Protein AF-0000000087096215 (afdb_homodimer)

Foldseek 3Di:
DPPQAEEDEFQPCLDPVSVVVQVVSLVVPYHYEAFALDPPDDRVPCDPVNCVVSNHHYAAEEEDEQDQPPPQLCLVVLVSNNRRRHQEYEYEAAQLLPPHLVCQCPDDQPRNNSRSSNVVSNVVSVHAYEYEHEYDALCVCLVCLVVVLVQEGEDAQQLAKFQHAYPVLVVLLSVLVRVDDDRHHDYAYAGHQDIDGNNRLVVLLCVLVVHHYHYHYDDPVVQLVPDPDDSSVSVSVSCNSVVDSDVCVSQPPVNVVRNNCSSCVRNVDHGQHSSNNCNVCVCVRNVD/DPPQAEEDEFQPCLDPVSVVVQVVSLVVPHHYEAFALDPPDDRVPCPPVNCVVSNHHYAAEEEDEQDQPDPQLCLVVLVSNNRRNHQEYEYEAAQLLPPHLVCQCPDDQPRNNSRSSNVVSNVVSVHAYEYEHEYDALCVCLVCLVVVLVQEGEDAQQLAKFQHAYVVLVVLLSVLVRVDDDRHHDYAYAGHQDIDGNNRLVVLLCVLVVHHYHYHYDDPVVQQVPDPDDSSVSVSVSCNNVVDNPCCVVQPPVNVVRNNCSSCVRNVDHGQHSSNVCNVCVCVRRVD

Solvent-accessible surface area (backbone atoms only — not comparable to full-atom values): 29343 Å² total; per-residue (Å²): 127,86,77,76,56,40,28,30,37,27,40,47,26,67,41,60,34,30,34,27,15,50,52,37,13,38,76,64,52,19,43,40,30,40,17,26,55,60,76,83,56,74,34,81,94,43,47,70,65,50,36,64,71,61,56,56,40,61,44,36,25,35,37,42,62,79,58,88,83,37,86,64,34,46,34,54,44,46,48,50,40,44,50,22,22,40,47,32,38,38,35,47,52,42,40,60,20,59,96,39,47,66,60,15,51,74,44,88,46,66,67,19,22,54,42,19,44,29,49,51,36,45,56,70,68,66,52,20,27,40,38,34,18,40,61,45,51,45,70,62,60,53,80,45,27,71,39,46,72,73,32,30,44,80,32,56,52,44,60,18,52,44,28,33,19,44,46,46,52,55,7,30,41,47,7,41,51,59,37,44,86,56,82,61,63,48,76,45,53,36,44,20,74,48,83,33,29,47,50,57,49,47,50,48,51,18,59,71,68,72,46,78,52,45,80,39,79,45,51,71,69,58,47,55,70,69,49,92,58,60,66,74,59,34,50,50,54,52,45,59,33,61,78,32,60,55,46,56,79,81,40,40,68,72,59,41,56,50,13,35,41,39,44,32,73,62,62,73,43,80,68,57,44,57,65,59,50,45,67,75,41,43,61,72,52,60,64,102,126,86,79,77,56,40,27,30,37,27,40,47,26,66,40,60,34,29,34,28,16,48,53,35,13,38,76,64,50,20,45,40,29,41,19,28,55,59,78,83,54,74,34,83,94,43,47,70,66,51,35,64,70,61,56,57,38,61,44,37,25,35,37,40,63,78,58,87,84,40,86,64,35,47,33,56,44,47,46,48,40,43,50,24,21,40,47,32,38,37,36,49,54,43,40,60,19,58,94,38,48,66,60,14,50,73,45,86,47,65,68,19,22,53,42,18,43,30,50,51,35,45,56,70,67,68,53,22,30,41,38,34,20,41,61,46,50,43,68,62,60,54,79,45,29,69,40,48,71,73,34,29,47,80,32,55,51,42,60,19,50,45,29,32,18,43,47,47,52,55,7,30,40,48,6,41,52,56,37,44,86,56,81,62,63,48,75,44,52,37,42,21,72,49,80,34,29,47,50,58,48,46,49,47,50,19,60,70,68,73,44,79,51,45,80,40,79,45,51,70,70,60,49,54,69,69,48,92,56,60,68,72,58,35,49,51,54,51,47,60,31,61,74,36,57,54,46,54,79,81,40,40,64,72,58,40,54,52,12,37,42,39,43,30,72,61,60,72,42,79,66,57,44,57,62,59,50,43,66,74,40,43,61,73,52,59,65,103

Sequence (576 aa):
MASSTPTVIIFGAAGAVGRAAAIEAHSRGARIFLAMRNTQKPIPGLSEELEEKSNFTRIEGAFTYVVPQAQDAMKSAFGAMREAGIKHIVFLSSYTVYPDREAAVRGNHAIAGLHARAEVSLVETGLPSTILRPMYFSSNISSEAEDVKNGEVYLLRPGAISDYLAPEDIGSVAGAKLAQPTTESEIIPLCGPDLLSQRDAWEIVSKELGREVKIKEIGEEEFLARQQVPPPLARNLADYWLEGEEASARYPADRYKEASANMKKYTGREPTTFSQWIKAHKSEIFDAMASSTPTVIIFGAAGAVGRAAAIEAHSRGARIFLAMRNTQKPIPGLSEELEEKSNFTRIEGAFTYVVPQAQDAMKSAFGAMREAGIKHIVFLSSYTVYPDREAAVRGNHAIAGLHARAEVSLVETGLPSTILRPMYFSSNISSEAEDVKNGEVYLLRPGAISDYLAPEDIGSVAGAKLAQPTTESEIIPLCGPDLLSQRDAWEIVSKELGREVKIKEIGEEEFLARQQVPPPLARNLADYWLEGEEASARYPADRYKEASANMKKYTGREPTTFSQWIKAHKSEIFDA

pLDDT: mean 87.26, std 11.58, range [27.66, 98.25]

InterPro domains:
  IPR008030 NmrA-like domain [PF05368] (80-278)
  IPR036291 NAD(P)-binding domain superfamily [SSF51735] (4-279)
  IPR051604 Ergot Alkaloid Biosynthesis Oxidoreductase [PTHR43162] (6-284)

Organism: NCBI:txid702518

Secondary structure (DSSP, 8-state):
----PPEEEEETTTSHHHHHHHHHHHHTT-EEEEE-S-TTS--TT--HHHHHHHT-EE--EEEEE--TT-TTTTHHHHHHHHHTT--EEEEE--GGG-S-HHHHHHSS-HHHHHHHHHHHHHHHTT--EEEEEE--BGGGGGGGHHHHHTTEEEEE-TT-EE--B-HHHHHHHHHHHHTS--S--EEEEE--S--EEHHHHHHHHHHHHTS--EEEEE-HHHHHHH--S-HHHHHHHHHHHHT-S-HHHHS-HHHHHHHHHHHHHHHSSPPPPHHHHHHHHHHHHH--/----PPEEEEETTTSHHHHHHHHHHHHTT-EEEEE-S-TTS--TT--HHHHHHHT-EE--EEEEE--TT-TTTTHHHHHHHHHTT--EEEEE--GGG-S-HHHHHHSS-HHHHHHHHHHHHHHHTT--EEEEEE--BGGGGGGGHHHHHTTEEEEESTT-EE--B-HHHHHHHHHHHHTS--S--EEEEE--S--EEHHHHHHHHHHHHTS--EEEEE-HHHHHHH--S-HHHHHHHHHHHHT-S-HHHHS-HHHHHHHHHHHHHHHSSPPPPHHHHHHHHHHHHH--

Radius of gyration: 28.4 Å; Cα contacts (8 Å, |Δi|>4): 1168; chains: 2; bounding box: 51×80×67 Å

Structure (mmCIF, N/CA/C/O backbone):
data_AF-0000000087096215-model_v1
#
loop_
_entity.id
_entity.type
_entity.pdbx_description
1 polymer 'NmrA-like family protein'
#
loop_
_atom_site.group_PDB
_atom_site.id
_atom_site.type_symbol
_atom_site.label_atom_id
_atom_site.label_alt_id
_atom_site.label_comp_id
_atom_site.label_asym_id
_atom_site.label_entity_id
_atom_site.label_seq_id
_atom_site.pdbx_PDB_ins_code
_atom_site.Cartn_x
_atom_site.Cartn_y
_atom_site.Cartn_z
_atom_site.occupancy
_atom_site.B_iso_or_equiv
_atom_site.auth_seq_id
_atom_site.auth_comp_id
_atom_site.auth_asym_id
_atom_site.auth_atom_id
_atom_site.pdbx_PDB_model_num
ATOM 1 N N . MET A 1 1 ? 11.305 16.906 -24.125 1 29.75 1 MET A N 1
ATOM 2 C CA . MET A 1 1 ? 10.562 15.641 -24.078 1 29.75 1 MET A CA 1
ATOM 3 C C . MET A 1 1 ? 9.391 15.742 -23.109 1 29.75 1 MET A C 1
ATOM 5 O O . MET A 1 1 ? 9.531 16.25 -22 1 29.75 1 MET A O 1
ATOM 9 N N . ALA A 1 2 ? 8.203 15.938 -23.391 1 35.72 2 ALA A N 1
ATOM 10 C CA . ALA A 1 2 ? 6.984 16.328 -22.688 1 35.72 2 ALA A CA 1
ATOM 11 C C . ALA A 1 2 ? 6.848 15.578 -21.359 1 35.72 2 ALA A C 1
ATOM 13 O O . ALA A 1 2 ? 6.746 14.352 -21.344 1 35.72 2 ALA A O 1
ATOM 14 N N . SER A 1 3 ? 7.414 15.727 -20.203 1 47 3 SER A N 1
ATOM 15 C CA . SER A 1 3 ? 7.695 15.047 -18.938 1 47 3 SER A CA 1
ATOM 16 C C . SER A 1 3 ? 6.426 14.469 -18.328 1 47 3 SER A C 1
ATOM 18 O O . SER A 1 3 ? 5.457 15.195 -18.094 1 47 3 SER A O 1
ATOM 20 N N . SER A 1 4 ? 5.867 13.32 -18.781 1 59.44 4 SER A N 1
ATOM 21 C CA . SER A 1 4 ? 4.602 12.664 -18.484 1 59.44 4 SER A CA 1
ATOM 22 C C . SER A 1 4 ? 4.246 12.766 -17.016 1 59.44 4 SER A C 1
ATOM 24 O O . SER A 1 4 ? 5.121 12.688 -16.156 1 59.44 4 SER A O 1
ATOM 26 N N . THR A 1 5 ? 3.219 13.43 -16.703 1 68 5 THR A N 1
ATOM 27 C CA . THR A 1 5 ? 2.727 13.711 -15.367 1 68 5 THR A CA 1
ATOM 28 C C . THR A 1 5 ? 2.561 12.414 -14.57 1 68 5 THR A C 1
ATOM 30 O O . THR A 1 5 ? 1.982 11.445 -15.062 1 68 5 THR A O 1
ATOM 33 N N . PRO A 1 6 ? 3.219 12.336 -13.391 1 81 6 PRO A N 1
ATOM 34 C CA . PRO A 1 6 ? 3.252 11.086 -12.625 1 81 6 PRO A CA 1
ATOM 35 C C . PRO A 1 6 ? 1.877 10.68 -12.102 1 81 6 PRO A C 1
ATOM 37 O O . PRO A 1 6 ? 0.97 11.516 -12.023 1 81 6 PRO A O 1
ATOM 40 N N . THR A 1 7 ? 1.707 9.438 -11.992 1 81.44 7 THR A N 1
ATOM 41 C CA . THR A 1 7 ? 0.583 8.891 -11.242 1 81.44 7 THR A CA 1
ATOM 42 C C . THR A 1 7 ? 0.971 8.656 -9.781 1 81.44 7 THR A C 1
ATOM 44 O O . THR A 1 7 ? 1.993 8.031 -9.5 1 81.44 7 THR A O 1
ATOM 47 N N . VAL A 1 8 ? 0.154 9.203 -8.883 1 84.19 8 VAL A N 1
ATOM 48 C CA . VAL A 1 8 ? 0.544 9.148 -7.477 1 84.19 8 VAL A CA 1
ATOM 49 C C . VAL A 1 8 ? -0.629 8.648 -6.633 1 84.19 8 VAL A C 1
ATOM 51 O O . VAL A 1 8 ? -1.789 8.805 -7.02 1 84.19 8 VAL A O 1
ATOM 54 N N . ILE A 1 9 ? -0.303 8 -5.59 1 81.5 9 ILE A N 1
ATOM 55 C CA . ILE A 1 9 ? -1.304 7.559 -4.625 1 81.5 9 ILE A CA 1
ATOM 56 C C . ILE A 1 9 ? -1.171 8.367 -3.338 1 81.5 9 ILE A C 1
ATOM 58 O O . ILE A 1 9 ? -0.058 8.641 -2.877 1 81.5 9 ILE A O 1
ATOM 62 N N . ILE A 1 10 ? -2.287 8.852 -2.811 1 85.06 10 ILE A N 1
ATOM 63 C CA . ILE A 1 10 ? -2.322 9.648 -1.591 1 85.06 10 ILE A CA 1
ATOM 64 C C . ILE A 1 10 ? -2.982 8.852 -0.47 1 85.06 10 ILE A C 1
ATOM 66 O O . ILE A 1 10 ? -4.191 8.617 -0.495 1 85.06 10 ILE A O 1
ATOM 70 N N . PHE A 1 11 ? -2.186 8.422 0.474 1 81.44 11 PHE A N 1
ATOM 71 C CA . PHE A 1 11 ? -2.75 7.832 1.683 1 81.44 11 PHE A CA 1
ATOM 72 C C . PHE A 1 11 ? -3.248 8.914 2.631 1 81.44 11 PHE A C 1
ATOM 74 O O . PHE A 1 11 ? -2.605 9.961 2.787 1 81.44 11 PHE A O 1
ATOM 81 N N . GLY A 1 12 ? -4.48 8.742 3.275 1 77.44 12 GLY A N 1
ATOM 82 C CA . GLY A 1 12 ? -5.051 9.727 4.18 1 77.44 12 GLY A CA 1
ATOM 83 C C . GLY A 1 12 ? -5.664 10.914 3.459 1 77.44 12 GLY A C 1
ATOM 84 O O . GLY A 1 12 ? -5.559 12.055 3.924 1 77.44 12 GLY A O 1
ATOM 85 N N . ALA A 1 13 ? -6.238 10.719 2.357 1 76.75 13 ALA A N 1
ATOM 86 C CA . ALA A 1 13 ? -6.73 11.781 1.482 1 76.75 13 ALA A CA 1
ATOM 87 C C . ALA A 1 13 ? -7.918 12.508 2.113 1 76.75 13 ALA A C 1
ATOM 89 O O . ALA A 1 13 ? -8.281 13.602 1.685 1 76.75 13 ALA A O 1
ATOM 90 N N . ALA A 1 14 ? -8.539 11.922 3.084 1 74.5 14 ALA A N 1
ATOM 91 C CA . ALA A 1 14 ? -9.664 12.578 3.746 1 74.5 14 ALA A CA 1
ATOM 92 C C . ALA A 1 14 ? -9.188 13.641 4.73 1 74.5 14 ALA A C 1
ATOM 94 O O . ALA A 1 14 ? -9.961 14.5 5.148 1 74.5 14 ALA A O 1
ATOM 95 N N . GLY A 1 15 ? -7.945 13.523 5.16 1 81 15 GLY A N 1
ATOM 96 C CA . GLY A 1 15 ? -7.375 14.531 6.031 1 81 15 GLY A CA 1
ATOM 97 C C . GLY A 1 15 ? -7.004 15.812 5.305 1 81 15 GLY A C 1
ATOM 98 O O . GLY A 1 15 ? -6.836 15.805 4.082 1 81 15 GLY A O 1
ATOM 99 N N . ALA A 1 16 ? -6.816 16.844 6.059 1 83.25 16 ALA A N 1
ATOM 100 C CA . ALA A 1 16 ? -6.559 18.156 5.5 1 83.25 16 ALA A CA 1
ATOM 101 C C . ALA A 1 16 ? -5.281 18.172 4.66 1 83.25 16 ALA A C 1
ATOM 103 O O . ALA A 1 16 ? -5.266 18.688 3.547 1 83.25 16 ALA A O 1
ATOM 104 N N . VAL A 1 17 ? -4.199 17.562 5.199 1 89.69 17 VAL A N 1
ATOM 105 C CA . VAL A 1 17 ? -2.924 17.562 4.488 1 89.69 17 VAL A CA 1
ATOM 106 C C . VAL A 1 17 ? -3.035 16.703 3.23 1 89.69 17 VAL A C 1
ATOM 108 O O . VAL A 1 17 ? -2.658 17.141 2.139 1 89.69 17 VAL A O 1
ATOM 111 N N . GLY A 1 18 ? -3.566 15.5 3.428 1 86.94 18 GLY A N 1
ATOM 112 C CA . GLY A 1 18 ? -3.711 14.594 2.301 1 86.94 18 GLY A CA 1
ATOM 113 C C . GLY A 1 18 ? -4.586 15.156 1.194 1 86.94 18 GLY A C 1
ATOM 114 O O . GLY A 1 18 ? -4.246 15.039 0.013 1 86.94 18 GLY A O 1
ATOM 115 N N . ARG A 1 19 ? -5.68 15.75 1.549 1 82.94 19 ARG A N 1
ATOM 116 C CA . ARG A 1 19 ? -6.582 16.359 0.574 1 82.94 19 ARG A CA 1
ATOM 117 C C . ARG A 1 19 ? -5.883 17.469 -0.198 1 82.94 19 ARG A C 1
ATOM 119 O O . ARG A 1 19 ? -5.98 17.547 -1.426 1 82.94 19 ARG A O 1
ATOM 126 N N . ALA A 1 20 ? -5.246 18.328 0.501 1 88.62 20 ALA A N 1
ATOM 127 C CA . ALA A 1 20 ? -4.539 19.438 -0.133 1 88.62 20 ALA A CA 1
ATOM 128 C C . ALA A 1 20 ? -3.434 18.922 -1.054 1 88.62 20 ALA A C 1
ATOM 130 O O . ALA A 1 20 ? -3.195 19.484 -2.123 1 88.62 20 ALA A O 1
ATOM 131 N N . ALA A 1 21 ? -2.744 17.875 -0.605 1 90.88 21 ALA A N 1
ATOM 132 C CA . ALA A 1 21 ? -1.721 17.266 -1.453 1 90.88 21 ALA A CA 1
ATOM 133 C C . ALA A 1 21 ? -2.32 16.766 -2.764 1 90.88 21 ALA A C 1
ATOM 135 O O . ALA A 1 21 ? -1.754 16.984 -3.838 1 90.88 21 ALA A O 1
ATOM 136 N N . ALA A 1 22 ? -3.461 16.109 -2.65 1 84.75 22 ALA A N 1
ATOM 137 C CA . ALA A 1 22 ? -4.148 15.578 -3.828 1 84.75 22 ALA A CA 1
ATOM 138 C C . ALA A 1 22 ? -4.523 16.703 -4.789 1 84.75 22 ALA A C 1
ATOM 140 O O . ALA A 1 22 ? -4.25 16.609 -5.992 1 84.75 22 ALA A O 1
ATOM 141 N N . ILE A 1 23 ? -5.094 17.734 -4.234 1 83.06 23 ILE A N 1
ATOM 142 C CA . ILE A 1 23 ? -5.559 18.859 -5.039 1 83.06 23 ILE A CA 1
ATOM 143 C C . ILE A 1 23 ? -4.371 19.531 -5.734 1 83.06 23 ILE A C 1
ATOM 145 O O . ILE A 1 23 ? -4.414 19.781 -6.941 1 83.06 23 ILE A O 1
ATOM 149 N N . GLU A 1 24 ? -3.348 19.75 -4.961 1 88.44 24 GLU A N 1
ATOM 150 C CA . GLU A 1 24 ? -2.172 20.422 -5.52 1 88.44 24 GLU A CA 1
ATOM 151 C C . GLU A 1 24 ? -1.513 19.562 -6.598 1 88.44 24 GLU A C 1
ATOM 153 O O . GLU A 1 24 ? -1.188 20.062 -7.676 1 88.44 24 GLU A O 1
ATOM 158 N N . ALA A 1 25 ? -1.273 18.328 -6.297 1 87.88 25 ALA A N 1
ATOM 159 C CA . ALA A 1 25 ? -0.652 17.438 -7.273 1 87.88 25 ALA A CA 1
ATOM 160 C C . ALA A 1 25 ? -1.469 17.375 -8.562 1 87.88 25 ALA A C 1
ATOM 162 O O . ALA A 1 25 ? -0.909 17.391 -9.656 1 87.88 25 ALA A O 1
ATOM 163 N N . HIS A 1 26 ? -2.76 17.281 -8.391 1 83.5 26 HIS A N 1
ATOM 164 C CA . HIS A 1 26 ? -3.65 17.266 -9.547 1 83.5 26 HIS A CA 1
ATOM 165 C C . HIS A 1 26 ? -3.523 18.531 -10.367 1 83.5 26 HIS A C 1
ATOM 167 O O . HIS A 1 26 ? -3.461 18.484 -11.602 1 83.5 26 HIS A O 1
ATOM 173 N N . SER A 1 27 ? -3.539 19.641 -9.68 1 83.19 27 SER A N 1
ATOM 174 C CA . SER A 1 27 ? -3.455 20.938 -10.359 1 83.19 27 SER A CA 1
ATOM 175 C C . SER A 1 27 ? -2.166 21.047 -11.164 1 83.19 27 SER A C 1
ATOM 177 O O . SER A 1 27 ? -2.092 21.844 -12.109 1 83.19 27 SER A O 1
ATOM 179 N N . ARG A 1 28 ? -1.251 20.266 -10.836 1 87.44 28 ARG A N 1
ATOM 180 C CA . ARG A 1 28 ? 0.04 20.281 -11.516 1 87.44 28 ARG A CA 1
ATOM 181 C C . ARG A 1 28 ? 0.133 19.172 -12.555 1 87.44 28 ARG A C 1
ATOM 183 O O . ARG A 1 28 ? 1.199 18.938 -13.125 1 87.44 28 ARG A O 1
ATOM 190 N N . GLY A 1 29 ? -0.913 18.453 -12.633 1 81.56 29 GLY A N 1
ATOM 191 C CA . GLY A 1 29 ? -1.016 17.547 -13.758 1 81.56 29 GLY A CA 1
ATOM 192 C C . GLY A 1 29 ? -0.878 16.078 -13.359 1 81.56 29 GLY A C 1
ATOM 193 O O . GLY A 1 29 ? -0.991 15.188 -14.203 1 81.56 29 GLY A O 1
ATOM 194 N N . ALA A 1 30 ? -0.616 15.797 -12.125 1 82.88 30 ALA A N 1
ATOM 195 C CA . ALA A 1 30 ? -0.467 14.406 -11.695 1 82.88 30 ALA A CA 1
ATOM 196 C C . ALA A 1 30 ? -1.803 13.672 -11.75 1 82.88 30 ALA A C 1
ATOM 198 O O . ALA A 1 30 ? -2.859 14.273 -11.539 1 82.88 30 ALA A O 1
ATOM 199 N N . ARG A 1 31 ? -1.823 12.422 -12.016 1 81.88 31 ARG A N 1
ATOM 200 C CA . ARG A 1 31 ? -2.971 11.539 -11.828 1 81.88 31 ARG A CA 1
ATOM 201 C C . ARG A 1 31 ? -3.043 11.039 -10.391 1 81.88 31 ARG A C 1
ATOM 203 O O . ARG A 1 31 ? -2.061 10.508 -9.867 1 81.88 31 ARG A O 1
ATOM 210 N N . ILE A 1 32 ? -4.273 11.266 -9.805 1 79.25 32 ILE A N 1
ATOM 211 C CA . ILE A 1 32 ? -4.336 11.078 -8.359 1 79.25 32 ILE A CA 1
ATOM 212 C C . ILE A 1 32 ? -5.172 9.844 -8.031 1 79.25 32 ILE A C 1
ATOM 214 O O . ILE A 1 32 ? -6.285 9.688 -8.539 1 79.25 32 ILE A O 1
ATOM 218 N N . PHE A 1 33 ? -4.582 9.086 -7.25 1 76.94 33 PHE A N 1
ATOM 219 C CA . PHE A 1 33 ? -5.324 8.008 -6.602 1 76.94 33 PHE A CA 1
ATOM 220 C C . PHE A 1 33 ? -5.461 8.273 -5.105 1 76.94 33 PHE A C 1
ATOM 222 O O . PHE A 1 33 ? -4.492 8.656 -4.445 1 76.94 33 PHE A O 1
ATOM 229 N N . LEU A 1 34 ? -6.664 8.109 -4.648 1 75.88 34 LEU A N 1
ATOM 230 C CA . LEU A 1 34 ? -6.949 8.383 -3.244 1 75.88 34 LEU A CA 1
ATOM 231 C C . LEU A 1 34 ? -7.062 7.09 -2.445 1 75.88 34 LEU A C 1
ATOM 233 O O . LEU A 1 34 ? -7.77 6.168 -2.852 1 75.88 34 LEU A O 1
ATOM 237 N N . ALA A 1 35 ? -6.34 6.957 -1.48 1 72.94 35 ALA A N 1
ATOM 238 C CA . ALA A 1 35 ? -6.48 5.887 -0.493 1 72.94 35 ALA A CA 1
ATOM 239 C C . ALA A 1 35 ? -7.098 6.414 0.8 1 72.94 35 ALA A C 1
ATOM 241 O O . ALA A 1 35 ? -6.48 7.215 1.509 1 72.94 35 ALA A O 1
ATOM 242 N N . MET A 1 36 ? -8.367 6.074 1.035 1 69.25 36 MET A N 1
ATOM 243 C CA . MET A 1 36 ? -9.086 6.547 2.217 1 69.25 36 MET A CA 1
ATOM 244 C C . MET A 1 36 ? -9.852 5.406 2.879 1 69.25 36 MET A C 1
ATOM 246 O O . MET A 1 36 ? -10.375 4.523 2.195 1 69.25 36 MET A O 1
ATOM 250 N N . ARG A 1 37 ? -9.953 5.402 4.156 1 61.84 37 ARG A N 1
ATOM 251 C CA . ARG A 1 37 ? -10.625 4.375 4.945 1 61.84 37 ARG A CA 1
ATOM 252 C C . ARG A 1 37 ? -12.125 4.375 4.688 1 61.84 37 ARG A C 1
ATOM 254 O O . ARG A 1 37 ? -12.734 3.314 4.543 1 61.84 37 ARG A O 1
ATOM 261 N N . ASN A 1 38 ? -12.648 5.602 4.762 1 62.84 38 ASN A N 1
ATOM 262 C CA . ASN A 1 38 ? -14.062 5.707 4.43 1 62.84 38 ASN A CA 1
ATOM 263 C C . ASN A 1 38 ? -14.273 6.316 3.049 1 62.84 38 ASN A C 1
ATOM 265 O O . ASN A 1 38 ? -14.242 7.539 2.893 1 62.84 38 ASN A O 1
ATOM 269 N N . THR A 1 39 ? -14.453 5.461 2.059 1 61.53 39 THR A N 1
ATOM 270 C CA . THR A 1 39 ? -14.508 5.879 0.663 1 61.53 39 THR A CA 1
ATOM 271 C C . THR A 1 39 ? -15.82 6.602 0.366 1 61.53 39 THR A C 1
ATOM 273 O O . THR A 1 39 ? -15.961 7.246 -0.675 1 61.53 39 THR A O 1
ATOM 276 N N . GLN A 1 40 ? -16.734 6.5 1.285 1 61.62 40 GLN A N 1
ATOM 277 C CA . GLN A 1 40 ? -18.016 7.156 1.079 1 61.62 40 GLN A CA 1
ATOM 278 C C . GLN A 1 40 ? -18.016 8.578 1.638 1 61.62 40 GLN A C 1
ATOM 280 O O . GLN A 1 40 ? -18.922 9.359 1.373 1 61.62 40 GLN A O 1
ATOM 285 N N . LYS A 1 41 ? -17.016 8.875 2.404 1 63.59 41 LYS A N 1
ATOM 286 C CA . LYS A 1 41 ? -16.938 10.203 3.006 1 63.59 41 LYS A CA 1
ATOM 287 C C . LYS A 1 41 ? -16.438 11.234 1.995 1 63.59 41 LYS A C 1
ATOM 289 O O . LYS A 1 41 ? -15.445 11.008 1.299 1 63.59 41 LYS A O 1
ATOM 294 N N . PRO A 1 42 ? -17.312 12.172 1.902 1 63.88 42 PRO A N 1
ATOM 295 C CA . PRO A 1 42 ? -16.844 13.25 1.027 1 63.88 42 PRO A CA 1
ATOM 296 C C . PRO A 1 42 ? -15.57 13.914 1.545 1 63.88 42 PRO A C 1
ATOM 298 O O . PRO A 1 42 ? -15.344 13.961 2.756 1 63.88 42 PRO A O 1
ATOM 301 N N . ILE A 1 43 ? -14.711 14.109 0.668 1 66.25 43 ILE A N 1
ATOM 302 C CA . ILE A 1 43 ? -13.523 14.891 1.003 1 66.25 43 ILE A CA 1
ATOM 303 C C . ILE A 1 43 ? -13.898 16.375 1.108 1 66.25 43 ILE A C 1
ATOM 305 O O . ILE A 1 43 ? -14.352 16.969 0.135 1 66.25 43 ILE A O 1
ATOM 309 N N . PRO A 1 44 ? -13.805 16.891 2.303 1 63.53 44 PRO A N 1
ATOM 310 C CA . PRO A 1 44 ? -14.133 18.312 2.443 1 63.53 44 PRO A CA 1
ATOM 311 C C . PRO A 1 44 ? -13.43 19.188 1.411 1 63.53 44 PRO A C 1
ATOM 313 O O . PRO A 1 44 ? -12.25 18.969 1.123 1 63.53 44 PRO A O 1
ATOM 316 N N . GLY A 1 45 ? -14.266 20.031 0.75 1 61.03 45 GLY A N 1
ATOM 317 C CA . GLY A 1 45 ? -13.703 20.953 -0.234 1 61.03 45 GLY A CA 1
ATOM 318 C C . GLY A 1 45 ? -13.664 20.359 -1.633 1 61.03 45 GLY A C 1
ATOM 319 O O . GLY A 1 45 ? -13.414 21.078 -2.604 1 61.03 45 GLY A O 1
ATOM 320 N N . LEU A 1 46 ? -13.672 19.031 -1.56 1 64.69 46 LEU A N 1
ATOM 321 C CA . LEU A 1 46 ? -13.742 18.375 -2.867 1 64.69 46 LEU A CA 1
ATOM 322 C C . LEU A 1 46 ? -15.164 17.922 -3.174 1 64.69 46 LEU A C 1
ATOM 324 O O . LEU A 1 46 ? -15.609 16.891 -2.666 1 64.69 46 LEU A O 1
ATOM 328 N N . SER A 1 47 ? -15.812 18.797 -3.85 1 63.72 47 SER A N 1
ATOM 329 C CA . SER A 1 47 ? -17.156 18.391 -4.246 1 63.72 47 SER A CA 1
ATOM 330 C C . SER A 1 47 ? -17.125 17.141 -5.109 1 63.72 47 SER A C 1
ATOM 332 O O . SER A 1 47 ? -16.094 16.828 -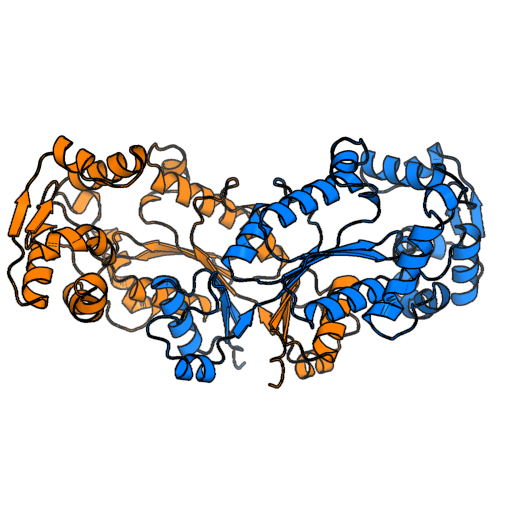5.727 1 63.72 47 SER A O 1
ATOM 334 N N . GLU A 1 48 ? -18.109 16.344 -4.988 1 63.34 48 GLU A N 1
ATOM 335 C CA . GLU A 1 48 ? -18.234 15.164 -5.836 1 63.34 48 GLU A CA 1
ATOM 336 C C . GLU A 1 48 ? -17.984 15.508 -7.301 1 63.34 48 GLU A C 1
ATOM 338 O O . GLU A 1 48 ? -17.375 14.719 -8.031 1 63.34 48 GLU A O 1
ATOM 343 N N . GLU A 1 49 ? -18.453 16.719 -7.625 1 62.56 49 GLU A N 1
ATOM 344 C CA . GLU A 1 49 ? -18.266 17.172 -9 1 62.56 49 GLU A CA 1
ATOM 345 C C . GLU A 1 49 ? -16.781 17.359 -9.312 1 62.56 49 GLU A C 1
ATOM 347 O O . GLU A 1 49 ? -16.312 16.953 -10.375 1 62.56 49 GLU A O 1
ATOM 352 N N . LEU A 1 50 ? -16.094 17.969 -8.336 1 61.78 50 LEU A N 1
ATOM 353 C CA . LEU A 1 50 ? -14.664 18.188 -8.531 1 61.78 50 LEU A CA 1
ATOM 354 C C . LEU A 1 50 ? -13.906 16.875 -8.555 1 61.78 50 LEU A C 1
ATOM 356 O O . LEU A 1 50 ? -12.945 16.719 -9.305 1 61.78 50 LEU A O 1
ATOM 360 N N . GLU A 1 51 ? -14.406 15.984 -7.746 1 64.75 51 GLU A N 1
ATOM 361 C CA . GLU A 1 51 ? -13.766 14.672 -7.73 1 64.75 51 GLU A CA 1
ATOM 362 C C . GLU A 1 51 ? -13.938 13.953 -9.062 1 64.75 51 GLU A C 1
ATOM 364 O O . GLU A 1 51 ? -13.008 13.328 -9.562 1 64.75 51 GLU A O 1
ATOM 369 N N . GLU A 1 52 ? -15.141 14.016 -9.492 1 62.66 52 GLU A N 1
ATOM 370 C CA . GLU A 1 52 ? -15.422 13.391 -10.773 1 62.66 52 GLU A CA 1
ATOM 371 C C . GLU A 1 52 ? -14.609 14.031 -11.898 1 62.66 52 GLU A C 1
ATOM 373 O O . GLU A 1 52 ? -14.102 13.336 -12.781 1 62.66 52 GLU A O 1
ATOM 378 N N . LYS A 1 53 ? -14.531 15.328 -11.773 1 61.12 53 LYS A N 1
ATOM 379 C CA . LYS A 1 53 ? -13.805 16.062 -12.805 1 61.12 53 LYS A CA 1
ATOM 380 C C . LYS A 1 53 ? -12.305 15.852 -12.68 1 61.12 53 LYS A C 1
ATOM 382 O O . LYS A 1 53 ? -11.586 15.867 -13.688 1 61.12 53 LYS A O 1
ATOM 387 N N . SER A 1 54 ? -11.875 15.734 -11.469 1 61.72 54 SER A N 1
ATOM 388 C CA . SER A 1 54 ? -10.438 15.68 -11.203 1 61.72 54 SER A CA 1
ATOM 389 C C . SER A 1 54 ? -9.875 14.289 -11.484 1 61.72 54 SER A C 1
ATOM 391 O O . SER A 1 54 ? -8.656 14.102 -11.516 1 61.72 54 SER A O 1
ATOM 393 N N . ASN A 1 55 ? -10.68 13.328 -11.938 1 63.38 55 ASN A N 1
ATOM 394 C CA . ASN A 1 55 ? -10.242 11.961 -12.227 1 63.38 55 ASN A CA 1
ATOM 395 C C . ASN A 1 55 ? -9.617 11.305 -11 1 63.38 55 ASN A C 1
ATOM 397 O O . ASN A 1 55 ? -8.625 10.586 -11.117 1 63.38 55 ASN A O 1
ATOM 401 N N . PHE A 1 56 ? -10.008 11.891 -9.758 1 71.62 56 PHE A N 1
ATOM 402 C CA . PHE A 1 56 ? -9.562 11.172 -8.562 1 71.62 56 PHE A CA 1
ATOM 403 C C . PHE A 1 56 ? -10.164 9.773 -8.523 1 71.62 56 PHE A C 1
ATOM 405 O O . PHE A 1 56 ? -11.352 9.586 -8.781 1 71.62 56 PHE A O 1
ATOM 412 N N . THR A 1 57 ? -9.25 8.766 -8.508 1 72.62 57 THR A N 1
ATOM 413 C CA . THR A 1 57 ? -9.695 7.375 -8.492 1 72.62 57 THR A CA 1
ATOM 414 C C . THR A 1 57 ? -9.461 6.746 -7.129 1 72.62 57 THR A C 1
ATOM 416 O O . THR A 1 57 ? -8.445 7.02 -6.48 1 72.62 57 THR A O 1
ATOM 419 N N . ARG A 1 58 ? -10.469 6.109 -6.648 1 75.69 58 ARG A N 1
ATOM 420 C CA . ARG A 1 58 ? -10.359 5.34 -5.414 1 75.69 58 ARG A CA 1
ATOM 421 C C . ARG A 1 58 ? -10.117 3.865 -5.711 1 75.69 58 ARG A C 1
ATOM 423 O O . ARG A 1 58 ? -10.703 3.307 -6.641 1 75.69 58 ARG A O 1
ATOM 430 N N . ILE A 1 59 ? -9.227 3.314 -5.031 1 77.25 59 ILE A N 1
ATOM 431 C CA . ILE A 1 59 ? -8.922 1.896 -5.191 1 77.25 59 ILE A CA 1
ATOM 432 C C . ILE A 1 59 ? -9.758 1.076 -4.211 1 77.25 59 ILE A C 1
ATOM 434 O O . ILE A 1 59 ? -9.719 1.312 -3.002 1 77.25 59 ILE A O 1
ATOM 438 N N . GLU A 1 60 ? -10.477 0.143 -4.723 1 84.31 60 GLU A N 1
ATOM 439 C CA . GLU A 1 60 ? -11.422 -0.597 -3.891 1 84.31 60 GLU A CA 1
ATOM 440 C C . GLU A 1 60 ? -10.945 -2.027 -3.654 1 84.31 60 GLU A C 1
ATOM 442 O O . GLU A 1 60 ? -11.383 -2.682 -2.703 1 84.31 60 GLU A O 1
ATOM 447 N N . GLY A 1 61 ? -10.172 -2.543 -4.543 1 87.69 61 GLY A N 1
ATOM 448 C CA . GLY A 1 61 ? -9.688 -3.91 -4.438 1 87.69 61 GLY A CA 1
ATOM 449 C C . GLY A 1 61 ? -8.188 -4.027 -4.602 1 87.69 61 GLY A C 1
ATOM 450 O O . GLY A 1 61 ? -7.559 -3.18 -5.234 1 87.69 61 GLY A O 1
ATOM 451 N N . ALA A 1 62 ? -7.672 -5.117 -4.039 1 88.88 62 ALA A N 1
ATOM 452 C CA . ALA A 1 62 ? -6.234 -5.355 -4.152 1 88.88 62 ALA A CA 1
ATOM 453 C C . ALA A 1 62 ? -5.938 -6.84 -4.324 1 88.88 62 ALA A C 1
ATOM 455 O O . ALA A 1 62 ? -6.574 -7.688 -3.691 1 88.88 62 ALA A O 1
ATOM 456 N N . PHE A 1 63 ? -5.02 -7.094 -5.23 1 92.31 63 PHE A N 1
ATOM 457 C CA . PHE A 1 63 ? -4.375 -8.398 -5.281 1 92.31 63 PHE A CA 1
ATOM 458 C C . PHE A 1 63 ? -2.969 -8.336 -4.699 1 92.31 63 PHE A C 1
ATOM 460 O O . PHE A 1 63 ? -2.205 -7.414 -5.012 1 92.31 63 PHE A O 1
ATOM 467 N N . THR A 1 64 ? 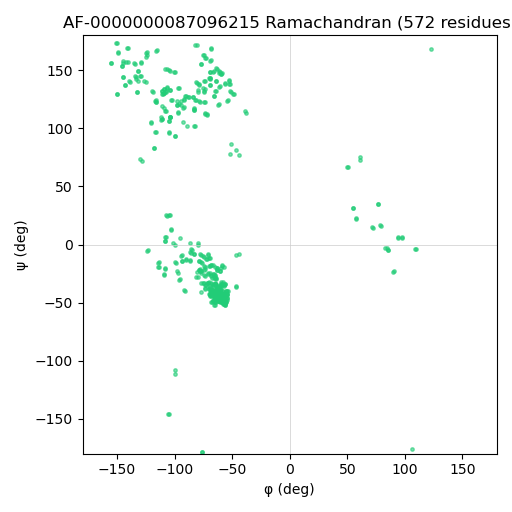-2.707 -9.312 -3.836 1 89.56 64 THR A N 1
ATOM 468 C CA . THR A 1 64 ? -1.345 -9.391 -3.322 1 89.56 64 THR A CA 1
ATOM 469 C C . THR A 1 64 ? -0.97 -10.836 -3.01 1 89.56 64 THR A C 1
ATOM 471 O O . THR A 1 64 ? -1.811 -11.734 -3.098 1 89.56 64 THR A O 1
ATOM 474 N N . TYR A 1 65 ? 0.337 -11.078 -2.824 1 89.69 65 TYR A N 1
ATOM 475 C CA . TYR A 1 65 ? 0.888 -12.383 -2.486 1 89.69 65 TYR A CA 1
ATOM 476 C C . TYR A 1 65 ? 1.732 -12.312 -1.221 1 89.69 65 TYR A C 1
ATOM 478 O O . TYR A 1 65 ? 2.037 -11.219 -0.734 1 89.69 65 TYR A O 1
ATOM 486 N N . VAL A 1 66 ? 1.992 -13.438 -0.708 1 86.88 66 VAL A N 1
ATOM 487 C CA . VAL A 1 66 ? 2.764 -13.5 0.529 1 86.88 66 VAL A CA 1
ATOM 488 C C . VAL A 1 66 ? 4.172 -12.961 0.288 1 86.88 66 VAL A C 1
ATOM 490 O O . VAL A 1 66 ? 4.809 -13.297 -0.715 1 86.88 66 VAL A O 1
ATOM 493 N N . VAL A 1 67 ? 4.566 -12.125 1.146 1 76.88 67 VAL A N 1
ATOM 494 C CA . VAL A 1 67 ? 5.922 -11.586 1.13 1 76.88 67 VAL A CA 1
ATOM 495 C C . VAL A 1 67 ? 6.754 -12.25 2.229 1 76.88 67 VAL A C 1
ATOM 497 O O . VAL A 1 67 ? 6.602 -11.922 3.408 1 76.88 67 VAL A O 1
ATOM 500 N N . PRO A 1 68 ? 7.688 -13.078 1.859 1 75.44 68 PRO A N 1
ATOM 501 C CA . PRO A 1 68 ? 8.422 -13.859 2.861 1 75.44 68 PRO A CA 1
ATOM 502 C C . PRO A 1 68 ? 9.266 -12.984 3.785 1 75.44 68 PRO A C 1
ATOM 504 O O . PRO A 1 68 ? 9.492 -13.336 4.945 1 75.44 68 PRO A O 1
ATOM 507 N N . GLN A 1 69 ? 9.656 -11.898 3.328 1 66.62 69 GLN A N 1
ATOM 508 C CA . GLN A 1 69 ? 10.562 -11.047 4.082 1 66.62 69 GLN A CA 1
ATOM 509 C C . GLN A 1 69 ? 9.805 -10.195 5.098 1 66.62 69 GLN A C 1
ATOM 511 O O . GLN A 1 69 ? 10.414 -9.547 5.949 1 66.62 69 GLN A O 1
ATOM 516 N N . ALA A 1 70 ? 8.523 -10.25 5.008 1 69.5 70 ALA A N 1
ATOM 517 C CA . ALA A 1 70 ? 7.734 -9.461 5.953 1 69.5 70 ALA A CA 1
ATOM 518 C C . ALA A 1 70 ? 7.793 -10.07 7.352 1 69.5 70 ALA A C 1
ATOM 520 O O . ALA A 1 70 ? 7.242 -11.148 7.59 1 69.5 70 ALA A O 1
ATOM 521 N N . GLN A 1 71 ? 8.383 -9.469 8.258 1 72.5 71 GLN A N 1
ATOM 522 C CA . GLN A 1 71 ? 8.648 -10 9.594 1 72.5 71 GLN A CA 1
ATOM 523 C C . GLN A 1 71 ? 7.371 -10.023 10.43 1 72.5 71 GLN A C 1
ATOM 525 O O . GLN A 1 71 ? 7.277 -10.781 11.406 1 72.5 71 GLN A O 1
ATOM 530 N N . ASP A 1 72 ? 6.402 -9.266 10.109 1 80.69 72 ASP A N 1
ATOM 531 C CA . ASP A 1 72 ? 5.184 -9.188 10.914 1 80.69 72 ASP A CA 1
ATOM 532 C C . ASP A 1 72 ? 4.039 -9.945 10.234 1 80.69 72 ASP A C 1
ATOM 534 O O . ASP A 1 72 ? 2.869 -9.602 10.43 1 80.69 72 ASP A O 1
ATOM 538 N N . ALA A 1 73 ? 4.359 -10.938 9.391 1 87.19 73 ALA A N 1
ATOM 539 C CA . ALA A 1 73 ? 3.348 -11.719 8.688 1 87.19 73 ALA A CA 1
ATOM 540 C C . ALA A 1 73 ? 2.4 -10.812 7.902 1 87.19 73 ALA A C 1
ATOM 542 O O . ALA A 1 73 ? 1.19 -11.055 7.867 1 87.19 73 ALA A O 1
ATOM 543 N N . MET A 1 74 ? 2.889 -9.711 7.438 1 84.5 74 MET A N 1
ATOM 544 C CA . MET A 1 74 ? 2.211 -8.766 6.555 1 84.5 74 MET A CA 1
ATOM 545 C C . MET A 1 74 ? 1.119 -8.008 7.301 1 84.5 74 MET A C 1
ATOM 547 O O . MET A 1 74 ? 0.221 -7.434 6.684 1 84.5 74 MET A O 1
ATOM 551 N N . LYS A 1 75 ? 1.104 -8.031 8.547 1 85 75 LYS A N 1
ATOM 552 C CA . LYS A 1 75 ? 0.107 -7.332 9.352 1 85 75 LYS A CA 1
ATOM 553 C C . LYS A 1 75 ? 0.053 -5.848 9 1 85 75 LYS A C 1
ATOM 555 O O . LYS A 1 75 ? -1.026 -5.297 8.766 1 85 75 LYS A O 1
ATOM 560 N N . SER A 1 76 ? 1.21 -5.273 8.906 1 75.31 76 SER A N 1
ATOM 561 C CA . SER A 1 76 ? 1.275 -3.844 8.625 1 75.31 76 SER A CA 1
ATOM 562 C C . SER A 1 76 ? 0.792 -3.531 7.215 1 75.31 76 SER A C 1
ATOM 564 O O . SER A 1 76 ? 0.136 -2.514 6.988 1 75.31 76 SER A O 1
ATOM 566 N N . ALA A 1 77 ? 1.15 -4.352 6.289 1 79.19 77 ALA A N 1
ATOM 567 C CA . ALA A 1 77 ? 0.726 -4.156 4.906 1 79.19 77 ALA A CA 1
ATOM 568 C C . ALA A 1 77 ? -0.792 -4.234 4.781 1 79.19 77 ALA A C 1
ATOM 570 O O . ALA A 1 77 ? -1.416 -3.377 4.152 1 79.19 77 ALA A O 1
ATOM 571 N N . PHE A 1 78 ? -1.396 -5.227 5.418 1 86.75 78 PHE A N 1
ATOM 572 C CA . PHE A 1 78 ? -2.846 -5.371 5.375 1 86.75 78 PHE A CA 1
ATOM 573 C C . PHE A 1 78 ? -3.529 -4.223 6.109 1 86.75 78 PHE A C 1
ATOM 575 O O . PHE A 1 78 ? -4.578 -3.738 5.676 1 86.75 78 PHE A O 1
ATOM 582 N N . GLY A 1 79 ? -2.941 -3.861 7.172 1 80.19 79 GLY A N 1
ATOM 583 C CA . GLY A 1 79 ? -3.445 -2.686 7.859 1 80.19 79 GLY A CA 1
ATOM 584 C C . GLY A 1 79 ? -3.439 -1.437 7 1 80.19 79 GLY A C 1
ATOM 585 O O . GLY A 1 79 ? -4.406 -0.674 6.992 1 80.19 79 GLY A O 1
ATOM 586 N N . ALA A 1 80 ? -2.369 -1.286 6.281 1 73.06 80 ALA A N 1
ATOM 587 C CA . ALA A 1 80 ? -2.254 -0.141 5.383 1 73.06 80 ALA A CA 1
ATOM 588 C C . ALA A 1 80 ? -3.318 -0.191 4.289 1 73.06 80 ALA A C 1
ATOM 590 O O . ALA A 1 80 ? -3.877 0.842 3.912 1 73.06 80 ALA A O 1
ATOM 591 N N . MET A 1 81 ? -3.586 -1.315 3.818 1 80.62 81 MET A N 1
ATOM 592 C CA . MET A 1 81 ? -4.621 -1.474 2.799 1 80.62 81 MET A CA 1
ATOM 593 C C . MET A 1 81 ? -5.992 -1.108 3.354 1 80.62 81 MET A C 1
ATOM 595 O O . MET A 1 81 ? -6.77 -0.415 2.693 1 80.62 81 MET A O 1
ATOM 599 N N . ARG A 1 82 ? -6.23 -1.559 4.547 1 82.81 82 ARG A N 1
ATOM 600 C CA . ARG A 1 82 ? -7.488 -1.206 5.195 1 82.81 82 ARG A CA 1
ATOM 601 C C . ARG A 1 82 ? -7.621 0.305 5.352 1 82.81 82 ARG A C 1
ATOM 603 O O . ARG A 1 82 ? -8.656 0.881 5.016 1 82.81 82 ARG A O 1
ATOM 610 N N . GLU A 1 83 ? -6.613 0.836 5.812 1 71.25 83 GLU A N 1
ATOM 611 C CA . GLU A 1 83 ? -6.613 2.277 6.047 1 71.25 83 GLU A CA 1
ATOM 612 C C . GLU A 1 83 ? -6.75 3.047 4.734 1 71.25 83 GLU A C 1
ATOM 614 O O . GLU A 1 83 ? -7.297 4.152 4.715 1 71.25 83 GLU A O 1
ATOM 619 N N . ALA A 1 84 ? -6.25 2.428 3.678 1 71.62 84 ALA A N 1
ATOM 620 C CA . ALA A 1 84 ? -6.316 3.051 2.357 1 71.62 84 ALA A CA 1
ATOM 621 C C . ALA A 1 84 ? -7.73 2.975 1.788 1 71.62 84 ALA A C 1
ATOM 623 O O . ALA A 1 84 ? -8.031 3.602 0.768 1 71.62 84 ALA A O 1
ATOM 624 N N . GLY A 1 85 ? -8.586 2.201 2.445 1 77 85 GLY A N 1
ATOM 625 C CA . GLY A 1 85 ? -9.977 2.129 2.014 1 77 85 GLY A CA 1
ATOM 626 C C . GLY A 1 85 ? -10.266 0.923 1.14 1 77 85 GLY A C 1
ATOM 627 O O . GLY A 1 85 ? -11.336 0.834 0.533 1 77 85 GLY A O 1
ATOM 628 N N . ILE A 1 86 ? -9.273 0.059 1.007 1 84.44 86 ILE A N 1
ATOM 629 C CA . ILE A 1 86 ? -9.516 -1.171 0.259 1 84.44 86 ILE A CA 1
ATOM 630 C C . ILE A 1 86 ? -10.688 -1.93 0.868 1 84.44 86 ILE A C 1
ATOM 632 O O . ILE A 1 86 ? -10.805 -2.035 2.092 1 84.44 86 ILE A O 1
ATOM 636 N N . LYS A 1 87 ? -11.523 -2.463 -0.024 1 88.56 87 LYS A N 1
ATOM 637 C CA . LYS A 1 87 ? -12.75 -3.111 0.443 1 88.56 87 LYS A CA 1
ATOM 638 C C . LYS A 1 87 ? -12.664 -4.625 0.286 1 88.56 87 LYS A C 1
ATOM 640 O O . LYS A 1 87 ? -13.445 -5.363 0.887 1 88.56 87 LYS A O 1
ATOM 645 N N . HIS A 1 88 ? -11.805 -5.055 -0.555 1 93.31 88 HIS A N 1
ATOM 646 C CA . HIS A 1 88 ? -11.68 -6.477 -0.848 1 93.31 88 HIS A CA 1
ATOM 647 C C . HIS A 1 88 ? -10.25 -6.832 -1.243 1 93.31 88 HIS A C 1
ATOM 649 O O . HIS A 1 88 ? -9.648 -6.156 -2.076 1 93.31 88 HIS A O 1
ATOM 655 N N . ILE A 1 89 ? -9.727 -7.871 -0.585 1 94.31 89 ILE A N 1
ATOM 656 C CA . ILE A 1 89 ? -8.375 -8.312 -0.896 1 94.31 89 ILE A CA 1
ATOM 657 C C . ILE A 1 89 ? -8.414 -9.734 -1.464 1 94.31 89 ILE A C 1
ATOM 659 O O . ILE A 1 89 ? -9.023 -10.625 -0.874 1 94.31 89 ILE A O 1
ATOM 663 N N . VAL A 1 90 ? -7.891 -9.93 -2.652 1 95.94 90 VAL A N 1
ATOM 664 C CA . VAL A 1 90 ? -7.574 -11.258 -3.154 1 95.94 90 VAL A CA 1
ATOM 665 C C . VAL A 1 90 ? -6.129 -11.609 -2.822 1 95.94 90 VAL A C 1
ATOM 667 O O . VAL A 1 90 ? -5.199 -10.93 -3.264 1 95.94 90 VAL A O 1
ATOM 670 N N . PHE A 1 91 ? -5.961 -12.656 -2.029 1 97 91 PHE A N 1
ATOM 671 C CA . PHE A 1 91 ? -4.656 -13 -1.478 1 97 91 PHE A CA 1
ATOM 672 C C . PHE A 1 91 ? -4.184 -14.352 -1.996 1 97 91 PHE A C 1
ATOM 674 O O . PHE A 1 91 ? -4.891 -15.352 -1.86 1 97 91 PHE A O 1
ATOM 681 N N . LEU A 1 92 ? -3.01 -14.352 -2.59 1 96.81 92 LEU A N 1
ATOM 682 C CA . LEU A 1 92 ? -2.398 -15.586 -3.064 1 96.81 92 LEU A CA 1
ATOM 683 C C . LEU A 1 92 ? -1.671 -16.297 -1.933 1 96.81 92 LEU A C 1
ATOM 685 O O . LEU A 1 92 ? -0.555 -15.922 -1.568 1 96.81 92 LEU A O 1
ATOM 689 N N . SER A 1 93 ? -2.289 -17.297 -1.427 1 97.12 93 SER A N 1
ATOM 690 C CA . SER A 1 93 ? -1.75 -18.125 -0.357 1 97.12 93 SER A CA 1
ATOM 691 C C . SER A 1 93 ? -1.29 -19.484 -0.888 1 97.12 93 SER A C 1
ATOM 693 O O . SER A 1 93 ? -0.65 -19.547 -1.939 1 97.12 93 SER A O 1
ATOM 695 N N . SER A 1 94 ? -1.461 -20.484 -0.051 1 95.31 94 SER A N 1
ATOM 696 C CA . SER A 1 94 ? -0.919 -21.797 -0.424 1 95.31 94 SER A CA 1
ATOM 697 C C . SER A 1 94 ? -1.823 -22.922 0.053 1 95.31 94 SER A C 1
ATOM 699 O O . SER A 1 94 ? -2.389 -22.859 1.146 1 95.31 94 SER A O 1
ATOM 701 N N . TYR A 1 95 ? -1.848 -23.906 -0.79 1 93.44 95 TYR A N 1
ATOM 702 C CA . TYR A 1 95 ? -2.578 -25.125 -0.482 1 93.44 95 TYR A CA 1
ATOM 703 C C . TYR A 1 95 ? -2.025 -25.797 0.773 1 93.44 95 TYR A C 1
ATOM 705 O O . TYR A 1 95 ? -2.742 -26.516 1.467 1 93.44 95 TYR A O 1
ATOM 713 N N . THR A 1 96 ? -0.83 -25.562 1.159 1 89.06 96 THR A N 1
ATOM 714 C CA . THR A 1 96 ? -0.147 -26.219 2.268 1 89.06 96 THR A CA 1
ATOM 715 C C . THR A 1 96 ? -0.749 -25.797 3.604 1 89.06 96 THR A C 1
ATOM 717 O O . THR A 1 96 ? -0.479 -26.406 4.637 1 89.06 96 THR A O 1
ATOM 720 N N . VAL A 1 97 ? -1.534 -24.828 3.578 1 93.31 97 VAL A N 1
ATOM 721 C CA . VAL A 1 97 ? -2.146 -24.328 4.805 1 93.31 97 VAL A CA 1
ATOM 722 C C . VAL A 1 97 ? -3.229 -25.297 5.273 1 93.31 97 VAL A C 1
ATOM 724 O O . VAL A 1 97 ? -3.641 -25.266 6.434 1 93.31 97 VAL A O 1
ATOM 727 N N . TYR A 1 98 ? -3.715 -26.125 4.422 1 87.94 98 TYR A N 1
ATOM 728 C CA . TYR A 1 98 ? -4.723 -27.094 4.816 1 87.94 98 TYR A CA 1
ATOM 729 C C . TYR A 1 98 ? -4.18 -28.031 5.883 1 87.94 98 TYR A C 1
ATOM 731 O O . TYR A 1 98 ? -2.994 -28.375 5.871 1 87.94 98 TYR A O 1
ATOM 739 N N . PRO A 1 99 ? -5.027 -28.516 6.754 1 83.69 99 PRO A N 1
ATOM 740 C CA . PRO A 1 99 ? -6.484 -28.344 6.719 1 83.69 99 PRO A CA 1
ATOM 741 C C . PRO A 1 99 ? -6.938 -26.984 7.246 1 83.69 99 PRO A C 1
ATOM 743 O O . PRO A 1 99 ? -8.047 -26.531 6.938 1 83.69 99 PRO A O 1
ATOM 746 N N . ASP A 1 100 ? -6.035 -26.422 8.227 1 88.31 100 ASP A N 1
ATOM 747 C CA . ASP A 1 100 ? -6.422 -25.109 8.711 1 88.31 100 ASP A CA 1
ATOM 748 C C . ASP A 1 100 ? -5.199 -24.297 9.125 1 88.31 100 ASP A C 1
ATOM 750 O O . ASP A 1 100 ? -4.086 -24.828 9.188 1 88.31 100 ASP A O 1
ATOM 754 N N . ARG A 1 101 ? -5.477 -23.062 9.43 1 92.25 101 ARG A N 1
ATOM 755 C CA . ARG A 1 101 ? -4.422 -22.109 9.742 1 92.25 101 ARG A CA 1
ATOM 756 C C . ARG A 1 101 ? -3.699 -22.484 11.023 1 92.25 101 ARG A C 1
ATOM 758 O O . ARG A 1 101 ? -2.471 -22.422 11.102 1 92.25 101 ARG A O 1
ATOM 765 N N . GLU A 1 102 ? -4.441 -22.891 11.938 1 90.88 102 GLU A N 1
ATOM 766 C CA . GLU A 1 102 ? -3.879 -23.219 13.242 1 90.88 102 GLU A CA 1
ATOM 767 C C . GLU A 1 102 ? -2.881 -24.375 13.148 1 90.88 102 GLU A C 1
ATOM 769 O O . GLU A 1 102 ? -1.77 -24.281 13.672 1 90.88 102 GLU A O 1
ATOM 774 N N . ALA A 1 103 ? -3.301 -25.391 12.5 1 89.06 103 ALA A N 1
ATOM 775 C CA . ALA A 1 103 ? -2.426 -26.547 12.305 1 89.06 103 ALA A CA 1
ATOM 776 C C . ALA A 1 103 ? -1.168 -26.156 11.531 1 89.06 103 ALA A C 1
ATOM 778 O O . ALA A 1 103 ? -0.069 -26.609 11.852 1 89.06 103 ALA A O 1
ATOM 779 N N . ALA A 1 104 ? -1.296 -25.344 10.602 1 89.94 104 ALA A N 1
ATOM 780 C CA . ALA A 1 104 ? -0.175 -24.938 9.758 1 89.94 104 ALA A CA 1
ATOM 781 C C . ALA A 1 104 ? 0.808 -24.062 10.547 1 89.94 104 ALA A C 1
ATOM 783 O O . ALA A 1 104 ? 2.023 -24.188 10.383 1 89.94 104 ALA A O 1
ATOM 784 N N . VAL A 1 105 ? 0.286 -23.234 11.359 1 87.62 105 VAL A N 1
ATOM 785 C CA . VAL A 1 105 ? 1.14 -22.359 12.156 1 87.62 105 VAL A CA 1
ATOM 786 C C . VAL A 1 105 ? 1.925 -23.188 13.172 1 87.62 105 VAL A C 1
ATOM 788 O O . VAL A 1 105 ? 3.104 -22.938 13.422 1 87.62 105 VAL A O 1
ATOM 791 N N . ARG A 1 106 ? 1.329 -24.172 13.734 1 86.81 106 ARG A N 1
ATOM 792 C CA . ARG A 1 106 ? 1.93 -25 14.773 1 86.81 106 ARG A CA 1
ATOM 793 C C . ARG A 1 106 ? 2.918 -26 14.18 1 86.81 106 ARG A C 1
ATOM 795 O O . ARG A 1 106 ? 3.828 -26.469 14.867 1 86.81 106 ARG A O 1
ATOM 802 N N . GLY A 1 107 ? 2.715 -26.25 12.961 1 81.5 107 GLY A N 1
ATOM 803 C CA . GLY A 1 107 ? 3.52 -27.281 12.32 1 81.5 107 GLY A CA 1
ATOM 804 C C . GLY A 1 107 ? 4.926 -26.828 11.992 1 81.5 107 GLY A C 1
ATOM 805 O O . GLY A 1 107 ? 5.309 -25.703 12.32 1 81.5 107 GLY A O 1
ATOM 806 N N . ASN A 1 108 ? 5.68 -27.703 11.383 1 77.75 108 ASN A N 1
ATOM 807 C CA . ASN A 1 108 ? 7.09 -27.438 11.125 1 77.75 108 ASN A CA 1
ATOM 808 C C . ASN A 1 108 ? 7.352 -27.172 9.641 1 77.75 108 ASN A C 1
ATOM 810 O O . ASN A 1 108 ? 8.5 -27.078 9.219 1 77.75 108 ASN A O 1
ATOM 814 N N . HIS A 1 109 ? 6.301 -27.094 8.93 1 82.06 109 HIS A N 1
ATOM 815 C CA . HIS A 1 109 ? 6.457 -26.797 7.508 1 82.06 109 HIS A CA 1
ATOM 816 C C . HIS A 1 109 ? 6.594 -25.297 7.277 1 82.06 109 HIS A C 1
ATOM 818 O O . HIS A 1 109 ? 5.621 -24.547 7.418 1 82.06 109 HIS A O 1
ATOM 824 N N . ALA A 1 110 ? 7.695 -24.891 6.801 1 82.12 110 ALA A N 1
ATOM 825 C CA . ALA A 1 110 ? 8.055 -23.484 6.727 1 82.12 110 ALA A CA 1
ATOM 826 C C . ALA A 1 110 ? 7.109 -22.734 5.797 1 82.12 110 ALA A C 1
ATOM 828 O O . ALA A 1 110 ? 6.633 -21.641 6.133 1 82.12 110 ALA A O 1
ATOM 829 N N . ILE A 1 111 ? 6.828 -23.312 4.695 1 86.25 111 ILE A N 1
ATOM 830 C CA . ILE A 1 111 ? 5.984 -22.656 3.705 1 86.25 111 ILE A CA 1
ATOM 831 C C . ILE A 1 111 ? 4.555 -22.547 4.238 1 86.25 111 ILE A C 1
ATOM 833 O O . ILE A 1 111 ? 3.934 -21.5 4.156 1 86.25 111 ILE A O 1
ATOM 837 N N . ALA A 1 112 ? 4.027 -23.578 4.828 1 89.56 112 ALA A N 1
ATOM 838 C CA . ALA A 1 112 ? 2.682 -23.578 5.391 1 89.56 112 ALA A CA 1
ATOM 839 C C . ALA A 1 112 ? 2.543 -22.531 6.492 1 89.56 112 ALA A C 1
ATOM 841 O O . ALA A 1 112 ? 1.558 -21.797 6.531 1 89.56 112 ALA A O 1
ATOM 842 N N . GLY A 1 113 ? 3.551 -22.547 7.32 1 91.44 113 GLY A N 1
ATOM 843 C CA . GLY A 1 113 ? 3.529 -21.594 8.414 1 91.44 113 GLY A CA 1
ATOM 844 C C . GLY A 1 113 ? 3.557 -20.156 7.949 1 91.44 113 GLY A C 1
ATOM 845 O O . GLY A 1 113 ? 2.826 -19.312 8.477 1 91.44 113 GLY A O 1
ATOM 846 N N . LEU A 1 114 ? 4.371 -19.938 7.008 1 89.44 114 LEU A N 1
ATOM 847 C CA . LEU A 1 114 ? 4.5 -18.594 6.441 1 89.44 114 LEU A CA 1
ATOM 848 C C . LEU A 1 114 ? 3.162 -18.109 5.906 1 89.44 114 LEU A C 1
ATOM 850 O O . LEU A 1 114 ? 2.717 -17 6.25 1 89.44 114 LEU A O 1
ATOM 854 N N . HIS A 1 115 ? 2.518 -18.859 5.129 1 94.69 115 HIS A N 1
ATOM 855 C CA . HIS A 1 115 ? 1.245 -18.484 4.531 1 94.69 115 HIS A CA 1
ATOM 856 C C . HIS A 1 115 ? 0.142 -18.406 5.582 1 94.69 115 HIS A C 1
ATOM 858 O O . HIS A 1 115 ? -0.689 -17.5 5.551 1 94.69 115 HIS A O 1
ATOM 864 N N . ALA A 1 116 ? 0.161 -19.344 6.484 1 96.19 116 ALA A N 1
ATOM 865 C CA . ALA A 1 116 ? -0.86 -19.375 7.531 1 96.19 116 ALA A CA 1
ATOM 866 C C . ALA A 1 116 ? -0.805 -18.109 8.383 1 96.19 116 ALA A C 1
ATOM 868 O O . ALA A 1 116 ? -1.841 -17.516 8.695 1 96.19 116 ALA A O 1
ATOM 869 N N . ARG A 1 117 ? 0.322 -17.75 8.758 1 94.12 117 ARG A N 1
ATOM 870 C CA . ARG A 1 117 ? 0.476 -16.547 9.57 1 94.12 117 ARG A CA 1
ATOM 871 C C . ARG A 1 117 ? -0.001 -15.312 8.812 1 94.12 117 ARG A C 1
ATOM 873 O O . ARG A 1 117 ? -0.623 -14.422 9.391 1 94.12 117 ARG A O 1
ATOM 880 N N . ALA A 1 118 ? 0.309 -15.234 7.566 1 93.75 118 ALA A N 1
ATOM 881 C CA . ALA A 1 118 ? -0.169 -14.125 6.742 1 93.75 118 ALA A CA 1
ATOM 882 C C . ALA A 1 118 ? -1.692 -14.133 6.645 1 93.75 118 ALA A C 1
ATOM 884 O O . ALA A 1 118 ? -2.33 -13.086 6.715 1 93.75 118 ALA A O 1
ATOM 885 N N . GLU A 1 119 ? -2.275 -15.297 6.473 1 97 119 GLU A N 1
ATOM 886 C CA . GLU A 1 119 ? -3.73 -15.406 6.434 1 97 119 GLU A CA 1
ATOM 887 C C . GLU A 1 119 ? -4.355 -14.906 7.73 1 97 119 GLU A C 1
ATOM 889 O O . GLU A 1 119 ? -5.395 -14.242 7.707 1 97 119 GLU A O 1
ATOM 894 N N . VAL A 1 120 ? -3.754 -15.289 8.828 1 95.56 120 VAL A N 1
ATOM 895 C CA . VAL A 1 120 ? -4.254 -14.836 10.125 1 95.56 120 VAL A CA 1
ATOM 896 C C . VAL A 1 120 ? -4.246 -13.312 10.18 1 95.56 120 VAL A C 1
ATOM 898 O O . VAL A 1 120 ? -5.246 -12.695 10.562 1 95.56 120 VAL A O 1
ATOM 901 N N . SER A 1 121 ? -3.146 -12.734 9.797 1 92.44 121 SER A N 1
ATOM 902 C CA . SER A 1 121 ? -3.033 -11.273 9.758 1 92.44 121 SER A CA 1
ATOM 903 C C . SER A 1 121 ? -4.117 -10.656 8.891 1 92.44 121 SER A C 1
ATOM 905 O O . SER A 1 121 ? -4.707 -9.633 9.258 1 92.44 121 SER A O 1
ATOM 907 N N . LEU A 1 122 ? -4.32 -11.219 7.758 1 95 122 LEU A N 1
ATOM 908 C CA . LEU A 1 122 ? -5.32 -10.727 6.816 1 95 122 LEU A CA 1
ATOM 909 C C . LEU A 1 122 ? -6.719 -10.789 7.43 1 95 122 LEU A C 1
ATOM 911 O O . LEU A 1 122 ? -7.453 -9.797 7.398 1 95 122 LEU A O 1
ATOM 915 N N . VAL A 1 123 ? -7.082 -11.883 8.031 1 95.56 123 VAL A N 1
ATOM 916 C CA . VAL A 1 123 ? -8.406 -12.086 8.609 1 95.56 123 VAL A CA 1
ATOM 917 C C . VAL A 1 123 ? -8.617 -11.125 9.766 1 95.56 123 VAL A C 1
ATOM 919 O O . VAL A 1 123 ? -9.727 -10.625 9.977 1 95.56 123 VAL A O 1
ATOM 922 N N . GLU A 1 124 ? -7.613 -10.836 10.453 1 92.94 124 GLU A N 1
ATOM 923 C CA . GLU A 1 124 ? -7.691 -9.953 11.609 1 92.94 124 GLU A CA 1
ATOM 924 C C . GLU A 1 124 ? -8.055 -8.531 11.203 1 92.94 124 GLU A C 1
ATOM 926 O O . GLU A 1 124 ? -8.547 -7.75 12.016 1 92.94 124 GLU A O 1
ATOM 931 N N . THR A 1 125 ? -7.746 -8.188 10 1 88.94 125 THR A N 1
ATOM 932 C CA . THR A 1 125 ? -8.102 -6.852 9.539 1 88.94 125 THR A CA 1
ATOM 933 C C . THR A 1 125 ? -9.617 -6.691 9.477 1 88.94 125 THR A C 1
ATOM 935 O O . THR A 1 125 ? -10.133 -5.566 9.484 1 88.94 125 THR A O 1
ATOM 938 N N . GLY A 1 126 ? -10.344 -7.793 9.25 1 92.75 126 GLY A N 1
ATOM 939 C CA . GLY A 1 126 ? -11.789 -7.766 9.086 1 92.75 126 GLY A CA 1
ATOM 940 C C . GLY A 1 126 ? -12.227 -7.473 7.664 1 92.75 126 GLY A C 1
ATOM 941 O O . GLY A 1 126 ? -13.422 -7.477 7.359 1 92.75 126 GLY A O 1
ATOM 942 N N . LEU A 1 127 ? -11.305 -7.195 6.781 1 91.44 127 LEU A N 1
ATOM 943 C CA . LEU A 1 127 ? -11.648 -6.938 5.383 1 91.44 127 LEU A CA 1
ATOM 944 C C . LEU A 1 127 ? -12.133 -8.211 4.699 1 91.44 127 LEU A C 1
ATOM 946 O O . LEU A 1 127 ? -11.57 -9.289 4.91 1 91.44 127 LEU A O 1
ATOM 950 N N . PRO A 1 128 ? -13.219 -8.062 3.895 1 95.5 128 PRO A N 1
ATOM 951 C CA . PRO A 1 128 ? -13.547 -9.188 3.02 1 95.5 128 PRO A CA 1
ATOM 952 C C . PRO A 1 128 ? -12.344 -9.664 2.197 1 95.5 128 PRO A C 1
ATOM 954 O O . PRO A 1 128 ? -11.609 -8.844 1.646 1 95.5 128 PRO A O 1
ATOM 957 N N . SER A 1 129 ? -12.141 -10.961 2.221 1 97.12 129 SER A N 1
ATOM 958 C CA . SER A 1 129 ? -10.969 -11.477 1.522 1 97.12 129 SER A CA 1
ATOM 959 C C . SER A 1 129 ? -11.289 -12.766 0.77 1 97.12 129 SER A C 1
ATOM 961 O O . SER A 1 129 ? -12.133 -13.555 1.209 1 97.12 129 SER A O 1
ATOM 963 N N . THR A 1 130 ? -10.758 -12.891 -0.396 1 97.69 130 THR A N 1
ATOM 964 C CA . THR A 1 130 ? -10.672 -14.148 -1.134 1 97.69 130 THR A CA 1
ATOM 965 C C . THR A 1 130 ? -9.25 -14.711 -1.071 1 97.69 130 THR A C 1
ATOM 967 O O . THR A 1 130 ? -8.328 -14.141 -1.65 1 97.69 130 THR A O 1
ATOM 970 N N . ILE A 1 131 ? -9.125 -15.781 -0.344 1 98.12 131 ILE A N 1
ATOM 971 C CA . ILE A 1 131 ? -7.824 -16.422 -0.19 1 98.12 131 ILE A CA 1
ATOM 972 C C . ILE A 1 131 ? -7.691 -17.578 -1.182 1 98.12 131 ILE A C 1
ATOM 974 O O . ILE A 1 131 ? -8.445 -18.547 -1.113 1 98.12 131 ILE A O 1
ATOM 978 N N . LEU A 1 132 ? -6.766 -17.453 -2.146 1 98.25 132 LEU A N 1
ATOM 979 C CA . LEU A 1 132 ? -6.484 -18.5 -3.105 1 98.25 132 L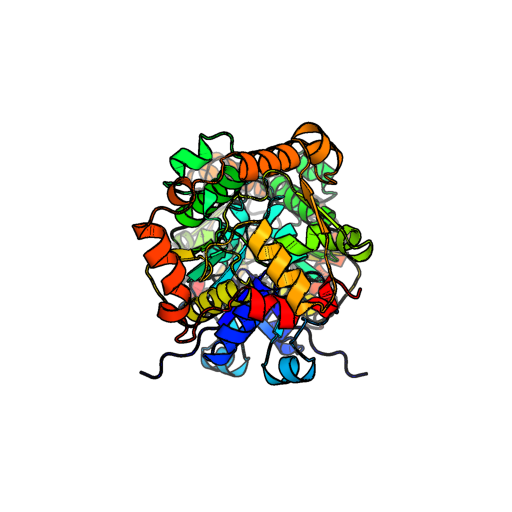EU A CA 1
ATOM 980 C C . LEU A 1 132 ? -5.418 -19.453 -2.57 1 98.25 132 LEU A C 1
ATOM 982 O O . LEU A 1 132 ? -4.352 -19.016 -2.131 1 98.25 132 LEU A O 1
ATOM 986 N N . ARG A 1 133 ? -5.707 -20.703 -2.568 1 97.75 133 ARG A N 1
ATOM 987 C CA . ARG A 1 133 ? -4.762 -21.719 -2.117 1 97.75 133 ARG A CA 1
ATOM 988 C C . ARG A 1 133 ? -4.414 -22.688 -3.248 1 97.75 133 ARG A C 1
ATOM 990 O O . ARG A 1 133 ? -4.949 -23.781 -3.316 1 97.75 133 ARG A O 1
ATOM 997 N N . PRO A 1 134 ? -3.467 -22.266 -4.082 1 97.56 134 PRO A N 1
ATOM 998 C CA . PRO A 1 134 ? -3.002 -23.156 -5.152 1 97.56 134 PRO A CA 1
ATOM 999 C C . PRO A 1 134 ? -2.057 -24.234 -4.648 1 97.56 134 PRO A C 1
ATOM 1001 O O . PRO A 1 134 ? -1.388 -24.047 -3.629 1 97.56 134 PRO A O 1
ATOM 1004 N N . MET A 1 135 ? -2.014 -25.297 -5.379 1 94.5 135 MET A N 1
ATOM 1005 C CA . MET A 1 135 ? -1.106 -26.375 -5.02 1 94.5 135 MET A CA 1
ATOM 1006 C C . MET A 1 135 ? 0.168 -26.328 -5.855 1 94.5 135 MET A C 1
ATOM 1008 O O . MET A 1 135 ? 0.918 -25.359 -5.789 1 94.5 135 MET A O 1
ATOM 1012 N N . TYR A 1 136 ? 0.444 -27.172 -6.797 1 95.5 136 TYR A N 1
ATOM 1013 C CA . TYR A 1 136 ? 1.737 -27.281 -7.461 1 95.5 136 TYR A CA 1
ATOM 1014 C C . TYR A 1 136 ? 1.735 -26.531 -8.789 1 95.5 136 TYR A C 1
ATOM 1016 O O . TYR A 1 136 ? 0.931 -26.828 -9.672 1 95.5 136 TYR A O 1
ATOM 1024 N N . PHE A 1 137 ? 2.672 -25.594 -8.953 1 96.94 137 PHE A N 1
ATOM 1025 C CA . PHE A 1 137 ? 2.738 -24.734 -10.133 1 96.94 137 PHE A CA 1
ATOM 1026 C C . PHE A 1 137 ? 3.422 -25.469 -11.289 1 96.94 137 PHE A C 1
ATOM 1028 O O . PHE A 1 137 ? 4.461 -26.094 -11.102 1 96.94 137 PHE A O 1
ATOM 1035 N N . SER A 1 138 ? 2.902 -25.297 -12.508 1 97.5 138 SER A N 1
ATOM 1036 C CA . SER A 1 138 ? 3.572 -25.781 -13.711 1 97.5 138 SER A CA 1
ATOM 1037 C C . SER A 1 138 ? 4.957 -25.156 -13.859 1 97.5 138 SER A C 1
ATOM 1039 O O . SER A 1 138 ? 5.891 -25.812 -14.32 1 97.5 138 SER A O 1
ATOM 1041 N N . SER A 1 139 ? 5.113 -23.938 -13.406 1 95.44 139 SER A N 1
ATOM 1042 C CA . SER A 1 139 ? 6.336 -23.172 -13.602 1 95.44 139 SER A CA 1
ATOM 1043 C C . SER A 1 139 ? 7.48 -23.719 -12.766 1 95.44 139 SER A C 1
ATOM 1045 O O . SER A 1 139 ? 8.641 -23.359 -12.961 1 95.44 139 SER A O 1
ATOM 1047 N N . ASN A 1 140 ? 7.219 -24.672 -11.867 1 92.75 140 ASN A N 1
ATOM 1048 C CA . ASN A 1 140 ? 8.266 -25.25 -11.039 1 92.75 140 ASN A CA 1
ATOM 1049 C C . ASN A 1 140 ? 9.266 -26.047 -11.875 1 92.75 140 ASN A C 1
ATOM 1051 O O . ASN A 1 140 ? 10.414 -26.219 -11.469 1 92.75 140 ASN A O 1
ATOM 1055 N N . ILE A 1 141 ? 8.914 -26.391 -13.016 1 94.19 141 ILE A N 1
ATOM 1056 C CA . ILE A 1 141 ? 9.781 -27.188 -13.875 1 94.19 141 ILE A CA 1
ATOM 1057 C C . ILE A 1 141 ? 10.969 -26.344 -14.336 1 94.19 141 ILE A C 1
ATOM 1059 O O . ILE A 1 141 ? 11.969 -26.875 -14.82 1 94.19 141 ILE A O 1
ATOM 1063 N N . SER A 1 142 ? 10.875 -25.031 -14.242 1 92.38 142 SER A N 1
ATOM 1064 C CA . SER A 1 142 ? 11.914 -24.125 -14.703 1 92.38 142 SER A CA 1
ATOM 1065 C C . SER A 1 142 ? 13.211 -24.328 -13.914 1 92.38 142 SER A C 1
ATOM 1067 O O . SER A 1 142 ? 14.289 -23.969 -14.391 1 92.38 142 SER A O 1
ATOM 1069 N N . SER A 1 143 ? 13.094 -24.875 -12.758 1 89.75 143 SER A N 1
ATOM 1070 C CA . SER A 1 143 ? 14.258 -25.109 -11.922 1 89.75 143 SER A CA 1
ATOM 1071 C C . SER A 1 143 ? 15.227 -26.094 -12.586 1 89.75 143 SER A C 1
ATOM 1073 O O . SER A 1 143 ? 16.422 -26.109 -12.273 1 89.75 143 SER A O 1
ATOM 1075 N N . GLU A 1 144 ? 14.75 -26.875 -13.539 1 92.31 144 GLU A N 1
ATOM 1076 C CA . GLU A 1 144 ? 15.555 -27.891 -14.203 1 92.31 144 GLU A CA 1
ATOM 1077 C C . GLU A 1 144 ? 15.984 -27.422 -15.594 1 92.31 144 GLU A C 1
ATOM 1079 O O . GLU A 1 144 ? 16.484 -28.219 -16.391 1 92.31 144 GLU A O 1
ATOM 1084 N N . ALA A 1 145 ? 15.812 -26.219 -15.859 1 91.62 145 ALA A N 1
ATOM 1085 C CA . ALA A 1 145 ? 16.047 -25.703 -17.203 1 91.62 145 ALA A CA 1
ATOM 1086 C C . ALA A 1 145 ? 17.484 -26 -17.656 1 91.62 145 ALA A C 1
ATOM 1088 O O . ALA A 1 145 ? 17.703 -26.422 -18.797 1 91.62 145 ALA A O 1
ATOM 1089 N N . GLU A 1 146 ? 18.422 -25.797 -16.797 1 91.19 146 GLU A N 1
ATOM 1090 C CA . GLU A 1 146 ? 19.828 -26.031 -17.156 1 91.19 146 GLU A CA 1
ATOM 1091 C C . GLU A 1 146 ? 20.094 -27.516 -17.438 1 91.19 146 GLU A C 1
ATOM 1093 O O . GLU A 1 146 ? 20.828 -27.844 -18.359 1 91.19 146 GLU A O 1
ATOM 1098 N N . ASP A 1 147 ? 19.562 -28.359 -16.625 1 93.19 147 ASP A N 1
ATOM 1099 C CA . ASP A 1 147 ? 19.703 -29.797 -16.828 1 93.19 147 ASP A CA 1
ATOM 1100 C C . ASP A 1 147 ? 19.109 -30.234 -18.156 1 93.19 147 ASP A C 1
ATOM 1102 O O . ASP A 1 147 ? 19.672 -31.078 -18.859 1 93.19 147 ASP A O 1
ATOM 1106 N N . VAL A 1 148 ? 18.031 -29.672 -18.469 1 93.94 148 VAL A N 1
ATOM 1107 C CA . VAL A 1 148 ? 17.328 -30 -19.703 1 93.94 148 VAL A CA 1
ATOM 1108 C C . VAL A 1 148 ? 18.188 -29.641 -20.906 1 93.94 148 VAL A C 1
ATOM 1110 O O . VAL A 1 148 ? 18.188 -30.328 -21.922 1 93.94 148 VAL A O 1
ATOM 1113 N N . LYS A 1 149 ? 18.875 -28.578 -20.781 1 90.31 149 LYS A N 1
ATOM 1114 C CA . LYS A 1 149 ? 19.797 -28.172 -21.859 1 90.31 149 LYS A CA 1
ATOM 1115 C C . LYS A 1 149 ? 20.812 -29.266 -22.125 1 90.31 149 LYS A C 1
ATOM 1117 O O . LYS A 1 149 ? 21.25 -29.453 -23.266 1 90.31 149 LYS A O 1
ATOM 1122 N N . ASN A 1 150 ? 21.156 -29.906 -21.094 1 91.81 150 ASN A N 1
ATOM 1123 C CA . ASN A 1 150 ? 22.141 -30.984 -21.219 1 91.81 150 ASN A CA 1
ATOM 1124 C C . ASN A 1 150 ? 21.469 -32.312 -21.594 1 91.81 150 ASN A C 1
ATOM 1126 O O . ASN A 1 150 ? 22.125 -33.344 -21.656 1 91.81 150 ASN A O 1
ATOM 1130 N N . GLY A 1 151 ? 20.219 -32.281 -21.656 1 93.56 151 GLY A N 1
ATOM 1131 C CA . GLY A 1 151 ? 19.453 -33.406 -22.172 1 93.56 151 GLY A CA 1
ATOM 1132 C C . GLY A 1 151 ? 18.984 -34.344 -21.094 1 93.56 151 GLY A C 1
ATOM 1133 O O . GLY A 1 151 ? 18.5 -35.438 -21.375 1 93.56 151 GLY A O 1
ATOM 1134 N N . GLU A 1 152 ? 19.188 -34.031 -19.875 1 95.5 152 GLU A N 1
ATOM 1135 C CA . GLU A 1 152 ? 18.766 -34.906 -18.797 1 95.5 152 GLU A CA 1
ATOM 1136 C C . GLU A 1 152 ? 18.203 -34.125 -17.625 1 95.5 152 GLU A C 1
ATOM 1138 O O . GLU A 1 152 ? 18.484 -32.906 -17.484 1 95.5 152 GLU A O 1
ATOM 1143 N N . VAL A 1 153 ? 17.375 -34.781 -16.812 1 96.81 153 VAL A N 1
ATOM 1144 C CA . VAL A 1 153 ? 16.891 -34.25 -15.547 1 96.81 153 VAL A CA 1
ATOM 1145 C C . VAL A 1 153 ? 17.094 -35.25 -14.43 1 96.81 153 VAL A C 1
ATOM 1147 O O . VAL A 1 153 ? 17.047 -36.469 -14.664 1 96.81 153 VAL A O 1
ATOM 1150 N N . TYR A 1 154 ? 17.391 -34.75 -13.227 1 96.94 154 TYR A N 1
ATOM 1151 C CA . TYR A 1 154 ? 17.625 -35.562 -12.039 1 96.94 154 TYR A CA 1
ATOM 1152 C C . TYR A 1 154 ? 16.469 -35.438 -11.055 1 96.94 154 TYR A C 1
ATOM 1154 O O . TYR A 1 154 ? 16.234 -34.375 -10.484 1 96.94 154 TYR A O 1
ATOM 1162 N N . LEU A 1 155 ? 15.75 -36.562 -10.844 1 96 155 LEU A N 1
ATOM 1163 C CA . LEU A 1 155 ? 14.508 -36.5 -10.078 1 96 155 LEU A CA 1
ATOM 1164 C C . LEU A 1 155 ? 14.594 -37.375 -8.82 1 96 155 LEU A C 1
ATOM 1166 O O . LEU A 1 155 ? 15.086 -38.5 -8.867 1 96 155 LEU A O 1
ATOM 1170 N N . LEU A 1 156 ? 14.203 -36.719 -7.738 1 94.75 156 LEU A N 1
ATOM 1171 C CA . LEU A 1 156 ? 13.906 -37.5 -6.539 1 94.75 156 LEU A CA 1
ATOM 1172 C C . LEU A 1 156 ? 12.492 -38.062 -6.59 1 94.75 156 LEU A C 1
ATOM 1174 O O . LEU A 1 156 ? 11.523 -37.312 -6.684 1 94.75 156 LEU A O 1
ATOM 1178 N N . ARG A 1 157 ? 12.305 -39.375 -6.609 1 93.5 157 ARG A N 1
ATOM 1179 C CA . ARG A 1 157 ? 11.016 -40.094 -6.637 1 93.5 157 ARG A CA 1
ATOM 1180 C C . ARG A 1 157 ? 10.234 -39.719 -7.895 1 93.5 157 ARG A C 1
ATOM 1182 O O . ARG A 1 157 ? 9.172 -39.094 -7.816 1 93.5 157 ARG A O 1
ATOM 1189 N N . PRO A 1 158 ? 10.602 -40.219 -9.047 1 94.88 158 PRO A N 1
ATOM 1190 C CA . PRO A 1 158 ? 9.938 -39.938 -10.32 1 94.88 158 PRO A CA 1
ATOM 1191 C C . PRO A 1 158 ? 8.453 -40.281 -10.312 1 94.88 158 PRO A C 1
ATOM 1193 O O . PRO A 1 158 ? 7.68 -39.781 -11.117 1 94.88 158 PRO A O 1
ATOM 1196 N N . GLY A 1 159 ? 8.07 -41.094 -9.398 1 93.38 159 GLY A N 1
ATOM 1197 C CA . GLY A 1 159 ? 6.68 -41.531 -9.32 1 93.38 159 GLY A CA 1
ATOM 1198 C C . GLY A 1 159 ? 5.812 -40.562 -8.508 1 93.38 159 GLY A C 1
ATOM 1199 O O . GLY A 1 159 ? 4.59 -40.719 -8.484 1 93.38 159 GLY A O 1
ATOM 1200 N N . ALA A 1 160 ? 6.398 -39.562 -7.891 1 93.25 160 ALA A N 1
ATOM 1201 C CA . ALA A 1 160 ? 5.633 -38.625 -7.078 1 93.25 160 ALA A CA 1
ATOM 1202 C C . ALA A 1 160 ? 4.648 -37.844 -7.938 1 93.25 160 ALA A C 1
ATOM 1204 O O . ALA A 1 160 ? 4.977 -37.438 -9.055 1 93.25 160 ALA A O 1
ATOM 1205 N N . ILE A 1 161 ? 3.445 -37.625 -7.375 1 93.62 161 ILE A N 1
ATOM 1206 C CA . ILE A 1 161 ? 2.33 -37.094 -8.148 1 93.62 161 ILE A CA 1
ATOM 1207 C C . ILE A 1 161 ? 2.088 -35.625 -7.762 1 93.62 161 ILE A C 1
ATOM 1209 O O . ILE A 1 161 ? 2.123 -35.281 -6.578 1 93.62 161 ILE A O 1
ATOM 1213 N N . SER A 1 162 ? 1.872 -34.719 -8.828 1 94.94 162 SER A N 1
ATOM 1214 C CA . SER A 1 162 ? 1.479 -33.344 -8.641 1 94.94 162 SER A CA 1
ATOM 1215 C C . SER A 1 162 ? 0.463 -32.906 -9.695 1 94.94 162 SER A C 1
ATOM 1217 O O . SER A 1 162 ? 0.213 -33.625 -10.656 1 94.94 162 SER A O 1
ATOM 1219 N N . ASP A 1 163 ? -0.161 -31.703 -9.484 1 95.31 163 ASP A N 1
ATOM 1220 C CA . ASP A 1 163 ? -1.279 -31.297 -10.336 1 95.31 163 ASP A CA 1
ATOM 1221 C C . ASP A 1 163 ? -0.824 -30.344 -11.43 1 95.31 163 ASP A C 1
ATOM 1223 O O . ASP A 1 163 ? -1.557 -30.078 -12.383 1 95.31 163 ASP A O 1
ATOM 1227 N N . TYR A 1 164 ? 0.344 -29.719 -11.383 1 96.75 164 TYR A N 1
ATOM 1228 C CA . TYR A 1 164 ? 0.941 -28.828 -12.383 1 96.75 164 TYR A CA 1
ATOM 1229 C C . TYR A 1 164 ? -0.04 -27.75 -12.812 1 96.75 164 TYR A C 1
ATOM 1231 O O . TYR A 1 164 ? -0.394 -27.656 -13.992 1 96.75 164 TYR A O 1
ATOM 1239 N N . LEU A 1 165 ? -0.377 -26.891 -11.945 1 98 165 LEU A N 1
ATOM 1240 C CA . LEU A 1 165 ? -1.325 -25.797 -12.109 1 98 165 LEU A CA 1
ATOM 1241 C C . LEU A 1 165 ? -0.667 -24.609 -12.805 1 98 165 LEU A C 1
ATOM 1243 O O . LEU A 1 165 ? 0.359 -24.109 -12.336 1 98 165 LEU A O 1
ATOM 1247 N N . ALA A 1 166 ? -1.278 -24.172 -13.945 1 97.31 166 ALA A N 1
ATOM 1248 C CA . ALA A 1 166 ? -0.752 -23 -14.641 1 97.31 166 ALA A CA 1
ATOM 1249 C C . ALA A 1 166 ? -0.898 -21.734 -13.797 1 97.31 166 ALA A C 1
ATOM 1251 O O . ALA A 1 166 ? -1.997 -21.406 -13.336 1 97.31 166 ALA A O 1
ATOM 1252 N N . PRO A 1 167 ? 0.163 -20.984 -13.602 1 96.25 167 PRO A N 1
ATOM 1253 C CA . PRO A 1 167 ? 0.061 -19.734 -12.852 1 96.25 167 PRO A CA 1
ATOM 1254 C C . PRO A 1 167 ? -0.967 -18.766 -13.445 1 96.25 167 PRO A C 1
ATOM 1256 O O . PRO A 1 167 ? -1.646 -18.047 -12.711 1 96.25 167 PRO A O 1
ATOM 1259 N N . GLU A 1 168 ? -1.117 -18.75 -14.75 1 92.94 168 GLU A N 1
ATOM 1260 C CA . GLU A 1 168 ? -2.068 -17.891 -15.438 1 92.94 168 GLU A CA 1
ATOM 1261 C C . GLU A 1 168 ? -3.504 -18.203 -15.023 1 92.94 168 GLU A C 1
ATOM 1263 O O . GLU A 1 168 ? -4.348 -17.297 -14.953 1 92.94 168 GLU A O 1
ATOM 1268 N N . ASP A 1 169 ? -3.727 -19.469 -14.812 1 96.75 169 ASP A N 1
ATOM 1269 C CA . ASP A 1 169 ? -5.062 -19.859 -14.367 1 96.75 169 ASP A CA 1
ATOM 1270 C C . ASP A 1 169 ? -5.367 -19.312 -12.984 1 96.75 169 ASP A C 1
ATOM 1272 O O . ASP A 1 169 ? -6.492 -18.875 -12.711 1 96.75 169 ASP A O 1
ATOM 1276 N N . ILE A 1 170 ? -4.414 -19.359 -12.109 1 97.12 170 ILE A N 1
ATOM 1277 C CA . ILE A 1 170 ? -4.559 -18.766 -10.781 1 97.12 170 ILE A CA 1
ATOM 1278 C C . ILE A 1 170 ? -4.902 -17.281 -10.922 1 97.12 170 ILE A C 1
ATOM 1280 O O . ILE A 1 170 ? -5.844 -16.781 -10.289 1 97.12 170 ILE A O 1
ATOM 1284 N N . GLY A 1 171 ? -4.113 -16.609 -11.719 1 95.69 171 GLY A N 1
ATOM 1285 C CA . GLY A 1 171 ? -4.344 -15.188 -11.953 1 95.69 171 GLY A CA 1
ATOM 1286 C C . GLY A 1 171 ? -5.723 -14.891 -12.508 1 95.69 171 GLY A C 1
ATOM 1287 O O . GLY A 1 171 ? -6.348 -13.898 -12.133 1 95.69 171 GLY A O 1
ATOM 1288 N N . SER A 1 172 ? -6.16 -15.734 -13.414 1 94.19 172 SER A N 1
ATOM 1289 C CA . SER A 1 172 ? -7.484 -15.555 -14 1 94.19 172 SER A CA 1
ATOM 1290 C C . SER A 1 172 ? -8.578 -15.625 -12.945 1 94.19 172 SER A C 1
ATOM 1292 O O . SER A 1 172 ? -9.508 -14.82 -12.953 1 94.19 172 SER A O 1
ATOM 1294 N N . VAL A 1 173 ? -8.445 -16.547 -12.062 1 96.38 173 VAL A N 1
ATOM 1295 C CA . VAL A 1 173 ? -9.414 -16.641 -10.977 1 96.38 173 VAL A CA 1
ATOM 1296 C C . VAL A 1 173 ? -9.32 -15.414 -10.086 1 96.38 173 VAL A C 1
ATOM 1298 O O . VAL A 1 173 ? -10.344 -14.836 -9.711 1 96.38 173 VAL A O 1
ATOM 1301 N N . ALA A 1 174 ? -8.078 -15.016 -9.766 1 96.06 174 ALA A N 1
ATOM 1302 C CA . ALA A 1 174 ? -7.875 -13.812 -8.961 1 96.06 174 ALA A CA 1
ATOM 1303 C C . ALA A 1 174 ? -8.539 -12.602 -9.609 1 96.06 174 ALA A C 1
ATOM 1305 O O . ALA A 1 174 ? -9.25 -11.844 -8.945 1 96.06 174 ALA A O 1
ATOM 1306 N N . GLY A 1 175 ? -8.273 -12.414 -10.914 1 92.88 175 GLY A N 1
ATOM 1307 C CA . GLY A 1 175 ? -8.852 -11.297 -11.648 1 92.88 175 GLY A CA 1
ATOM 1308 C C . GLY A 1 175 ? -10.367 -11.312 -11.664 1 92.88 175 GLY A C 1
ATOM 1309 O O . GLY A 1 175 ? -11.008 -10.266 -11.5 1 92.88 175 GLY A O 1
ATOM 1310 N N . ALA A 1 176 ? -10.914 -12.5 -11.859 1 93.31 176 ALA A N 1
ATOM 1311 C CA . ALA A 1 176 ? -12.367 -12.648 -11.844 1 93.31 176 ALA A CA 1
ATOM 1312 C C . ALA A 1 176 ? -12.953 -12.203 -10.508 1 93.31 176 ALA A C 1
ATOM 1314 O O . ALA A 1 176 ? -13.961 -11.508 -10.461 1 93.31 176 ALA A O 1
ATOM 1315 N N . LYS A 1 177 ? -12.297 -12.609 -9.438 1 94.75 177 LYS A N 1
ATOM 1316 C CA . LYS A 1 177 ? -12.773 -12.281 -8.094 1 94.75 177 LYS A CA 1
ATOM 1317 C C . LYS A 1 177 ? -12.602 -10.789 -7.805 1 94.75 177 LYS A C 1
ATOM 1319 O O . LYS A 1 177 ? -13.445 -10.188 -7.141 1 94.75 177 LYS A O 1
ATOM 1324 N N . LEU A 1 178 ? -11.531 -10.195 -8.289 1 91.25 178 LEU A N 1
ATOM 1325 C CA . LEU A 1 178 ? -11.289 -8.773 -8.094 1 91.25 178 LEU A CA 1
ATOM 1326 C C . LEU A 1 178 ? -12.336 -7.934 -8.805 1 91.25 178 LEU A C 1
ATOM 1328 O O . LEU A 1 178 ? -12.695 -6.848 -8.336 1 91.25 178 LEU A O 1
ATOM 1332 N N . ALA A 1 179 ? -12.766 -8.438 -9.914 1 89.06 179 ALA A N 1
ATOM 1333 C CA . ALA A 1 179 ? -13.703 -7.684 -10.75 1 89.06 179 ALA A CA 1
ATOM 1334 C C . ALA A 1 179 ? -15.117 -7.754 -10.18 1 89.06 179 ALA A C 1
ATOM 1336 O O . ALA A 1 179 ? -16.016 -7.059 -10.656 1 89.06 179 ALA A O 1
ATOM 1337 N N . GLN A 1 180 ? -15.305 -8.547 -9.203 1 86.75 180 GLN A N 1
ATOM 1338 C CA . GLN A 1 180 ? -16.625 -8.719 -8.586 1 86.75 180 GLN A CA 1
ATOM 1339 C C . GLN A 1 180 ? -16.609 -8.273 -7.129 1 86.75 180 GLN A C 1
ATOM 1341 O O . GLN A 1 180 ? -16.219 -9.039 -6.238 1 86.75 180 GLN A O 1
ATOM 1346 N N . PRO A 1 181 ? -17.031 -7.078 -6.941 1 80.5 181 PRO A N 1
ATOM 1347 C CA . PRO A 1 181 ? -17.094 -6.641 -5.547 1 80.5 181 PRO A CA 1
ATOM 1348 C C . PRO A 1 181 ? -17.859 -7.613 -4.656 1 80.5 181 PRO A C 1
ATOM 1350 O O . PRO A 1 181 ? -18.859 -8.188 -5.086 1 80.5 181 PRO A O 1
ATOM 1353 N N . THR A 1 182 ? -17.375 -7.859 -3.49 1 88.44 182 THR A N 1
ATOM 1354 C CA . THR A 1 182 ? -18.016 -8.766 -2.541 1 88.44 182 THR A CA 1
ATOM 1355 C C . THR A 1 182 ? -17.797 -8.281 -1.108 1 88.44 182 THR A C 1
ATOM 1357 O O . THR A 1 182 ? -16.875 -7.516 -0.838 1 88.44 182 THR A O 1
ATOM 1360 N N . THR A 1 183 ? -18.703 -8.641 -0.241 1 89.94 183 THR A N 1
ATOM 1361 C CA . THR A 1 183 ? -18.547 -8.375 1.186 1 89.94 183 THR A CA 1
ATOM 1362 C C . THR A 1 183 ? -18.266 -9.672 1.947 1 89.94 183 THR A C 1
ATOM 1364 O O . THR A 1 183 ? -18.125 -9.656 3.172 1 89.94 183 THR A O 1
ATOM 1367 N N . GLU A 1 184 ? -18.141 -10.742 1.272 1 94 184 GLU A N 1
ATOM 1368 C CA . GLU A 1 184 ? -17.906 -12.047 1.89 1 94 184 GLU A CA 1
ATOM 1369 C C . GLU A 1 184 ? -16.453 -12.484 1.72 1 94 184 GLU A C 1
ATOM 1371 O O . GLU A 1 184 ? -15.797 -12.094 0.756 1 94 184 GLU A O 1
ATOM 1376 N N . SER A 1 185 ? -16.062 -13.227 2.699 1 97.44 185 SER A N 1
ATOM 1377 C CA . SER A 1 185 ? -14.75 -13.852 2.604 1 97.44 185 SER A CA 1
ATOM 1378 C C . SER A 1 185 ? -14.859 -15.312 2.195 1 97.44 185 SER A C 1
ATOM 1380 O O . SER A 1 185 ? -15.844 -15.984 2.52 1 97.44 185 SER A O 1
ATOM 1382 N N . GLU A 1 186 ? -13.875 -15.781 1.496 1 97.38 186 GLU A N 1
ATOM 1383 C CA . GLU A 1 186 ? -13.875 -17.188 1.091 1 97.38 186 GLU A CA 1
ATOM 1384 C C . GLU A 1 186 ? -12.453 -17.688 0.841 1 97.38 186 GLU A C 1
ATOM 1386 O O . GLU A 1 186 ? -11.531 -16.891 0.652 1 97.38 186 GLU A O 1
ATOM 1391 N N . ILE A 1 187 ? -12.312 -18.969 0.957 1 97.62 187 ILE A N 1
ATOM 1392 C CA . ILE A 1 187 ? -11.094 -19.672 0.575 1 97.62 187 ILE A CA 1
ATOM 1393 C C . ILE A 1 187 ? -11.352 -20.5 -0.681 1 97.62 187 ILE A C 1
ATOM 1395 O O . ILE A 1 187 ? -12.352 -21.219 -0.763 1 97.62 187 ILE A O 1
ATOM 1399 N N . ILE A 1 188 ? -10.508 -20.375 -1.673 1 97.75 188 ILE A N 1
ATOM 1400 C CA . ILE A 1 188 ? -10.664 -21.094 -2.934 1 97.75 188 ILE A CA 1
ATOM 1401 C C . ILE A 1 188 ? -9.438 -21.969 -3.184 1 97.75 188 ILE A C 1
ATOM 1403 O O . ILE A 1 188 ? -8.359 -21.469 -3.521 1 97.75 188 ILE A O 1
ATOM 1407 N N . PRO A 1 189 ? -9.547 -23.266 -3.004 1 97.88 189 PRO A N 1
ATOM 1408 C CA . PRO A 1 189 ? -8.469 -24.156 -3.449 1 97.88 189 PRO A CA 1
ATOM 1409 C C . PRO A 1 189 ? -8.367 -24.234 -4.973 1 97.88 189 PRO A C 1
ATOM 1411 O O . PRO A 1 189 ? -9.383 -24.219 -5.664 1 97.88 189 PRO A O 1
ATOM 1414 N N . LEU A 1 190 ? -7.129 -24.312 -5.473 1 98.25 190 LEU A N 1
ATOM 1415 C CA . LEU A 1 190 ? -6.91 -24.406 -6.91 1 98.25 190 LEU A CA 1
ATOM 1416 C C . LEU A 1 190 ? -5.926 -25.516 -7.238 1 98.25 190 LEU A C 1
ATOM 1418 O O . LEU A 1 190 ? -4.855 -25.609 -6.629 1 98.25 190 LEU A O 1
ATOM 1422 N N . CYS A 1 191 ? -6.262 -26.359 -8.164 1 97.56 191 CYS A N 1
ATOM 1423 C CA . CYS A 1 191 ? -5.398 -27.406 -8.703 1 97.56 191 CYS A CA 1
ATOM 1424 C C . CYS A 1 191 ? -5.484 -27.453 -10.219 1 97.56 191 CYS A C 1
ATOM 1426 O O . CYS A 1 191 ? -6.457 -26.984 -10.812 1 97.56 191 CYS A O 1
ATOM 1428 N N . GLY A 1 192 ? -4.43 -27.984 -10.828 1 97.31 192 GLY A N 1
ATOM 1429 C CA . GLY A 1 192 ? -4.477 -28.25 -12.258 1 97.31 192 GLY A CA 1
ATOM 1430 C C . GLY A 1 192 ? -5.441 -29.359 -12.625 1 97.31 192 GLY A C 1
ATOM 1431 O O . GLY A 1 192 ? -5.918 -30.094 -11.75 1 97.31 192 GLY A O 1
ATOM 1432 N N . PRO A 1 193 ? -5.668 -29.438 -13.852 1 96.88 193 PRO A N 1
ATOM 1433 C CA . PRO A 1 193 ? -6.719 -30.359 -14.297 1 96.88 193 PRO A CA 1
ATOM 1434 C C . PRO A 1 193 ? -6.273 -31.812 -14.273 1 96.88 193 PRO A C 1
ATOM 1436 O O . PRO A 1 193 ? -7.109 -32.719 -14.328 1 96.88 193 PRO A O 1
ATOM 1439 N N . ASP A 1 194 ? -4.992 -32.094 -14.188 1 95.19 194 ASP A N 1
ATOM 1440 C CA . ASP A 1 194 ? -4.477 -33.438 -14.266 1 95.19 194 ASP A CA 1
ATOM 1441 C C . ASP A 1 194 ? -3.48 -33.719 -13.141 1 95.19 194 ASP A C 1
ATOM 1443 O O . ASP A 1 194 ? -2.717 -32.844 -12.75 1 95.19 194 ASP A O 1
ATOM 1447 N N . LEU A 1 195 ? -3.562 -34.938 -12.609 1 95.19 195 LEU A N 1
ATOM 1448 C CA . LEU A 1 195 ? -2.527 -35.438 -11.711 1 95.19 195 LEU A CA 1
ATOM 1449 C C . LEU A 1 195 ? -1.488 -36.25 -12.461 1 95.19 195 LEU A C 1
ATOM 1451 O O . LEU A 1 195 ? -1.823 -37.25 -13.086 1 95.19 195 LEU A O 1
ATOM 1455 N N . LEU A 1 196 ? -0.236 -35.75 -12.367 1 95.44 196 LEU A N 1
ATOM 1456 C CA . LEU A 1 196 ? 0.843 -36.375 -13.125 1 95.44 196 LEU A CA 1
ATOM 1457 C C . LEU A 1 196 ? 1.995 -36.781 -12.203 1 95.44 196 LEU A C 1
ATOM 1459 O O . LEU A 1 196 ? 2.336 -36.031 -11.281 1 95.44 196 LEU A O 1
ATOM 1463 N N . SER A 1 197 ? 2.502 -37.938 -12.523 1 94.56 197 SER A N 1
ATOM 1464 C CA . SER A 1 197 ? 3.795 -38.25 -11.906 1 94.56 197 SER A CA 1
ATOM 1465 C C . SER A 1 197 ? 4.891 -37.344 -12.484 1 94.56 197 SER A C 1
ATOM 1467 O O . SER A 1 197 ? 4.73 -36.781 -13.562 1 94.56 197 SER A O 1
ATOM 1469 N N . GLN A 1 198 ? 5.965 -37.219 -11.703 1 95.56 198 GLN A N 1
ATOM 1470 C CA . GLN A 1 198 ? 7.098 -36.469 -12.266 1 95.56 198 GLN A CA 1
ATOM 1471 C C . GLN A 1 198 ? 7.52 -37.062 -13.609 1 95.56 198 GLN A C 1
ATOM 1473 O O . GLN A 1 198 ? 7.812 -36.344 -14.555 1 95.56 198 GLN A O 1
ATOM 1478 N N . ARG A 1 199 ? 7.57 -38.375 -13.688 1 96.38 199 ARG A N 1
ATOM 1479 C CA . ARG A 1 199 ? 7.953 -39.062 -14.922 1 96.38 199 ARG A CA 1
ATOM 1480 C C . ARG A 1 199 ? 7.039 -38.656 -16.078 1 96.38 199 ARG A C 1
ATOM 1482 O O . ARG A 1 199 ? 7.516 -38.281 -17.141 1 96.38 199 ARG A O 1
ATOM 1489 N N . ASP A 1 200 ? 5.762 -38.75 -15.859 1 97.12 200 ASP A N 1
ATOM 1490 C CA . ASP A 1 200 ? 4.805 -38.406 -16.906 1 97.12 200 ASP A CA 1
ATOM 1491 C C . ASP A 1 200 ? 4.961 -36.938 -17.312 1 97.12 200 ASP A C 1
ATOM 1493 O O . ASP A 1 200 ? 4.867 -36.625 -18.5 1 97.12 200 ASP A O 1
ATOM 1497 N N . ALA A 1 201 ? 5.145 -36.062 -16.344 1 97.5 201 ALA A N 1
ATOM 1498 C CA . ALA A 1 201 ? 5.309 -34.625 -16.625 1 97.5 201 ALA A CA 1
ATOM 1499 C C . ALA A 1 201 ? 6.523 -34.406 -17.531 1 97.5 201 ALA A C 1
ATOM 1501 O O . ALA A 1 201 ? 6.438 -33.656 -18.516 1 97.5 201 ALA A O 1
ATOM 1502 N N . TRP A 1 202 ? 7.602 -35 -17.203 1 97.56 202 TRP A N 1
ATOM 1503 C CA . TRP A 1 202 ? 8.82 -34.75 -17.969 1 97.56 202 TRP A CA 1
ATOM 1504 C C . TRP A 1 202 ? 8.742 -35.438 -19.328 1 97.56 202 TRP A C 1
ATOM 1506 O O . TRP A 1 202 ? 9.398 -35 -20.281 1 97.56 202 TRP A O 1
ATOM 1516 N N . GLU A 1 203 ? 7.984 -36.531 -19.469 1 97.56 203 GLU A N 1
ATOM 1517 C CA . GLU A 1 203 ? 7.707 -37.094 -20.797 1 97.56 203 GLU A CA 1
ATOM 1518 C C . GLU A 1 203 ? 6.934 -36.094 -21.656 1 97.56 203 GLU A C 1
ATOM 1520 O O . GLU A 1 203 ? 7.195 -35.969 -22.859 1 97.56 203 GLU A O 1
ATOM 1525 N N . ILE A 1 204 ? 5.965 -35.469 -21.047 1 97.81 204 ILE A N 1
ATOM 1526 C CA . ILE A 1 204 ? 5.219 -34.438 -21.734 1 97.81 204 ILE A CA 1
ATOM 1527 C C . ILE A 1 204 ? 6.176 -33.312 -22.188 1 97.81 204 ILE A C 1
ATOM 1529 O O . ILE A 1 204 ? 6.102 -32.844 -23.328 1 97.81 204 ILE A O 1
ATOM 1533 N N . VAL A 1 205 ? 7.098 -32.875 -21.297 1 97.5 205 VAL A N 1
ATOM 1534 C CA . VAL A 1 205 ? 8.078 -31.859 -21.656 1 97.5 205 VAL A CA 1
ATOM 1535 C C . VAL A 1 205 ? 8.914 -32.344 -22.844 1 97.5 205 VAL A C 1
ATOM 1537 O O . VAL A 1 205 ? 9.102 -31.578 -23.797 1 97.5 205 VAL A O 1
ATOM 1540 N N . SER A 1 206 ? 9.383 -33.562 -22.766 1 97.06 206 SER A N 1
ATOM 1541 C CA . SER A 1 206 ? 10.172 -34.125 -23.859 1 97.06 206 SER A CA 1
ATOM 1542 C C . SER A 1 206 ? 9.414 -34.094 -25.172 1 97.06 206 SER A C 1
ATOM 1544 O O . SER A 1 206 ? 9.969 -33.656 -26.203 1 97.06 206 SER A O 1
ATOM 1546 N N . LYS A 1 207 ? 8.242 -34.5 -25.141 1 97.12 207 LYS A N 1
ATOM 1547 C CA . LYS A 1 207 ? 7.398 -34.531 -26.328 1 97.12 207 LYS A CA 1
ATOM 1548 C C . LYS A 1 207 ? 7.219 -33.125 -26.906 1 97.12 207 LYS A C 1
ATOM 1550 O O . LYS A 1 207 ? 7.395 -32.906 -28.109 1 97.12 207 LYS A O 1
ATOM 1555 N N . GLU A 1 208 ? 6.863 -32.156 -26.078 1 96.12 208 GLU A N 1
ATOM 1556 C CA . GLU A 1 208 ? 6.582 -30.781 -26.531 1 96.12 208 GLU A CA 1
ATOM 1557 C C . GLU A 1 208 ? 7.852 -30.094 -27.031 1 96.12 208 GLU A C 1
ATOM 1559 O O . GLU A 1 208 ? 7.793 -29.234 -27.891 1 96.12 208 GLU A O 1
ATOM 1564 N N . LEU A 1 209 ? 8.992 -30.484 -26.484 1 95.25 209 LEU A N 1
ATOM 1565 C CA . LEU A 1 209 ? 10.258 -29.906 -26.922 1 95.25 209 LEU A CA 1
ATOM 1566 C C . LEU A 1 209 ? 10.711 -30.531 -28.234 1 95.25 209 LEU A C 1
ATOM 1568 O O . LEU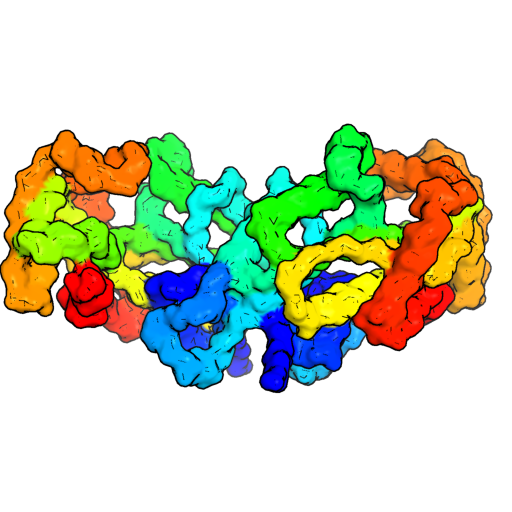 A 1 209 ? 11.555 -29.969 -28.938 1 95.25 209 LEU A O 1
ATOM 1572 N N . GLY A 1 210 ? 10.242 -31.703 -28.547 1 94.94 210 GLY A N 1
ATOM 1573 C CA . GLY A 1 210 ? 10.641 -32.406 -29.75 1 94.94 210 GLY A CA 1
ATOM 1574 C C . GLY A 1 210 ? 12 -33.094 -29.625 1 94.94 210 GLY A C 1
ATOM 1575 O O . GLY A 1 210 ? 12.664 -33.344 -30.641 1 94.94 210 GLY A O 1
ATOM 1576 N N . ARG A 1 211 ? 12.484 -33.25 -28.422 1 94.56 211 ARG A N 1
ATOM 1577 C CA . ARG A 1 211 ? 13.734 -33.938 -28.156 1 94.56 211 ARG A CA 1
ATOM 1578 C C . ARG A 1 211 ? 13.656 -34.719 -26.844 1 94.56 211 ARG A C 1
ATOM 1580 O O . ARG A 1 211 ? 12.883 -34.375 -25.953 1 94.56 211 ARG A O 1
ATOM 1587 N N . GLU A 1 212 ? 14.5 -35.688 -26.812 1 95.19 212 GLU A N 1
ATOM 1588 C CA . GLU A 1 212 ? 14.484 -36.531 -25.625 1 95.19 212 GLU A CA 1
ATOM 1589 C C . GLU A 1 212 ? 15.109 -35.844 -24.422 1 95.19 212 GLU A C 1
ATOM 1591 O O . GLU A 1 212 ? 16.156 -35.219 -24.547 1 95.19 212 GLU A O 1
ATOM 1596 N N . VAL A 1 213 ? 14.438 -35.875 -23.297 1 96.69 213 VAL A N 1
ATOM 1597 C CA . VAL A 1 213 ? 14.969 -35.5 -21.984 1 96.69 213 VAL A CA 1
ATOM 1598 C C . VAL A 1 213 ? 15.07 -36.75 -21.109 1 96.69 213 VAL A C 1
ATOM 1600 O O . VAL A 1 213 ? 14.055 -37.312 -20.672 1 96.69 213 VAL A O 1
ATOM 1603 N N . LYS A 1 214 ? 16.234 -37.188 -20.891 1 97.62 214 LYS A N 1
ATOM 1604 C CA . LYS A 1 214 ? 16.438 -38.406 -20.125 1 97.62 214 LYS A CA 1
ATOM 1605 C C . LYS A 1 214 ? 16.188 -38.188 -18.641 1 97.62 214 LYS A C 1
ATOM 1607 O O . LYS A 1 214 ? 16.656 -37.188 -18.062 1 97.62 214 LYS A O 1
ATOM 1612 N N . ILE A 1 215 ? 15.453 -39.094 -18.016 1 97.56 215 ILE A N 1
ATOM 1613 C CA . ILE A 1 215 ? 15.133 -39 -16.609 1 97.56 215 ILE A CA 1
ATOM 1614 C C . ILE A 1 215 ? 16.094 -39.875 -15.797 1 97.56 215 ILE A C 1
ATOM 1616 O O . ILE A 1 215 ? 16.188 -41.062 -16.031 1 97.56 215 ILE A O 1
ATOM 1620 N N . LYS A 1 216 ? 16.797 -39.281 -14.945 1 97.56 216 LYS A N 1
ATOM 1621 C CA . LYS A 1 216 ? 17.672 -39.969 -14.016 1 97.56 216 LYS A CA 1
ATOM 1622 C C . LYS A 1 216 ? 17.141 -39.906 -12.586 1 97.56 216 LYS A C 1
ATOM 1624 O O . LYS A 1 216 ? 17 -38.812 -12.039 1 97.56 216 LYS A O 1
ATOM 1629 N N . GLU A 1 217 ? 16.844 -41.062 -12.031 1 97.19 217 GLU A N 1
ATOM 1630 C CA . GLU A 1 217 ? 16.438 -41.062 -10.633 1 97.19 217 GLU A CA 1
ATOM 1631 C C . GLU A 1 217 ? 17.641 -40.969 -9.703 1 97.19 217 GLU A C 1
ATOM 1633 O O . GLU A 1 217 ? 18.641 -41.688 -9.875 1 97.19 217 GLU A O 1
ATOM 1638 N N . ILE A 1 218 ? 17.5 -40.094 -8.781 1 97.12 218 ILE A N 1
ATOM 1639 C CA . ILE A 1 218 ? 18.609 -39.906 -7.848 1 97.12 218 ILE A CA 1
ATOM 1640 C C . ILE A 1 218 ? 18.094 -40.094 -6.418 1 97.12 218 ILE A C 1
ATOM 1642 O O . ILE A 1 218 ? 16.891 -40.062 -6.172 1 97.12 218 ILE A O 1
ATOM 1646 N N . GLY A 1 219 ? 19.062 -40.344 -5.453 1 95.94 219 GLY A N 1
ATOM 1647 C CA . GLY A 1 219 ? 18.719 -40.438 -4.043 1 95.94 219 GLY A CA 1
ATOM 1648 C C . GLY A 1 219 ? 18.562 -39.125 -3.348 1 95.94 219 GLY A C 1
ATOM 1649 O O . GLY A 1 219 ? 18.828 -38.062 -3.941 1 95.94 219 GLY A O 1
ATOM 1650 N N . GLU A 1 220 ? 18.078 -39.25 -2.137 1 95.69 220 GLU A N 1
ATOM 1651 C CA . GLU A 1 220 ? 17.797 -38.062 -1.34 1 95.69 220 GLU A CA 1
ATOM 1652 C C . GLU A 1 220 ? 19.047 -37.219 -1.152 1 95.69 220 GLU A C 1
ATOM 1654 O O . GLU A 1 220 ? 19.016 -36 -1.282 1 95.69 220 GLU A O 1
ATOM 1659 N N . GLU A 1 221 ? 20.141 -37.812 -0.819 1 96.62 221 GLU A N 1
ATOM 1660 C CA . GLU A 1 221 ? 21.391 -37.125 -0.568 1 96.62 221 GLU A CA 1
ATOM 1661 C C . GLU A 1 221 ? 21.828 -36.344 -1.801 1 96.62 221 GLU A C 1
ATOM 1663 O O . GLU A 1 221 ? 22.219 -35.156 -1.697 1 96.62 221 GLU A O 1
ATOM 1668 N N . GLU A 1 222 ? 21.812 -37 -2.91 1 96.56 222 GLU A N 1
ATOM 1669 C CA . GLU A 1 222 ? 22.188 -36.344 -4.152 1 96.56 222 GLU A CA 1
ATOM 1670 C C . GLU A 1 222 ? 21.234 -35.188 -4.492 1 96.56 222 GLU A C 1
ATOM 1672 O O . GLU A 1 222 ? 21.672 -34.156 -4.965 1 96.56 222 GLU A O 1
ATOM 1677 N N . PHE A 1 223 ? 19.984 -35.406 -4.305 1 96.38 223 PHE A N 1
ATOM 1678 C CA . PHE A 1 223 ? 19 -34.375 -4.539 1 96.38 223 PHE A CA 1
ATOM 1679 C C . PHE A 1 223 ? 19.312 -33.125 -3.719 1 96.38 223 PHE A C 1
ATOM 1681 O O . PHE A 1 223 ? 19.328 -32 -4.254 1 96.38 223 PHE A O 1
ATOM 1688 N N . LEU A 1 224 ? 19.5 -33.281 -2.428 1 96 224 LEU A N 1
ATOM 1689 C CA . LEU A 1 224 ? 19.781 -32.156 -1.525 1 96 224 LEU A CA 1
ATOM 1690 C C . LEU A 1 224 ? 21.047 -31.438 -1.949 1 96 224 LEU A C 1
ATOM 1692 O O . LEU A 1 224 ? 21.109 -30.203 -1.895 1 96 224 LEU A O 1
ATOM 1696 N N . ALA A 1 225 ? 22.031 -32.125 -2.453 1 95.12 225 ALA A N 1
ATOM 1697 C CA . ALA A 1 225 ? 23.312 -31.531 -2.855 1 95.12 225 ALA A CA 1
ATOM 1698 C C . ALA A 1 225 ? 23.156 -30.688 -4.109 1 95.12 225 ALA A C 1
ATOM 1700 O O . ALA A 1 225 ? 23.922 -29.734 -4.324 1 95.12 225 ALA A O 1
ATOM 1701 N N . ARG A 1 226 ? 22.172 -30.969 -4.879 1 93.81 226 ARG A N 1
ATOM 1702 C CA . ARG A 1 226 ? 21.984 -30.297 -6.16 1 93.81 226 ARG A CA 1
ATOM 1703 C C . ARG A 1 226 ? 21.203 -29 -5.988 1 93.81 226 ARG A C 1
ATOM 1705 O O . ARG A 1 226 ? 21.156 -28.172 -6.895 1 93.81 226 ARG A O 1
ATOM 1712 N N . GLN A 1 227 ? 20.578 -28.859 -4.809 1 91.62 227 GLN A N 1
ATOM 1713 C CA . GLN A 1 227 ? 19.719 -27.688 -4.613 1 91.62 227 GLN A CA 1
ATOM 1714 C C . GLN A 1 227 ? 20.562 -26.422 -4.426 1 91.62 227 GLN A C 1
ATOM 1716 O O . GLN A 1 227 ? 21.609 -26.453 -3.795 1 91.62 227 GLN A O 1
ATOM 1721 N N . GLN A 1 228 ? 20.078 -25.281 -5.035 1 87 228 GLN A N 1
ATOM 1722 C CA . GLN A 1 228 ? 20.734 -23.984 -4.918 1 87 228 GLN A CA 1
ATOM 1723 C C . GLN A 1 228 ? 19.953 -23.047 -4.008 1 87 228 GLN A C 1
ATOM 1725 O O . GLN A 1 228 ? 19.953 -21.828 -4.215 1 87 228 GLN A O 1
ATOM 1730 N N . VAL A 1 229 ? 19.188 -23.578 -3.135 1 85.44 229 VAL A N 1
ATOM 1731 C CA . VAL A 1 229 ? 18.406 -22.828 -2.156 1 85.44 229 VAL A CA 1
ATOM 1732 C C . VAL A 1 229 ? 18.906 -23.141 -0.747 1 85.44 229 VAL A C 1
ATOM 1734 O O . VAL A 1 229 ? 19.656 -24.094 -0.548 1 85.44 229 VAL A O 1
ATOM 1737 N N . PRO A 1 230 ? 18.469 -22.328 0.264 1 83.12 230 PRO A N 1
ATOM 1738 C CA . PRO A 1 230 ? 18.891 -22.625 1.64 1 83.12 230 PRO A CA 1
ATOM 1739 C C . PRO A 1 230 ? 18.438 -24 2.109 1 83.12 230 PRO A C 1
ATOM 1741 O O . PRO A 1 230 ? 17.391 -24.484 1.703 1 83.12 230 PRO A O 1
ATOM 1744 N N . PRO A 1 231 ? 19.25 -24.578 2.971 1 88.75 231 PRO A N 1
ATOM 1745 C CA . PRO A 1 231 ? 19.062 -25.984 3.355 1 88.75 231 PRO A CA 1
ATOM 1746 C C . PRO A 1 231 ? 17.641 -26.25 3.867 1 88.75 231 PRO A C 1
ATOM 1748 O O . PRO A 1 231 ? 17.047 -27.266 3.508 1 88.75 231 PRO A O 1
ATOM 1751 N N . PRO A 1 232 ? 17.078 -25.359 4.621 1 82.25 232 PRO A N 1
ATOM 1752 C CA . PRO A 1 232 ? 15.719 -25.656 5.082 1 82.25 232 PRO A CA 1
ATOM 1753 C C . PRO A 1 232 ? 14.703 -25.734 3.941 1 82.25 232 PRO A C 1
ATOM 1755 O O . PRO A 1 232 ? 13.781 -26.547 3.988 1 82.25 232 PRO A O 1
ATOM 1758 N N . LEU A 1 233 ? 14.93 -24.938 2.975 1 82.62 233 LEU A N 1
ATOM 1759 C CA . LEU A 1 233 ? 14.047 -24.969 1.812 1 82.62 233 LEU A CA 1
ATOM 1760 C C . LEU A 1 233 ? 14.312 -26.219 0.968 1 82.62 233 LEU A C 1
ATOM 1762 O O . LEU A 1 233 ? 13.375 -26.828 0.448 1 82.62 233 LEU A O 1
ATOM 1766 N N . ALA A 1 234 ? 15.555 -26.547 0.89 1 88.88 234 ALA A N 1
ATOM 1767 C CA . ALA A 1 234 ? 15.914 -27.766 0.171 1 88.88 234 ALA A CA 1
ATOM 1768 C C . ALA A 1 234 ? 15.281 -28.984 0.822 1 88.88 234 ALA A C 1
ATOM 1770 O O . ALA A 1 234 ? 14.773 -29.875 0.129 1 88.88 234 ALA A O 1
ATOM 1771 N N . ARG A 1 235 ? 15.359 -29 2.107 1 88.69 235 ARG A N 1
ATOM 1772 C CA . ARG A 1 235 ? 14.766 -30.109 2.85 1 88.69 235 ARG A CA 1
ATOM 1773 C C . ARG A 1 235 ? 13.266 -30.172 2.613 1 88.69 235 ARG A C 1
ATOM 1775 O O . ARG A 1 235 ? 12.711 -31.266 2.414 1 88.69 235 ARG A O 1
ATOM 1782 N N . ASN A 1 236 ? 12.625 -29.094 2.586 1 83.88 236 ASN A N 1
ATOM 1783 C CA . ASN A 1 236 ? 11.188 -29.062 2.32 1 83.88 236 ASN A CA 1
ATOM 1784 C C . ASN A 1 236 ? 10.859 -29.609 0.933 1 83.88 236 ASN A C 1
ATOM 1786 O O . ASN A 1 236 ? 9.867 -30.312 0.758 1 83.88 236 ASN A O 1
ATOM 1790 N N . LEU A 1 237 ? 11.648 -29.234 0.022 1 88.19 237 LEU A N 1
ATOM 1791 C CA . LEU A 1 237 ? 11.445 -29.719 -1.339 1 88.19 237 LEU A CA 1
ATOM 1792 C C . LEU A 1 237 ? 11.609 -31.234 -1.406 1 88.19 237 LEU A C 1
ATOM 1794 O O . LEU A 1 237 ? 10.82 -31.922 -2.057 1 88.19 237 LEU A O 1
ATOM 1798 N N . ALA A 1 238 ? 12.656 -31.688 -0.717 1 91.12 238 ALA A N 1
ATOM 1799 C CA . ALA A 1 238 ? 12.875 -33.125 -0.675 1 91.12 238 ALA A CA 1
ATOM 1800 C C . ALA A 1 238 ? 11.695 -33.844 -0.021 1 91.12 238 ALA A C 1
ATOM 1802 O O . ALA A 1 238 ? 11.219 -34.875 -0.527 1 91.12 238 ALA A O 1
ATOM 1803 N N . ASP A 1 239 ? 11.242 -33.281 1.033 1 87.12 239 ASP A N 1
ATOM 1804 C CA . ASP A 1 239 ? 10.125 -33.875 1.765 1 87.12 239 ASP A CA 1
ATOM 1805 C C . ASP A 1 239 ? 8.859 -33.938 0.908 1 87.12 239 ASP A C 1
ATOM 1807 O O . ASP A 1 239 ? 8.078 -34.875 0.994 1 87.12 239 ASP A O 1
ATOM 1811 N N . TYR A 1 240 ? 8.711 -32.938 0.165 1 88 240 TYR A N 1
ATOM 1812 C CA . TYR A 1 240 ? 7.566 -32.906 -0.744 1 88 240 TYR A CA 1
ATOM 1813 C C . TYR A 1 240 ? 7.57 -34.125 -1.672 1 88 240 TYR A C 1
ATOM 1815 O O . TYR A 1 240 ? 6.555 -34.812 -1.816 1 88 240 TYR A O 1
ATOM 1823 N N . TRP A 1 241 ? 8.633 -34.438 -2.223 1 91.06 241 TRP A N 1
ATOM 1824 C CA . TRP A 1 241 ? 8.719 -35.531 -3.186 1 91.06 241 TRP A CA 1
ATOM 1825 C C . TRP A 1 241 ? 8.656 -36.8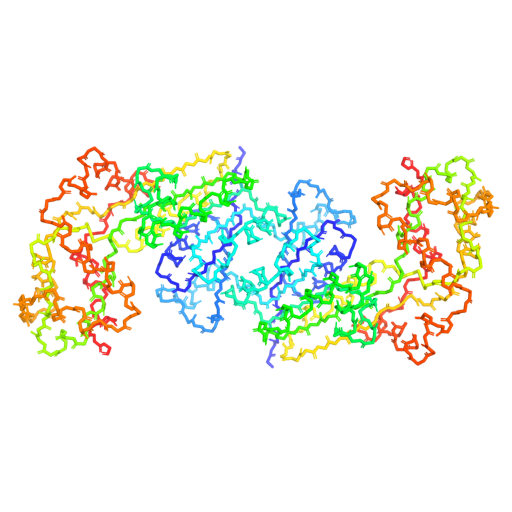75 -2.482 1 91.06 241 TRP A C 1
ATOM 1827 O O . TRP A 1 241 ? 8.086 -37.844 -3.01 1 91.06 241 TRP A O 1
ATOM 1837 N N . LEU A 1 242 ? 9.211 -36.875 -1.286 1 88.81 242 LEU A N 1
ATOM 1838 C CA . LEU A 1 242 ? 9.297 -38.125 -0.562 1 88.81 242 LEU A CA 1
ATOM 1839 C C . LEU A 1 242 ? 7.953 -38.5 0.046 1 88.81 242 LEU A C 1
ATOM 1841 O O . LEU A 1 242 ? 7.723 -39.656 0.374 1 88.81 242 LEU A O 1
ATOM 1845 N N . GLU A 1 243 ? 7.25 -37.438 0.603 1 78 243 GLU A N 1
ATOM 1846 C CA . GLU A 1 243 ? 5.941 -37.719 1.19 1 78 243 GLU A CA 1
ATOM 1847 C C . GLU A 1 243 ? 5.125 -38.625 0.303 1 78 243 GLU A C 1
ATOM 1849 O O . GLU A 1 243 ? 4.227 -39.344 0.784 1 78 243 GLU A O 1
ATOM 1854 N N . GLY A 1 244 ? 5.535 -38.906 -0.835 1 62.75 244 GLY A N 1
ATOM 1855 C CA . GLY A 1 244 ? 5.082 -40.156 -1.402 1 62.75 244 GLY A CA 1
ATOM 1856 C C . GLY A 1 244 ? 4.367 -40 -2.73 1 62.75 244 GLY A C 1
ATOM 1857 O O . GLY A 1 244 ? 4.117 -38.875 -3.17 1 62.75 244 GLY A O 1
ATOM 1858 N N . GLU A 1 245 ? 4.199 -41.125 -3.318 1 64.56 245 GLU A N 1
ATOM 1859 C CA . GLU A 1 245 ? 3.574 -41.531 -4.574 1 64.56 245 GLU A CA 1
ATOM 1860 C C . GLU A 1 245 ? 2.08 -41.781 -4.395 1 64.56 245 GLU A C 1
ATOM 1862 O O . GLU A 1 245 ? 1.373 -42.062 -5.359 1 64.56 245 GLU A O 1
ATOM 1867 N N . GLU A 1 246 ? 1.731 -41.531 -3.111 1 68.19 246 GLU A N 1
ATOM 1868 C CA . GLU A 1 246 ? 0.292 -41.688 -2.941 1 68.19 246 GLU A CA 1
ATOM 1869 C C . GLU A 1 246 ? -0.442 -40.375 -3.125 1 68.19 246 GLU A C 1
ATOM 1871 O O . GLU A 1 246 ? -0.481 -39.531 -2.209 1 68.19 246 GLU A O 1
ATOM 1876 N N . ALA A 1 247 ? -1.051 -40.25 -4.168 1 68.44 247 ALA A N 1
ATOM 1877 C CA . ALA A 1 247 ? -1.745 -39.031 -4.613 1 68.44 247 ALA A CA 1
ATOM 1878 C C . ALA A 1 247 ? -2.828 -38.625 -3.617 1 68.44 247 ALA A C 1
ATOM 1880 O O . ALA A 1 247 ? -3.045 -37.438 -3.379 1 68.44 247 ALA A O 1
ATOM 1881 N N . SER A 1 248 ? -3.369 -39.625 -3.068 1 72.75 248 SER A N 1
ATOM 1882 C CA . SER A 1 248 ? -4.535 -39.344 -2.232 1 72.75 248 SER A CA 1
ATOM 1883 C C . SER A 1 248 ? -4.145 -38.594 -0.972 1 72.75 248 SER A C 1
ATOM 1885 O O . SER A 1 248 ? -4.973 -37.875 -0.386 1 72.75 248 SER A O 1
ATOM 1887 N N . ALA A 1 249 ? -2.959 -38.75 -0.597 1 71.62 249 ALA A N 1
ATOM 1888 C CA . ALA A 1 249 ? -2.51 -38.062 0.6 1 71.62 249 ALA A CA 1
ATOM 1889 C C . ALA A 1 249 ? -2.385 -36.562 0.338 1 71.62 249 ALA A C 1
ATOM 1891 O O . ALA A 1 249 ? -2.742 -35.75 1.188 1 71.62 249 ALA A O 1
ATOM 1892 N N . ARG A 1 250 ? -2.047 -36.156 -0.809 1 82.25 250 ARG A N 1
ATOM 1893 C CA . ARG A 1 250 ? -1.84 -34.781 -1.182 1 82.25 250 ARG A CA 1
ATOM 1894 C C . ARG A 1 250 ? -3.096 -34.188 -1.818 1 82.25 250 ARG A C 1
ATOM 1896 O O . ARG A 1 250 ? -3.381 -33 -1.658 1 82.25 250 ARG A O 1
ATOM 1903 N N . TYR A 1 251 ? -3.73 -35.125 -2.391 1 89.88 251 TYR A N 1
ATOM 1904 C CA . TYR A 1 251 ? -4.906 -34.688 -3.148 1 89.88 251 TYR A CA 1
ATOM 1905 C C . TYR A 1 251 ? -6.125 -35.531 -2.764 1 89.88 251 TYR A C 1
ATOM 1907 O O . TYR A 1 251 ? -6.605 -36.344 -3.559 1 89.88 251 TYR A O 1
ATOM 1915 N N . PRO A 1 252 ? -6.621 -35.25 -1.583 1 89.56 252 PRO A N 1
ATOM 1916 C CA . PRO A 1 252 ? -7.875 -35.938 -1.279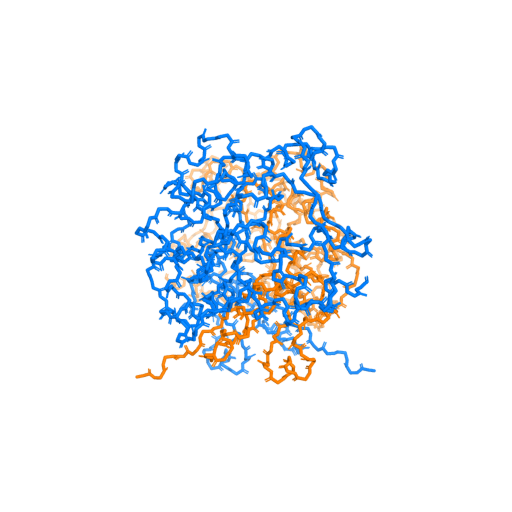 1 89.56 252 PRO A CA 1
ATOM 1917 C C . PRO A 1 252 ? -8.938 -35.75 -2.359 1 89.56 252 PRO A C 1
ATOM 1919 O O . PRO A 1 252 ? -9.109 -34.625 -2.865 1 89.56 252 PRO A O 1
ATOM 1922 N N . ALA A 1 253 ? -9.664 -36.812 -2.625 1 91 253 ALA A N 1
ATOM 1923 C CA . ALA A 1 253 ? -10.523 -36.875 -3.803 1 91 253 ALA A CA 1
ATOM 1924 C C . ALA A 1 253 ? -11.516 -35.719 -3.828 1 91 253 ALA A C 1
ATOM 1926 O O . ALA A 1 253 ? -11.625 -35.031 -4.832 1 91 253 ALA A O 1
ATOM 1927 N N . ASP A 1 254 ? -12.203 -35.5 -2.783 1 92.75 254 ASP A N 1
ATOM 1928 C CA . ASP A 1 254 ? -13.219 -34.438 -2.738 1 92.75 254 ASP A CA 1
ATOM 1929 C C . ASP A 1 254 ? -12.602 -33.062 -2.906 1 92.75 254 ASP A C 1
ATOM 1931 O O . ASP A 1 254 ? -13.141 -32.219 -3.627 1 92.75 254 ASP A O 1
ATOM 1935 N N . ARG A 1 255 ? -11.523 -32.844 -2.293 1 92.44 255 ARG A N 1
ATOM 1936 C CA . ARG A 1 255 ? -10.859 -31.531 -2.383 1 92.44 255 ARG A CA 1
ATOM 1937 C C . ARG A 1 255 ? -10.297 -31.312 -3.779 1 92.44 255 ARG A C 1
ATOM 1939 O O . ARG A 1 255 ? -10.383 -30.203 -4.316 1 92.44 255 ARG A O 1
ATOM 1946 N N . TYR A 1 256 ? -9.695 -32.344 -4.301 1 95.12 256 TYR A N 1
ATOM 1947 C CA . TYR A 1 256 ? -9.156 -32.219 -5.648 1 95.12 256 TYR A CA 1
ATOM 1948 C C . TYR A 1 256 ? -10.266 -31.953 -6.656 1 95.12 256 TYR A C 1
ATOM 1950 O O . TYR A 1 256 ? -10.102 -31.141 -7.566 1 95.12 256 TYR A O 1
ATOM 1958 N N . LYS A 1 257 ? -11.352 -32.656 -6.48 1 96.12 257 LYS A N 1
ATOM 1959 C CA . LYS A 1 257 ? -12.492 -32.438 -7.375 1 96.12 257 LYS A CA 1
ATOM 1960 C C . LYS A 1 257 ? -12.922 -30.984 -7.359 1 96.12 257 LYS A C 1
ATOM 1962 O O . LYS A 1 257 ? -13.102 -30.359 -8.414 1 96.12 257 LYS A O 1
ATOM 1967 N N . GLU A 1 258 ? -13.047 -30.422 -6.277 1 96.81 258 GLU A N 1
ATOM 1968 C CA . GLU A 1 258 ? -13.422 -29.016 -6.148 1 96.81 258 GLU A CA 1
ATOM 1969 C C . GLU A 1 258 ? -12.336 -28.094 -6.715 1 96.81 258 GLU A C 1
ATOM 1971 O O . GLU A 1 258 ? -12.625 -27.219 -7.527 1 96.81 258 GLU A O 1
ATOM 1976 N N . ALA A 1 259 ? -11.133 -28.312 -6.266 1 97.5 259 ALA A N 1
ATOM 1977 C CA . ALA A 1 259 ? -10.008 -27.438 -6.602 1 97.5 259 ALA A CA 1
ATOM 1978 C C . ALA A 1 259 ? -9.766 -27.422 -8.109 1 97.5 259 ALA A C 1
ATOM 1980 O O . ALA A 1 259 ? -9.438 -26.375 -8.672 1 97.5 259 ALA A O 1
ATOM 1981 N N . SER A 1 260 ? -9.922 -28.562 -8.773 1 97.75 260 SER A N 1
ATOM 1982 C CA . SER A 1 260 ? -9.664 -28.641 -10.211 1 97.75 260 SER A CA 1
ATOM 1983 C C . SER A 1 260 ? -10.828 -28.078 -11.016 1 97.75 260 SER A C 1
ATOM 1985 O O . SER A 1 260 ? -10.68 -27.781 -12.203 1 97.75 260 SER A O 1
ATOM 1987 N N . ALA A 1 261 ? -11.961 -27.891 -10.383 1 98 261 ALA A N 1
ATOM 1988 C CA . ALA A 1 261 ? -13.141 -27.375 -11.07 1 98 261 ALA A CA 1
ATOM 1989 C C . ALA A 1 261 ? -13.234 -25.859 -10.945 1 98 261 ALA A C 1
ATOM 1991 O O . ALA A 1 261 ? -13.977 -25.203 -11.68 1 98 261 ALA A O 1
ATOM 1992 N N . ASN A 1 262 ? -12.5 -25.281 -10.086 1 98.19 262 ASN A N 1
ATOM 1993 C CA . ASN A 1 262 ? -12.688 -23.891 -9.695 1 98.19 262 ASN A CA 1
ATOM 1994 C C . ASN A 1 262 ? -12.266 -22.938 -10.805 1 98.19 262 ASN A C 1
ATOM 1996 O O . ASN A 1 262 ? -12.828 -21.844 -10.938 1 98.19 262 ASN A O 1
ATOM 2000 N N . MET A 1 263 ? -11.234 -23.312 -11.602 1 97.56 263 MET A N 1
ATOM 2001 C CA . MET A 1 263 ? -10.875 -22.469 -12.734 1 97.56 263 MET A CA 1
ATOM 2002 C C . MET A 1 263 ? -12.07 -22.266 -13.664 1 97.56 263 MET A C 1
ATOM 2004 O O . MET A 1 263 ? -12.414 -21.141 -14.008 1 97.56 263 MET A O 1
ATOM 2008 N N . LYS A 1 264 ? -12.711 -23.328 -13.984 1 97.5 264 LYS A N 1
ATOM 2009 C CA . LYS A 1 264 ? -13.883 -23.25 -14.859 1 97.5 264 LYS A CA 1
ATOM 2010 C C . LYS A 1 264 ? -15.055 -22.578 -14.148 1 97.5 264 LYS A C 1
ATOM 2012 O O . LYS A 1 264 ? -15.758 -21.766 -14.75 1 97.5 264 LYS A O 1
ATOM 2017 N N . LYS A 1 265 ? -15.289 -22.875 -12.969 1 97.75 265 LYS A N 1
ATOM 2018 C CA . LYS A 1 265 ? -16.391 -22.328 -12.18 1 97.75 265 LYS A CA 1
ATOM 2019 C C . LYS A 1 265 ? -16.344 -20.797 -12.156 1 97.75 265 LYS A C 1
ATOM 2021 O O . LYS A 1 265 ? -17.359 -20.125 -12.367 1 97.75 265 LYS A O 1
ATOM 2026 N N . TYR A 1 266 ? -15.148 -20.219 -11.969 1 95.5 266 TYR A N 1
ATOM 2027 C CA . TYR A 1 266 ? -15.055 -18.797 -11.672 1 95.5 266 TYR A CA 1
ATOM 2028 C C . TYR A 1 266 ? -14.766 -18 -12.938 1 95.5 266 TYR A C 1
ATOM 2030 O O . TYR A 1 266 ? -15.047 -16.797 -13 1 95.5 266 TYR A O 1
ATOM 2038 N N . THR A 1 267 ? -14.164 -18.609 -13.977 1 95 267 THR A N 1
ATOM 2039 C CA . THR A 1 267 ? -13.75 -17.844 -15.141 1 95 267 THR A CA 1
ATOM 2040 C C . THR A 1 267 ? -14.547 -18.234 -16.375 1 95 267 THR A C 1
ATOM 2042 O O . THR A 1 267 ? -14.547 -17.531 -17.375 1 95 267 THR A O 1
ATOM 2045 N N . GLY A 1 268 ? -15.18 -19.422 -16.359 1 94.44 268 GLY A N 1
ATOM 2046 C CA . GLY A 1 268 ? -15.93 -19.938 -17.5 1 94.44 268 GLY A CA 1
ATOM 2047 C C . GLY A 1 268 ? -15.055 -20.625 -18.531 1 94.44 268 GLY A C 1
ATOM 2048 O O . GLY A 1 268 ? -15.555 -21.156 -19.516 1 94.44 268 GLY A O 1
ATOM 2049 N N . ARG A 1 269 ? -13.797 -20.656 -18.375 1 95.88 269 ARG A N 1
ATOM 2050 C CA . ARG A 1 269 ? -12.852 -21.25 -19.312 1 95.88 269 ARG A CA 1
ATOM 2051 C C . ARG A 1 269 ? -12.289 -22.562 -18.766 1 95.88 269 ARG A C 1
ATOM 2053 O O . ARG A 1 269 ? -12.156 -22.719 -17.547 1 95.88 269 ARG A O 1
ATOM 2060 N N . GLU A 1 270 ? -11.953 -23.391 -19.641 1 97.12 270 GLU A N 1
ATOM 2061 C CA . GLU A 1 270 ? -11.312 -24.641 -19.234 1 97.12 270 GLU A CA 1
ATOM 2062 C C . GLU A 1 270 ? -9.906 -24.391 -18.703 1 97.12 270 GLU A C 1
ATOM 2064 O O . GLU A 1 270 ? -9.195 -23.516 -19.188 1 97.12 270 GLU A O 1
ATOM 2069 N N . PRO A 1 271 ? -9.523 -25.172 -17.672 1 97.5 271 PRO A N 1
ATOM 2070 C CA . PRO A 1 271 ? -8.156 -25.016 -17.156 1 97.5 271 PRO A CA 1
ATOM 2071 C C . PRO A 1 271 ? -7.09 -25.375 -18.188 1 97.5 271 PRO A C 1
ATOM 2073 O O . PRO A 1 271 ? -7.348 -26.172 -19.094 1 97.5 271 PRO A O 1
ATOM 2076 N N . THR A 1 272 ? -5.941 -24.75 -18.078 1 97.12 272 THR A N 1
ATOM 2077 C CA . THR A 1 272 ? -4.797 -25.031 -18.938 1 97.12 272 THR A CA 1
ATOM 2078 C C . THR A 1 272 ? -4.145 -26.359 -18.578 1 97.12 272 THR A C 1
ATOM 2080 O O . THR A 1 272 ? -3.758 -26.562 -17.422 1 97.12 272 THR A O 1
ATOM 2083 N N . THR A 1 273 ? -4.055 -27.234 -19.516 1 97.88 273 THR A N 1
ATOM 2084 C CA . THR A 1 273 ? -3.346 -28.484 -19.266 1 97.88 273 THR A CA 1
ATOM 2085 C C . THR A 1 273 ? -1.838 -28.25 -19.203 1 97.88 273 THR A C 1
ATOM 2087 O O . THR A 1 273 ? -1.346 -27.234 -19.703 1 97.88 273 THR A O 1
ATOM 2090 N N . PHE A 1 274 ? -1.153 -29.25 -18.562 1 98.06 274 PHE A N 1
ATOM 2091 C CA . PHE A 1 274 ? 0.296 -29.109 -18.484 1 98.06 274 PHE A CA 1
ATOM 2092 C C . PHE A 1 274 ? 0.913 -29.047 -19.875 1 98.06 274 PHE A C 1
ATOM 2094 O O . PHE A 1 274 ? 1.802 -28.234 -20.141 1 98.06 274 PHE A O 1
ATOM 2101 N N . SER A 1 275 ? 0.467 -29.859 -20.781 1 98 275 SER A N 1
ATOM 2102 C CA . SER A 1 275 ? 0.961 -29.859 -22.156 1 98 275 SER A CA 1
ATOM 2103 C C . SER A 1 275 ? 0.771 -28.5 -22.828 1 98 275 SER A C 1
ATOM 2105 O O . SER A 1 275 ? 1.692 -27.984 -23.453 1 98 275 SER A O 1
ATOM 2107 N N . GLN A 1 276 ? -0.403 -27.953 -22.703 1 96.38 276 GLN A N 1
ATOM 2108 C CA . GLN A 1 276 ? -0.687 -26.641 -23.266 1 96.38 276 GLN A CA 1
ATOM 2109 C C . GLN A 1 276 ? 0.252 -25.578 -22.688 1 96.38 276 GLN A C 1
ATOM 2111 O O . GLN A 1 276 ? 0.721 -24.703 -23.406 1 96.38 276 GLN A O 1
ATOM 2116 N N . TRP A 1 277 ? 0.462 -25.688 -21.391 1 97.06 277 TRP A N 1
ATOM 2117 C CA . TRP A 1 277 ? 1.317 -24.703 -20.734 1 97.06 277 TRP A CA 1
ATOM 2118 C C . TRP A 1 277 ? 2.752 -24.797 -21.234 1 97.06 277 TRP A C 1
ATOM 2120 O O . TRP A 1 277 ? 3.4 -23.781 -21.5 1 97.06 277 TRP A O 1
ATOM 2130 N N . ILE A 1 278 ? 3.291 -26 -21.375 1 96.94 278 ILE A N 1
ATOM 2131 C CA . ILE A 1 278 ? 4.641 -26.203 -21.875 1 96.94 278 ILE A CA 1
ATOM 2132 C C . ILE A 1 278 ? 4.75 -25.625 -23.297 1 96.94 278 ILE A C 1
ATOM 2134 O O . ILE A 1 278 ? 5.703 -24.906 -23.609 1 96.94 278 ILE A O 1
ATOM 2138 N N . LYS A 1 279 ? 3.818 -25.891 -24.141 1 95.12 279 LYS A N 1
ATOM 2139 C CA . LYS A 1 279 ? 3.828 -25.375 -25.5 1 95.12 279 LYS A CA 1
ATOM 2140 C C . LYS A 1 279 ? 3.945 -23.844 -25.516 1 95.12 279 LYS A C 1
ATOM 2142 O O . LYS A 1 279 ? 4.668 -23.281 -26.344 1 95.12 279 LYS A O 1
ATOM 2147 N N . ALA A 1 280 ? 3.271 -23.281 -24.625 1 91.06 280 ALA A N 1
ATOM 2148 C CA . ALA A 1 280 ? 3.199 -21.812 -24.594 1 91.06 280 ALA A CA 1
ATOM 2149 C C . ALA A 1 280 ? 4.477 -21.219 -24.016 1 91.06 280 ALA A C 1
ATOM 2151 O O . ALA A 1 280 ? 4.836 -20.078 -24.328 1 91.06 280 ALA A O 1
ATOM 2152 N N . HIS A 1 281 ? 5.254 -21.984 -23.172 1 93.56 281 HIS A N 1
ATOM 2153 C CA . HIS A 1 281 ? 6.305 -21.344 -22.391 1 93.56 281 HIS A CA 1
ATOM 2154 C C . HIS A 1 281 ? 7.664 -21.969 -22.672 1 93.56 281 HIS A C 1
ATOM 2156 O O . HIS A 1 281 ? 8.68 -21.531 -22.141 1 93.56 281 HIS A O 1
ATOM 2162 N N . LYS A 1 282 ? 7.73 -23.016 -23.469 1 93.5 282 LYS A N 1
ATOM 2163 C CA . LYS A 1 282 ? 8.953 -23.781 -23.641 1 93.5 282 LYS A CA 1
ATOM 2164 C C . LYS A 1 282 ? 10.102 -22.906 -24.125 1 93.5 282 LYS A C 1
ATOM 2166 O O . LYS A 1 282 ? 11.242 -23.078 -23.719 1 93.5 282 LYS A O 1
ATOM 2171 N N . SER A 1 283 ? 9.875 -21.891 -24.984 1 89.56 283 SER A N 1
ATOM 2172 C CA . SER A 1 283 ? 10.938 -21.031 -25.5 1 89.56 283 SER A CA 1
ATOM 2173 C C . SER A 1 283 ? 11.523 -20.156 -24.391 1 89.56 283 SER A C 1
ATOM 2175 O O . SER A 1 283 ? 12.742 -20 -24.297 1 89.56 283 SER A O 1
ATOM 2177 N N . GLU A 1 284 ? 10.688 -19.656 -23.594 1 84.25 284 GLU A N 1
ATOM 2178 C CA . GLU A 1 284 ? 11.117 -18.781 -22.5 1 84.25 284 GLU A CA 1
ATOM 2179 C C . GLU A 1 284 ? 11.914 -19.562 -21.453 1 84.25 284 GLU A C 1
ATOM 2181 O O . GLU A 1 284 ? 12.875 -19.047 -20.891 1 84.25 284 GLU A O 1
ATOM 2186 N N . ILE A 1 285 ? 11.555 -20.781 -21.25 1 89.94 285 ILE A N 1
ATOM 2187 C CA . ILE A 1 285 ? 12.109 -21.547 -20.141 1 89.94 285 ILE A CA 1
ATOM 2188 C C . ILE A 1 285 ? 13.352 -22.297 -20.594 1 89.94 285 ILE A C 1
ATOM 2190 O O . ILE A 1 285 ? 14.359 -22.344 -19.891 1 89.94 285 ILE A O 1
ATOM 2194 N N . PHE A 1 286 ? 13.305 -22.828 -21.797 1 90.56 286 PHE A N 1
ATOM 2195 C CA . PHE A 1 286 ? 14.32 -23.812 -22.156 1 90.56 286 PHE A CA 1
ATOM 2196 C C . PHE A 1 286 ? 15.227 -23.281 -23.266 1 90.56 286 PHE A C 1
ATOM 2198 O O . PHE A 1 286 ? 16.266 -23.859 -23.562 1 90.56 286 PHE A O 1
ATOM 2205 N N . ASP A 1 287 ? 14.742 -22.188 -23.922 1 81.44 287 ASP A N 1
ATOM 2206 C CA . ASP A 1 287 ? 15.602 -21.625 -24.969 1 81.44 287 ASP A CA 1
ATOM 2207 C C . ASP A 1 287 ? 16.453 -20.5 -24.406 1 81.44 287 ASP A C 1
ATOM 2209 O O . ASP A 1 287 ? 17.375 -20.016 -25.094 1 81.44 287 ASP A O 1
ATOM 2213 N N . ALA A 1 288 ? 16.25 -20.125 -23.406 1 62.66 288 ALA A N 1
ATOM 2214 C CA . ALA A 1 288 ? 16.984 -18.984 -22.875 1 62.66 288 ALA A CA 1
ATOM 2215 C C . ALA A 1 288 ? 18.422 -19.359 -22.547 1 62.66 288 ALA A C 1
ATOM 2217 O O . ALA A 1 288 ? 18.703 -20.516 -22.203 1 62.66 288 ALA A O 1
ATOM 2218 N N . MET B 1 1 ? -29.094 -0.966 -11.859 1 27.66 1 MET B N 1
ATOM 2219 C CA . MET B 1 1 ? -28.109 0.105 -11.688 1 27.66 1 MET B CA 1
ATOM 2220 C C . MET B 1 1 ? -26.734 -0.345 -12.125 1 27.66 1 MET B C 1
ATOM 2222 O O . MET B 1 1 ? -26.281 -1.431 -11.758 1 27.66 1 MET B O 1
ATOM 2226 N N . ALA B 1 2 ? -26.188 -0.043 -13.148 1 36.16 2 ALA B N 1
ATOM 2227 C CA . ALA B 1 2 ? -25.062 -0.551 -13.914 1 36.16 2 ALA B CA 1
ATOM 2228 C C . ALA B 1 2 ? -23.828 -0.713 -13.023 1 36.16 2 ALA B C 1
ATOM 2230 O O . ALA B 1 2 ? -23.375 0.25 -12.406 1 36.16 2 ALA B O 1
ATOM 2231 N N . SER B 1 3 ? -23.438 -1.732 -12.25 1 47.5 3 SER B N 1
ATOM 2232 C CA . SER B 1 3 ? -22.5 -2.076 -11.172 1 47.5 3 SER B CA 1
ATOM 2233 C C . SER B 1 3 ? -21.109 -1.546 -11.461 1 47.5 3 SER B C 1
ATOM 2235 O O . SER B 1 3 ? -20.516 -1.856 -12.5 1 47.5 3 SER B O 1
ATOM 2237 N N . SER B 1 4 ? -20.797 -0.223 -11.188 1 59.81 4 SER B N 1
ATOM 2238 C CA . SER B 1 4 ? -19.578 0.513 -11.508 1 59.81 4 SER B CA 1
ATOM 2239 C C . SER B 1 4 ? -18.344 -0.365 -11.336 1 59.81 4 SER B C 1
ATOM 2241 O O . SER B 1 4 ? -18.281 -1.183 -10.414 1 59.81 4 SER B O 1
ATOM 2243 N N . THR B 1 5 ? -17.688 -0.657 -12.398 1 67.62 5 THR B N 1
ATOM 2244 C CA . THR B 1 5 ? -16.516 -1.527 -12.445 1 67.62 5 THR B CA 1
ATOM 2245 C C . THR B 1 5 ? -15.438 -1.05 -11.461 1 67.62 5 THR B C 1
ATOM 2247 O O . THR B 1 5 ? -15.102 0.135 -11.438 1 67.62 5 THR B O 1
ATOM 2250 N N . PRO B 1 6 ? -15 -1.945 -10.531 1 81.12 6 PRO B N 1
ATOM 2251 C CA . PRO B 1 6 ? -14.094 -1.537 -9.453 1 81.12 6 PRO B CA 1
ATOM 2252 C C . PRO B 1 6 ? -12.711 -1.138 -9.969 1 81.12 6 PRO B C 1
ATOM 2254 O O . PRO B 1 6 ? -12.344 -1.492 -11.094 1 81.12 6 PRO B O 1
ATOM 2257 N N . THR B 1 7 ? -12.141 -0.255 -9.289 1 82.06 7 THR B N 1
ATOM 2258 C CA . THR B 1 7 ? -10.719 0.031 -9.461 1 82.06 7 THR B CA 1
ATOM 2259 C C . THR B 1 7 ? -9.875 -0.823 -8.523 1 82.06 7 THR B C 1
ATOM 2261 O O . THR B 1 7 ? -10.133 -0.872 -7.32 1 82.06 7 THR B O 1
ATOM 2264 N N . VAL B 1 8 ? -8.891 -1.513 -9.102 1 84.5 8 VAL B N 1
ATOM 2265 C CA . VAL B 1 8 ? -8.141 -2.463 -8.289 1 84.5 8 VAL B CA 1
ATOM 2266 C C . VAL B 1 8 ? -6.645 -2.254 -8.5 1 84.5 8 VAL B C 1
ATOM 2268 O O . VAL B 1 8 ? -6.223 -1.758 -9.547 1 84.5 8 VAL B O 1
ATOM 2271 N N . ILE B 1 9 ? -5.906 -2.523 -7.504 1 81.81 9 ILE B N 1
ATOM 2272 C CA . ILE B 1 9 ? -4.453 -2.479 -7.582 1 81.81 9 ILE B CA 1
ATOM 2273 C C . ILE B 1 9 ? -3.887 -3.895 -7.523 1 81.81 9 ILE B C 1
ATOM 2275 O O . ILE B 1 9 ? -4.355 -4.727 -6.742 1 81.81 9 ILE B O 1
ATOM 2279 N N . ILE B 1 10 ? -2.959 -4.211 -8.406 1 85.44 10 ILE B N 1
ATOM 2280 C CA . ILE B 1 10 ? -2.33 -5.523 -8.484 1 85.44 10 ILE B CA 1
ATOM 2281 C C . ILE B 1 10 ? -0.872 -5.426 -8.047 1 85.44 10 ILE B C 1
ATOM 2283 O O . ILE B 1 10 ? -0.04 -4.855 -8.758 1 85.44 10 ILE B O 1
ATOM 2287 N N . PHE B 1 11 ? -0.58 -5.949 -6.879 1 81.56 11 PHE B N 1
ATOM 2288 C CA . PHE B 1 11 ? 0.814 -6.086 -6.473 1 81.56 11 PHE B CA 1
ATOM 2289 C C . PHE B 1 11 ? 1.459 -7.289 -7.148 1 81.56 11 PHE B C 1
ATOM 2291 O O . PHE B 1 11 ? 0.832 -8.344 -7.281 1 81.56 11 PHE B O 1
ATOM 2298 N N . GLY B 1 12 ? 2.756 -7.16 -7.652 1 77.5 12 GLY B N 1
ATOM 2299 C CA . GLY B 1 12 ? 3.447 -8.242 -8.328 1 77.5 12 GLY B CA 1
ATOM 2300 C C . GLY B 1 12 ? 2.963 -8.461 -9.75 1 77.5 12 GLY B C 1
ATOM 2301 O O . GLY B 1 12 ? 2.865 -9.602 -10.211 1 77.5 12 GLY B O 1
ATOM 2302 N N . ALA B 1 13 ? 2.613 -7.465 -10.438 1 77 13 ALA B N 1
ATOM 2303 C CA . ALA B 1 13 ? 1.979 -7.539 -11.75 1 77 13 ALA B CA 1
ATOM 2304 C C . ALA B 1 13 ? 2.951 -8.07 -12.797 1 77 13 ALA B C 1
ATOM 2306 O O . ALA B 1 13 ? 2.535 -8.492 -13.883 1 77 13 ALA B O 1
ATOM 2307 N N . ALA B 1 14 ? 4.215 -8.055 -12.539 1 74.69 14 ALA B N 1
ATOM 2308 C CA . ALA B 1 14 ? 5.191 -8.57 -13.484 1 74.69 14 ALA B CA 1
ATOM 2309 C C . ALA B 1 14 ? 5.246 -10.094 -13.438 1 74.69 14 ALA B C 1
ATOM 2311 O O . ALA B 1 14 ? 5.762 -10.734 -14.359 1 74.69 14 ALA B O 1
ATOM 2312 N N . GLY B 1 15 ? 4.801 -10.664 -12.328 1 81.31 15 GLY B N 1
ATOM 2313 C CA . GLY B 1 15 ? 4.73 -12.117 -12.227 1 81.31 15 GLY B CA 1
ATOM 2314 C C . GLY B 1 15 ? 3.584 -12.711 -13.023 1 81.31 15 GLY B C 1
ATOM 2315 O O . GLY B 1 15 ? 2.619 -12.016 -13.344 1 81.31 15 GLY B O 1
ATOM 2316 N N . ALA B 1 16 ? 3.682 -13.977 -13.242 1 83.44 16 ALA B N 1
ATOM 2317 C CA . ALA B 1 16 ? 2.711 -14.68 -14.078 1 83.44 16 ALA B CA 1
ATOM 2318 C C . ALA B 1 16 ? 1.306 -14.57 -13.5 1 83.44 16 ALA B C 1
ATOM 2320 O O . ALA B 1 16 ? 0.349 -14.273 -14.219 1 83.44 16 ALA B O 1
ATOM 2321 N N . VAL B 1 17 ? 1.174 -14.812 -12.18 1 89.88 17 VAL B N 1
ATOM 2322 C CA . VAL B 1 17 ? -0.141 -14.781 -11.547 1 89.88 17 VAL B CA 1
ATOM 2323 C C . VAL B 1 17 ? -0.683 -13.352 -11.555 1 89.88 17 VAL B C 1
ATOM 2325 O O . VAL B 1 17 ? -1.826 -13.117 -11.953 1 89.88 17 VAL B O 1
ATOM 2328 N N . GLY B 1 18 ? 0.163 -12.438 -11.117 1 87.12 18 GLY B N 1
ATOM 2329 C CA . GLY B 1 18 ? -0.251 -11.039 -11.062 1 87.12 18 GLY B CA 1
ATOM 2330 C C . GLY B 1 18 ? -0.644 -10.484 -12.422 1 87.12 18 GLY B C 1
ATOM 2331 O O . GLY B 1 18 ? -1.651 -9.789 -12.547 1 87.12 18 GLY B O 1
ATOM 2332 N N . ARG B 1 19 ? 0.12 -10.789 -13.43 1 83 19 ARG B N 1
ATOM 2333 C CA . ARG B 1 19 ? -0.176 -10.344 -14.789 1 83 19 ARG B CA 1
ATOM 2334 C C . ARG B 1 19 ? -1.516 -10.891 -15.266 1 83 19 ARG B C 1
ATOM 2336 O O . ARG B 1 19 ? -2.332 -10.156 -15.82 1 83 19 ARG B O 1
ATOM 2343 N N . ALA B 1 20 ? -1.69 -12.133 -15.078 1 88.69 20 ALA B N 1
ATOM 2344 C CA . ALA B 1 20 ? -2.938 -12.773 -15.5 1 88.69 20 ALA B CA 1
ATOM 2345 C C . ALA B 1 20 ? -4.129 -12.188 -14.742 1 88.69 20 ALA B C 1
ATOM 2347 O O . ALA B 1 20 ? -5.211 -12.016 -15.32 1 88.69 20 ALA B O 1
ATOM 2348 N N . ALA B 1 21 ? -3.939 -11.938 -13.469 1 90.94 21 ALA B N 1
ATOM 2349 C CA . ALA B 1 21 ? -5 -11.305 -12.688 1 90.94 21 ALA B CA 1
ATOM 2350 C C . ALA B 1 21 ? -5.379 -9.945 -13.273 1 90.94 21 ALA B C 1
ATOM 2352 O O . ALA B 1 21 ? -6.562 -9.625 -13.398 1 90.94 21 ALA B O 1
ATOM 2353 N N . ALA B 1 22 ? -4.355 -9.172 -13.617 1 84.88 22 ALA B N 1
ATOM 2354 C CA . ALA B 1 22 ? -4.578 -7.852 -14.195 1 84.88 22 ALA B CA 1
ATOM 2355 C C . ALA B 1 22 ? -5.367 -7.953 -15.5 1 84.88 22 ALA B C 1
ATOM 2357 O O . ALA B 1 22 ? -6.355 -7.242 -15.695 1 84.88 22 ALA B O 1
ATOM 2358 N N . ILE B 1 23 ? -4.934 -8.867 -16.344 1 83.06 23 ILE B N 1
ATOM 2359 C CA . ILE B 1 23 ? -5.551 -9.039 -17.656 1 83.06 23 ILE B CA 1
ATOM 2360 C C . ILE B 1 23 ? -7.008 -9.469 -17.484 1 83.06 23 ILE B C 1
ATOM 2362 O O . ILE B 1 23 ? -7.906 -8.898 -18.109 1 83.06 23 ILE B O 1
ATOM 2366 N N . GLU B 1 24 ? -7.195 -10.43 -16.625 1 88.62 24 GLU B N 1
ATOM 2367 C CA . GLU B 1 24 ? -8.547 -10.945 -16.422 1 88.62 24 GLU B CA 1
ATOM 2368 C C . GLU B 1 24 ? -9.461 -9.883 -15.82 1 88.62 24 GLU B C 1
ATOM 2370 O O . GLU B 1 24 ? -10.586 -9.68 -16.297 1 88.62 24 GLU B O 1
ATOM 2375 N N . ALA B 1 25 ? -9.016 -9.234 -14.773 1 88 25 ALA B N 1
ATOM 2376 C CA . ALA B 1 25 ? -9.82 -8.195 -14.141 1 88 25 ALA B CA 1
ATOM 2377 C C . ALA B 1 25 ? -10.188 -7.098 -15.141 1 88 25 ALA B C 1
ATOM 2379 O O . ALA B 1 25 ? -11.32 -6.617 -15.156 1 88 25 ALA B O 1
ATOM 2380 N N . HIS B 1 26 ? -9.219 -6.73 -15.93 1 83.56 26 HIS B N 1
ATOM 2381 C CA . HIS B 1 26 ? -9.453 -5.723 -16.953 1 83.56 26 HIS B CA 1
ATOM 2382 C C . HIS B 1 26 ? -10.516 -6.184 -17.953 1 83.56 26 HIS B C 1
ATOM 2384 O O . HIS B 1 26 ? -11.406 -5.414 -18.312 1 83.56 26 HIS B O 1
ATOM 2390 N N . SER B 1 27 ? -10.359 -7.402 -18.406 1 83.25 27 SER B N 1
ATOM 2391 C CA . SER B 1 27 ? -11.297 -7.949 -19.375 1 83.25 27 SER B CA 1
ATOM 2392 C C . SER B 1 27 ? -12.719 -7.957 -18.844 1 83.25 27 SER B C 1
ATOM 2394 O O . SER B 1 27 ? -13.68 -7.977 -19.609 1 83.25 27 SER B O 1
ATOM 2396 N N . ARG B 1 28 ? -12.828 -7.863 -17.594 1 87.56 28 ARG B N 1
ATOM 2397 C CA . ARG B 1 28 ? -14.133 -7.879 -16.953 1 87.56 28 ARG B CA 1
ATOM 2398 C C . ARG B 1 28 ? -14.578 -6.473 -16.562 1 87.56 28 ARG B C 1
ATOM 2400 O O . ARG B 1 28 ? -15.586 -6.297 -15.883 1 87.56 28 ARG B O 1
ATOM 2407 N N . GLY B 1 29 ? -13.742 -5.57 -16.891 1 81.88 29 GLY B N 1
ATOM 2408 C CA . GLY B 1 29 ? -14.188 -4.188 -16.812 1 81.88 29 GLY B CA 1
ATOM 2409 C C . GLY B 1 29 ? -13.539 -3.418 -15.68 1 81.88 29 GLY B C 1
ATOM 2410 O O . GLY B 1 29 ? -13.789 -2.221 -15.516 1 81.88 29 GLY B O 1
ATOM 2411 N N . ALA B 1 30 ? -12.742 -4.043 -14.867 1 83.31 30 ALA B N 1
ATOM 2412 C CA . ALA B 1 30 ? -12.109 -3.344 -13.75 1 83.31 30 ALA B CA 1
ATOM 2413 C C . ALA B 1 30 ? -11.062 -2.355 -14.25 1 83.31 30 ALA B C 1
ATOM 2415 O O . ALA B 1 30 ? -10.422 -2.584 -15.289 1 83.31 30 ALA B O 1
ATOM 2416 N N . ARG B 1 31 ? -10.836 -1.28 -13.602 1 82.69 31 ARG B N 1
ATOM 2417 C CA . ARG B 1 31 ? -9.695 -0.398 -13.797 1 82.69 31 ARG B CA 1
ATOM 2418 C C . ARG B 1 31 ? -8.477 -0.898 -13.016 1 82.69 31 ARG B C 1
ATOM 2420 O O . ARG B 1 31 ? -8.57 -1.163 -11.812 1 82.69 31 ARG B O 1
ATOM 2427 N N . ILE B 1 32 ? -7.355 -1.029 -13.805 1 79.81 32 ILE B N 1
ATOM 2428 C CA . ILE B 1 32 ? -6.242 -1.763 -13.211 1 79.81 32 ILE B CA 1
ATOM 2429 C C . ILE B 1 32 ? -5.094 -0.801 -12.914 1 79.81 32 ILE B C 1
ATOM 2431 O O . ILE B 1 32 ? -4.684 -0.023 -13.773 1 79.81 32 ILE B O 1
ATOM 2435 N N . PHE B 1 33 ? -4.68 -0.913 -11.758 1 77.25 33 PHE B N 1
ATOM 2436 C CA . PHE B 1 33 ? -3.416 -0.296 -11.375 1 77.25 33 PHE B CA 1
ATOM 2437 C C . PHE B 1 33 ? -2.359 -1.357 -11.094 1 77.25 33 PHE B C 1
ATOM 2439 O O . PHE B 1 33 ? -2.633 -2.348 -10.406 1 77.25 33 PHE B O 1
ATOM 2446 N N . LEU B 1 34 ? -1.222 -1.144 -11.672 1 75.81 34 LEU B N 1
ATOM 2447 C CA . LEU B 1 34 ? -0.141 -2.113 -11.539 1 75.81 34 LEU B CA 1
ATOM 2448 C C . LEU B 1 34 ? 0.895 -1.637 -10.523 1 75.81 34 LEU B C 1
ATOM 2450 O O . LEU B 1 34 ? 1.346 -0.49 -10.586 1 75.81 34 LEU B O 1
ATOM 2454 N N . ALA B 1 35 ? 1.161 -2.361 -9.586 1 73.19 35 ALA B N 1
ATOM 2455 C CA . ALA B 1 35 ? 2.279 -2.152 -8.672 1 73.19 35 ALA B CA 1
ATOM 2456 C C . ALA B 1 35 ? 3.416 -3.129 -8.961 1 73.19 35 ALA B C 1
ATOM 2458 O O . ALA B 1 35 ? 3.264 -4.34 -8.781 1 73.19 35 ALA B O 1
ATOM 2459 N N . MET B 1 36 ? 4.504 -2.621 -9.562 1 68.75 36 MET B N 1
ATOM 2460 C CA . MET B 1 36 ? 5.645 -3.457 -9.938 1 68.75 36 MET B CA 1
ATOM 2461 C C . MET B 1 36 ? 6.957 -2.809 -9.508 1 68.75 36 MET B C 1
ATOM 2463 O O . MET B 1 36 ? 7.098 -1.586 -9.562 1 68.75 36 MET B O 1
ATOM 2467 N N . ARG B 1 37 ? 7.91 -3.562 -9.109 1 61.12 37 ARG B N 1
ATOM 2468 C CA . ARG B 1 37 ? 9.219 -3.102 -8.656 1 61.12 37 ARG B CA 1
ATOM 2469 C C . ARG B 1 37 ? 10 -2.469 -9.797 1 61.12 37 ARG B C 1
ATOM 2471 O O . ARG B 1 37 ? 10.633 -1.425 -9.617 1 61.12 37 ARG B O 1
ATOM 2478 N N . ASN B 1 38 ? 10 -3.213 -10.906 1 62.5 38 ASN B N 1
ATOM 2479 C CA . ASN B 1 38 ? 10.641 -2.633 -12.086 1 62.5 38 ASN B CA 1
ATOM 2480 C C . ASN B 1 38 ? 9.617 -2.158 -13.109 1 62.5 38 ASN B C 1
ATOM 2482 O O . ASN B 1 38 ? 9.109 -2.953 -13.898 1 62.5 38 ASN B O 1
ATOM 2486 N N . THR B 1 39 ? 9.297 -0.875 -13.062 1 61.5 39 THR B N 1
ATOM 2487 C CA . THR B 1 39 ? 8.227 -0.304 -13.867 1 61.5 39 THR B CA 1
ATOM 2488 C C . THR B 1 39 ? 8.625 -0.23 -15.336 1 61.5 39 THR B C 1
ATOM 2490 O O . THR B 1 39 ? 7.781 -0.021 -16.203 1 61.5 39 THR B O 1
ATOM 2493 N N . GLN B 1 40 ? 9.898 -0.429 -15.57 1 61.66 40 GLN B N 1
ATOM 2494 C CA . GLN B 1 40 ? 10.367 -0.367 -16.953 1 61.66 40 GLN B CA 1
ATOM 2495 C C . GLN B 1 40 ? 10.297 -1.739 -17.625 1 61.66 40 GLN B C 1
ATOM 2497 O O . GLN B 1 40 ? 10.453 -1.852 -18.844 1 61.66 40 GLN B O 1
ATOM 2502 N N . LYS B 1 41 ? 10.109 -2.758 -16.812 1 63.59 41 LYS B N 1
ATOM 2503 C CA . LYS B 1 41 ? 10.062 -4.109 -17.359 1 63.59 41 LYS B CA 1
ATOM 2504 C C . LYS B 1 41 ? 8.711 -4.391 -18.016 1 63.59 41 LYS B C 1
ATOM 2506 O O . LYS B 1 41 ? 7.664 -4.117 -17.422 1 63.59 41 LYS B O 1
ATOM 2511 N N . PRO B 1 42 ? 8.906 -4.719 -19.25 1 63.91 42 PRO B N 1
ATOM 2512 C CA . PRO B 1 42 ? 7.648 -5.109 -19.875 1 63.91 42 PRO B CA 1
ATOM 2513 C C . PRO B 1 42 ? 6.996 -6.312 -19.203 1 63.91 42 PRO B C 1
ATOM 2515 O O . PRO B 1 42 ? 7.691 -7.164 -18.641 1 63.91 42 PRO B O 1
ATOM 2518 N N . ILE B 1 43 ? 5.77 -6.191 -19.031 1 66.25 43 ILE B N 1
ATOM 2519 C CA . ILE B 1 43 ? 5.004 -7.34 -18.562 1 66.25 43 ILE B CA 1
ATOM 2520 C C . ILE B 1 43 ? 4.852 -8.359 -19.703 1 66.25 43 ILE B C 1
ATOM 2522 O O . ILE B 1 43 ? 4.266 -8.047 -20.734 1 66.25 43 ILE B O 1
ATOM 2526 N N . PRO B 1 44 ? 5.496 -9.5 -19.516 1 63.56 44 PRO B N 1
ATOM 2527 C CA . PRO B 1 44 ? 5.355 -10.508 -20.562 1 63.56 44 PRO B CA 1
ATOM 2528 C C . PRO B 1 44 ? 3.904 -10.734 -20.984 1 63.56 44 PRO B C 1
ATOM 2530 O O . PRO B 1 44 ? 3.02 -10.797 -20.125 1 63.56 44 PRO B O 1
ATOM 2533 N N . GLY B 1 45 ? 3.682 -10.68 -22.328 1 61 45 GLY B N 1
ATOM 2534 C CA . GLY B 1 45 ? 2.342 -10.914 -22.844 1 61 45 GLY B CA 1
ATOM 2535 C C . GLY B 1 45 ? 1.515 -9.648 -22.953 1 61 45 GLY B C 1
ATOM 2536 O O . GLY B 1 45 ? 0.441 -9.648 -23.562 1 61 45 GLY B O 1
ATOM 2537 N N . LEU B 1 46 ? 1.992 -8.727 -22.109 1 64.81 46 LEU B N 1
ATOM 2538 C CA . LEU B 1 46 ? 1.322 -7.434 -22.234 1 64.81 46 LEU B CA 1
ATOM 2539 C C . LEU B 1 46 ? 2.152 -6.473 -23.078 1 64.81 46 LEU B C 1
ATOM 2541 O O . LEU B 1 46 ? 3.127 -5.895 -22.594 1 64.81 46 LEU B O 1
ATOM 2545 N N . SER B 1 47 ? 1.811 -6.492 -24.312 1 63.84 47 SER B N 1
ATOM 2546 C CA . SER B 1 47 ? 2.516 -5.535 -25.172 1 63.84 47 SER B CA 1
ATOM 2547 C C . SER B 1 47 ? 2.279 -4.102 -24.703 1 63.84 47 SER B C 1
ATOM 2549 O O . SER B 1 47 ? 1.292 -3.822 -24.016 1 63.84 47 SER B O 1
ATOM 2551 N N . GLU B 1 48 ? 3.244 -3.305 -24.875 1 63.56 48 GLU B N 1
ATOM 2552 C CA . GLU B 1 48 ? 3.104 -1.886 -24.562 1 63.56 48 GLU B CA 1
ATOM 2553 C C . GLU B 1 48 ? 1.802 -1.322 -25.125 1 63.56 48 GLU B C 1
ATOM 2555 O O . GLU B 1 48 ? 1.151 -0.492 -24.484 1 63.56 48 GLU B O 1
ATOM 2560 N N . GLU B 1 49 ? 1.487 -1.867 -26.312 1 62.47 49 GLU B N 1
ATOM 2561 C CA . GLU B 1 49 ? 0.25 -1.427 -26.953 1 62.47 49 GLU B CA 1
ATOM 2562 C C . GLU B 1 49 ? -0.969 -1.832 -26.125 1 62.47 49 GLU B C 1
ATOM 2564 O O . GLU B 1 49 ? -1.888 -1.033 -25.938 1 62.47 49 GLU B O 1
ATOM 2569 N N . LEU B 1 50 ? -0.911 -3.082 -25.656 1 61.97 50 LEU B N 1
ATOM 2570 C CA . LEU B 1 50 ? -2.027 -3.566 -24.844 1 61.97 50 LEU B CA 1
ATOM 2571 C C . LEU B 1 50 ? -2.1 -2.826 -23.516 1 61.97 50 LEU B C 1
ATOM 2573 O O . LEU B 1 50 ? -3.191 -2.545 -23.016 1 61.97 50 LEU B O 1
ATOM 2577 N N . GLU B 1 51 ? -0.939 -2.527 -23.047 1 65.06 51 GLU B N 1
ATOM 2578 C CA . GLU B 1 51 ? -0.912 -1.772 -21.797 1 65.06 51 GLU B CA 1
ATOM 2579 C C . GLU B 1 51 ? -1.512 -0.381 -21.984 1 65.06 51 GLU B C 1
ATOM 2581 O O . GLU B 1 51 ? -2.254 0.098 -21.125 1 65.06 51 GLU B O 1
ATOM 2586 N N . GLU B 1 52 ? -1.068 0.209 -23.016 1 62.84 52 GLU B N 1
ATOM 2587 C CA . GLU B 1 52 ? -1.59 1.541 -23.312 1 62.84 52 GLU B CA 1
ATOM 2588 C C . GLU B 1 52 ? -3.1 1.507 -23.531 1 62.84 52 GLU B C 1
ATOM 2590 O O . GLU B 1 52 ? -3.82 2.396 -23.062 1 62.84 52 GLU B O 1
ATOM 2595 N N . LYS B 1 53 ? -3.473 0.453 -24.219 1 61.19 53 LYS B N 1
ATOM 2596 C CA . LYS B 1 53 ? -4.895 0.324 -24.531 1 61.19 53 LYS B CA 1
ATOM 2597 C C . LYS B 1 53 ? -5.695 -0.049 -23.281 1 61.19 53 LYS B C 1
A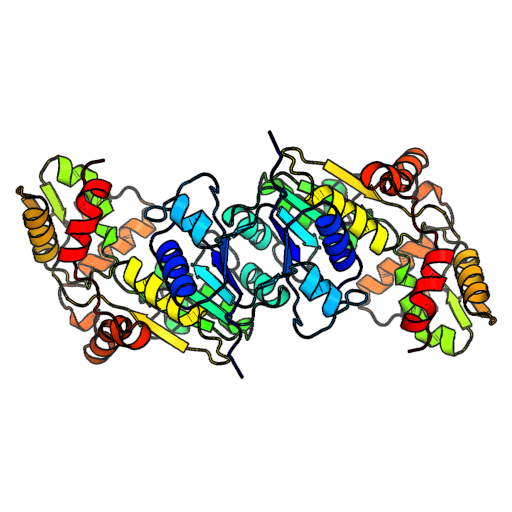TOM 2599 O O . LYS B 1 53 ? -6.859 0.336 -23.141 1 61.19 53 LYS B O 1
ATOM 2604 N N . SER B 1 54 ? -5.074 -0.821 -22.469 1 61.88 54 SER B N 1
ATOM 2605 C CA . SER B 1 54 ? -5.777 -1.386 -21.312 1 61.88 54 SER B CA 1
ATOM 2606 C C . SER B 1 54 ? -5.887 -0.375 -20.188 1 61.88 54 SER B C 1
ATOM 2608 O O . SER B 1 54 ? -6.625 -0.589 -19.219 1 61.88 54 SER B O 1
ATOM 2610 N N . ASN B 1 55 ? -5.367 0.847 -20.344 1 63.59 55 ASN B N 1
ATOM 2611 C CA . ASN B 1 55 ? -5.402 1.885 -19.328 1 63.59 55 ASN B CA 1
ATOM 2612 C C . ASN B 1 55 ? -4.746 1.414 -18.031 1 63.59 55 ASN B C 1
ATOM 2614 O O . ASN B 1 55 ? -5.238 1.708 -16.938 1 63.59 55 ASN B O 1
ATOM 2618 N N . PHE B 1 56 ? -3.818 0.344 -18.172 1 71.69 56 PHE B N 1
ATOM 2619 C CA . PHE B 1 56 ? -3.051 -0.017 -16.984 1 71.69 56 PHE B CA 1
ATOM 2620 C C . PHE B 1 56 ? -2.195 1.153 -16.516 1 71.69 56 PHE B C 1
ATOM 2622 O O . PHE B 1 56 ? -1.556 1.825 -17.328 1 71.69 56 PHE B O 1
ATOM 2629 N N . THR B 1 57 ? -2.453 1.573 -15.258 1 72.56 57 THR B N 1
ATOM 2630 C CA . THR B 1 57 ? -1.718 2.705 -14.703 1 72.56 57 THR B CA 1
ATOM 2631 C C . THR B 1 57 ? -0.713 2.238 -13.656 1 72.56 57 THR B C 1
ATOM 2633 O O . THR B 1 57 ? -0.997 1.321 -12.883 1 72.56 57 THR B O 1
ATOM 2636 N N . ARG B 1 58 ? 0.47 2.709 -13.805 1 75.56 58 ARG B N 1
ATOM 2637 C CA . ARG B 1 58 ? 1.51 2.467 -12.805 1 75.56 58 ARG B CA 1
ATOM 2638 C C . ARG B 1 58 ? 1.611 3.631 -11.828 1 75.56 58 ARG B C 1
ATOM 2640 O O . ARG B 1 58 ? 1.507 4.793 -12.227 1 75.56 58 ARG B O 1
ATOM 2647 N N . ILE B 1 59 ? 1.695 3.318 -10.625 1 77.25 59 ILE B N 1
ATOM 2648 C CA . ILE B 1 59 ? 1.839 4.34 -9.594 1 77.25 59 ILE B CA 1
ATOM 2649 C C . ILE B 1 59 ? 3.32 4.594 -9.32 1 77.25 59 ILE B C 1
ATOM 2651 O O . ILE B 1 59 ? 4.066 3.662 -9 1 77.25 59 ILE B O 1
ATOM 2655 N N . GLU B 1 60 ? 3.723 5.812 -9.438 1 84 60 GLU B N 1
ATOM 2656 C CA . GLU B 1 60 ? 5.145 6.133 -9.344 1 84 60 GLU B CA 1
ATOM 2657 C C . GLU B 1 60 ? 5.461 6.871 -8.047 1 84 60 GLU B C 1
ATOM 2659 O O . GLU B 1 60 ? 6.613 6.898 -7.609 1 84 60 GLU B O 1
ATOM 2664 N N . GLY B 1 61 ? 4.5 7.543 -7.504 1 87.56 61 GLY B N 1
ATOM 2665 C CA . GLY B 1 61 ? 4.699 8.312 -6.285 1 87.56 61 GLY B CA 1
ATOM 2666 C C . GLY B 1 61 ? 3.662 8.023 -5.219 1 87.56 61 GLY B C 1
ATOM 2667 O O . GLY B 1 61 ? 2.545 7.602 -5.527 1 87.56 61 GLY B O 1
ATOM 2668 N N . ALA B 1 62 ? 4.074 8.305 -3.992 1 88.88 62 ALA B N 1
ATOM 2669 C CA . ALA B 1 62 ? 3.152 8.094 -2.881 1 88.88 62 ALA B CA 1
ATOM 2670 C C . ALA B 1 62 ? 3.316 9.172 -1.817 1 88.88 62 ALA B C 1
ATOM 2672 O O . ALA B 1 62 ? 4.438 9.594 -1.518 1 88.88 62 ALA B O 1
ATOM 2673 N N . PHE B 1 63 ? 2.182 9.633 -1.346 1 92.25 63 PHE B N 1
ATOM 2674 C CA . PHE B 1 63 ? 2.15 10.406 -0.111 1 92.25 63 PHE B CA 1
ATOM 2675 C C . PHE B 1 63 ? 1.632 9.562 1.046 1 92.25 63 PHE B C 1
ATOM 2677 O O . PHE B 1 63 ? 0.636 8.844 0.904 1 92.25 63 PHE B O 1
ATOM 2684 N N . THR B 1 64 ? 2.375 9.648 2.143 1 89.69 64 THR B N 1
ATOM 2685 C CA . THR B 1 64 ? 1.886 8.969 3.336 1 89.69 64 THR B CA 1
ATOM 2686 C C . THR B 1 64 ? 2.324 9.703 4.598 1 89.69 64 THR B C 1
ATOM 2688 O O . THR B 1 64 ? 3.104 10.656 4.527 1 89.69 64 THR B O 1
ATOM 2691 N N . TYR B 1 65 ? 1.68 9.367 5.73 1 89.69 65 TYR B N 1
ATOM 2692 C CA . TYR B 1 65 ? 1.985 9.93 7.043 1 89.69 65 TYR B CA 1
ATOM 2693 C C . TYR B 1 65 ? 2.312 8.828 8.039 1 89.69 65 TYR B C 1
ATOM 2695 O O . TYR B 1 65 ? 2.117 7.645 7.758 1 89.69 65 TYR B O 1
ATOM 2703 N N . VAL B 1 66 ? 2.861 9.258 9.109 1 86.88 66 VAL B N 1
ATOM 2704 C CA . VAL B 1 66 ? 3.254 8.297 10.133 1 86.88 66 VAL B CA 1
ATOM 2705 C C . VAL B 1 66 ? 2.014 7.609 10.703 1 86.88 66 VAL B C 1
ATOM 2707 O O . VAL B 1 66 ? 1.008 8.266 10.977 1 86.88 66 VAL B O 1
ATOM 2710 N N . VAL B 1 67 ? 2.096 6.348 10.781 1 76.75 67 VAL B N 1
ATOM 2711 C CA . VAL B 1 67 ? 1.045 5.547 11.406 1 76.75 67 VAL B CA 1
ATOM 2712 C C . VAL B 1 67 ? 1.49 5.094 12.789 1 76.75 67 VAL B C 1
ATOM 2714 O O . VAL B 1 67 ? 2.301 4.172 12.922 1 76.75 67 VAL B O 1
ATOM 2717 N N . PRO B 1 68 ? 0.896 5.629 13.82 1 75.31 68 PRO B N 1
ATOM 2718 C CA . PRO B 1 68 ? 1.373 5.348 15.172 1 75.31 68 PRO B CA 1
ATOM 2719 C C . PRO B 1 68 ? 1.203 3.881 15.57 1 75.31 68 PRO B C 1
ATOM 2721 O O . PRO B 1 68 ? 1.985 3.355 16.359 1 75.31 68 PRO B O 1
ATOM 2724 N N . GLN B 1 69 ? 0.302 3.254 15.016 1 66.5 69 GLN B N 1
ATOM 2725 C CA . GLN B 1 69 ? -0.027 1.885 15.406 1 66.5 69 GLN B CA 1
ATOM 2726 C C . GLN B 1 69 ? 0.899 0.883 14.719 1 66.5 69 GLN B C 1
ATOM 2728 O O . GLN B 1 69 ? 0.9 -0.302 15.055 1 66.5 69 GLN B O 1
ATOM 2733 N N . ALA B 1 70 ? 1.669 1.376 13.812 1 69.69 70 ALA B N 1
ATOM 2734 C CA . ALA B 1 70 ? 2.584 0.47 13.125 1 69.69 70 ALA B CA 1
ATOM 2735 C C . ALA B 1 70 ? 3.717 0.028 14.047 1 69.69 70 ALA B C 1
ATOM 2737 O O . ALA B 1 70 ? 4.578 0.832 14.414 1 69.69 70 ALA B O 1
ATOM 2738 N N . GLN B 1 71 ? 3.781 -1.143 14.406 1 72.69 71 GLN B N 1
ATOM 2739 C CA . GLN B 1 71 ? 4.715 -1.663 15.398 1 72.69 71 GLN B CA 1
ATOM 2740 C C . GLN B 1 71 ? 6.125 -1.765 14.828 1 72.69 71 GLN B C 1
ATOM 2742 O O . GLN B 1 71 ? 7.105 -1.789 15.578 1 72.69 71 GLN B O 1
ATOM 2747 N N . ASP B 1 72 ? 6.27 -1.83 13.57 1 80.75 72 ASP B N 1
ATOM 2748 C CA . ASP B 1 72 ? 7.586 -1.996 12.961 1 80.75 72 ASP B CA 1
ATOM 2749 C C . ASP B 1 72 ? 8.086 -0.678 12.375 1 80.75 72 ASP B C 1
ATOM 2751 O O . ASP B 1 72 ? 8.859 -0.674 11.414 1 80.75 72 ASP B O 1
ATOM 2755 N N . ALA B 1 73 ? 7.605 0.462 12.898 1 87.19 73 ALA B N 1
ATOM 2756 C CA . ALA B 1 73 ? 8.008 1.78 12.414 1 87.19 73 ALA B CA 1
ATOM 2757 C C . ALA B 1 73 ? 7.781 1.906 10.914 1 87.19 73 ALA B C 1
ATOM 2759 O O . ALA B 1 73 ? 8.609 2.48 10.203 1 87.19 73 ALA B O 1
ATOM 2760 N N . MET B 1 74 ? 6.797 1.243 10.414 1 84.31 74 MET B N 1
ATOM 2761 C CA . MET B 1 74 ? 6.316 1.321 9.039 1 84.31 74 MET B CA 1
ATOM 2762 C C . MET B 1 74 ? 7.297 0.655 8.078 1 84.31 74 MET B C 1
ATOM 2764 O O . MET B 1 74 ? 7.258 0.905 6.871 1 84.31 74 MET B O 1
ATOM 2768 N N . LYS B 1 75 ? 8.188 -0.084 8.539 1 84.88 75 LYS B N 1
ATOM 2769 C CA . LYS B 1 75 ? 9.172 -0.77 7.703 1 84.88 75 LYS B CA 1
ATOM 2770 C C . LYS B 1 75 ? 8.484 -1.606 6.625 1 84.88 75 LYS B C 1
ATOM 2772 O O . LYS B 1 75 ? 8.844 -1.522 5.445 1 84.88 75 LYS B O 1
ATOM 2777 N N . SER B 1 76 ? 7.496 -2.334 7.039 1 75.25 76 SER B N 1
ATOM 2778 C CA . SER B 1 76 ? 6.809 -3.217 6.102 1 75.25 76 SER B CA 1
ATOM 2779 C C . SER B 1 76 ? 6.027 -2.42 5.062 1 75.25 76 SER B C 1
ATOM 2781 O O . SER B 1 76 ? 5.961 -2.811 3.895 1 75.25 76 SER B O 1
ATOM 2783 N N . ALA B 1 77 ? 5.422 -1.363 5.492 1 79.19 77 ALA B N 1
ATOM 2784 C CA . ALA B 1 77 ? 4.66 -0.521 4.574 1 79.19 77 ALA B CA 1
ATOM 2785 C C . ALA B 1 77 ? 5.57 0.093 3.514 1 79.19 77 ALA B C 1
ATOM 2787 O O . ALA B 1 77 ? 5.258 0.057 2.32 1 79.19 77 ALA B O 1
ATOM 2788 N N . PHE B 1 78 ? 6.703 0.591 3.922 1 86.69 78 PHE B N 1
ATOM 2789 C CA . PHE B 1 78 ? 7.648 1.178 2.98 1 86.69 78 PHE B CA 1
ATOM 2790 C C . PHE B 1 78 ? 8.234 0.11 2.062 1 86.69 78 PHE B C 1
ATOM 2792 O O . PHE B 1 78 ? 8.445 0.355 0.874 1 86.69 78 PHE B O 1
ATOM 2799 N N . GLY B 1 79 ? 8.492 -0.99 2.643 1 79.94 79 GLY B N 1
ATOM 2800 C CA . GLY B 1 79 ? 8.93 -2.109 1.82 1 79.94 79 GLY B CA 1
ATOM 2801 C C . GLY B 1 79 ? 7.922 -2.482 0.747 1 79.94 79 GLY B C 1
ATOM 2802 O O . GLY B 1 79 ? 8.297 -2.727 -0.402 1 79.94 79 GLY B O 1
ATOM 2803 N N . ALA B 1 80 ? 6.695 -2.482 1.137 1 72.81 80 ALA B N 1
ATOM 2804 C CA . ALA B 1 80 ? 5.629 -2.793 0.189 1 72.81 80 ALA B CA 1
ATOM 2805 C C . ALA B 1 80 ? 5.559 -1.749 -0.922 1 72.81 80 ALA B C 1
ATOM 2807 O O . ALA B 1 80 ? 5.32 -2.084 -2.084 1 72.81 80 ALA B O 1
ATOM 2808 N N . MET B 1 81 ? 5.754 -0.56 -0.592 1 80.44 81 MET B N 1
ATOM 2809 C CA . MET B 1 81 ? 5.754 0.505 -1.591 1 80.44 81 MET B CA 1
ATOM 2810 C C . MET B 1 81 ? 6.906 0.328 -2.576 1 80.44 81 MET B C 1
ATOM 2812 O O . MET B 1 81 ? 6.719 0.477 -3.785 1 80.44 81 MET B O 1
ATOM 2816 N N . ARG B 1 82 ? 8.031 -0.015 -2.027 1 82.62 82 ARG B N 1
ATOM 2817 C CA . ARG B 1 82 ? 9.18 -0.276 -2.889 1 82.62 82 ARG B CA 1
ATOM 2818 C C . ARG B 1 82 ? 8.891 -1.423 -3.852 1 82.62 82 ARG B C 1
ATOM 2820 O O . ARG B 1 82 ? 9.141 -1.31 -5.055 1 82.62 82 ARG B O 1
ATOM 2827 N N . GLU B 1 83 ? 8.398 -2.408 -3.291 1 70.81 83 GLU B N 1
ATOM 2828 C CA . GLU B 1 83 ? 8.102 -3.59 -4.094 1 70.81 83 GLU B CA 1
ATOM 2829 C C . GLU B 1 83 ? 7.027 -3.293 -5.137 1 70.81 83 GLU B C 1
ATOM 2831 O O . GLU B 1 83 ? 7.008 -3.908 -6.207 1 70.81 83 GLU B O 1
ATOM 2836 N N . ALA B 1 84 ? 6.16 -2.35 -4.805 1 71.38 84 ALA B N 1
ATOM 2837 C CA . ALA B 1 84 ? 5.086 -1.963 -5.715 1 71.38 84 ALA B CA 1
ATOM 2838 C C . ALA B 1 84 ? 5.617 -1.113 -6.863 1 71.38 84 ALA B C 1
ATOM 2840 O O . ALA B 1 84 ? 4.898 -0.838 -7.828 1 71.38 84 ALA B O 1
ATOM 2841 N N . GLY B 1 85 ? 6.871 -0.696 -6.758 1 76.62 85 GLY B N 1
ATOM 2842 C CA . GLY B 1 85 ? 7.48 0.054 -7.844 1 76.62 85 GLY B CA 1
ATOM 2843 C C . GLY B 1 85 ? 7.441 1.556 -7.629 1 76.62 85 GLY B C 1
ATOM 2844 O O . GLY B 1 85 ? 7.738 2.326 -8.539 1 76.62 85 GLY B O 1
ATOM 2845 N N . ILE B 1 86 ? 6.98 1.948 -6.457 1 84.25 86 ILE B N 1
ATOM 2846 C CA . ILE B 1 86 ? 6.996 3.371 -6.141 1 84.25 86 ILE B CA 1
ATOM 2847 C C . ILE B 1 86 ? 8.414 3.914 -6.277 1 84.25 86 ILE B C 1
ATOM 2849 O O . ILE B 1 86 ? 9.375 3.273 -5.844 1 84.25 86 ILE B O 1
ATOM 2853 N N . LYS B 1 87 ? 8.5 5.117 -6.863 1 88.19 87 LYS B N 1
ATOM 2854 C CA . LYS B 1 87 ? 9.82 5.68 -7.152 1 88.19 87 LYS B CA 1
ATOM 2855 C C . LYS B 1 87 ? 10.133 6.844 -6.219 1 88.19 87 LYS B C 1
ATOM 2857 O O . LYS B 1 87 ? 11.289 7.254 -6.094 1 88.19 87 LYS B O 1
ATOM 2862 N N . HIS B 1 88 ? 9.133 7.402 -5.66 1 93.12 88 HIS B N 1
ATOM 2863 C CA . HIS B 1 88 ? 9.305 8.57 -4.805 1 93.12 88 HIS B CA 1
ATOM 2864 C C . HIS B 1 88 ? 8.227 8.625 -3.725 1 93.12 88 HIS B C 1
ATOM 2866 O O . HIS B 1 88 ? 7.039 8.453 -4.02 1 93.12 88 HIS B O 1
ATOM 2872 N N . ILE B 1 89 ? 8.672 8.805 -2.494 1 94.19 89 ILE B N 1
ATOM 2873 C CA . ILE B 1 89 ? 7.734 8.891 -1.383 1 94.19 89 ILE B CA 1
ATOM 2874 C C . ILE B 1 89 ? 7.816 10.281 -0.746 1 94.19 89 ILE B C 1
ATOM 2876 O O . ILE B 1 89 ? 8.906 10.75 -0.413 1 94.19 89 ILE B O 1
ATOM 2880 N N . VAL B 1 90 ? 6.715 11 -0.694 1 95.81 90 VAL B N 1
ATOM 2881 C CA . VAL B 1 90 ? 6.59 12.172 0.161 1 95.81 90 VAL B CA 1
ATOM 2882 C C . VAL B 1 90 ? 6.008 11.766 1.513 1 95.81 90 VAL B C 1
ATOM 2884 O O . VAL B 1 90 ? 4.887 11.258 1.584 1 95.81 90 VAL B O 1
ATOM 2887 N N . PHE B 1 91 ? 6.781 11.992 2.562 1 96.94 91 PHE B N 1
ATOM 2888 C CA . PHE B 1 91 ? 6.438 11.484 3.887 1 96.94 91 PHE B CA 1
ATOM 2889 C C . PHE B 1 91 ? 6.207 12.633 4.859 1 96.94 91 PHE B C 1
ATOM 2891 O O . PHE B 1 91 ? 7.074 13.5 5.027 1 96.94 91 PHE B O 1
ATOM 2898 N N . LEU B 1 92 ? 5.031 12.633 5.461 1 96.75 92 LEU B N 1
ATOM 2899 C CA . LEU B 1 92 ? 4.707 13.625 6.477 1 96.75 92 LEU B CA 1
ATOM 2900 C C . LEU B 1 92 ? 5.258 13.219 7.836 1 96.75 92 LEU B C 1
ATOM 2902 O O . LEU B 1 92 ? 4.68 12.367 8.516 1 96.75 92 LEU B O 1
ATOM 2906 N N . SER B 1 93 ? 6.324 13.812 8.203 1 97 93 SER B N 1
ATOM 2907 C CA . SER B 1 93 ? 6.992 13.594 9.484 1 97 93 SER B CA 1
ATOM 2908 C C . SER B 1 93 ? 6.754 14.75 10.445 1 97 93 SER B C 1
ATOM 2910 O O . SER B 1 93 ? 5.629 15.242 10.562 1 97 93 SER B O 1
ATOM 2912 N N . SER B 1 94 ? 7.766 15.016 11.242 1 95 94 SER B N 1
ATOM 2913 C CA . SER B 1 94 ? 7.574 16.016 12.289 1 95 94 SER B CA 1
ATOM 2914 C C . SER B 1 94 ? 8.852 16.828 12.523 1 95 94 SER B C 1
ATOM 2916 O O . SER B 1 94 ? 9.953 16.266 12.477 1 95 94 SER B O 1
ATOM 2918 N N . TYR B 1 95 ? 8.602 18.062 12.797 1 93.19 95 TYR B N 1
ATOM 2919 C CA . TYR B 1 95 ? 9.68 18.969 13.141 1 93.19 95 TYR B CA 1
ATOM 2920 C C . TYR B 1 95 ? 10.414 18.5 14.391 1 93.19 95 TYR B C 1
ATOM 2922 O O . TYR B 1 95 ? 11.594 18.812 14.586 1 93.19 95 TYR B O 1
ATOM 2930 N N . THR B 1 96 ? 9.844 17.719 15.242 1 88.69 96 THR B N 1
ATOM 2931 C CA . THR B 1 96 ? 10.383 17.297 16.531 1 88.69 96 THR B CA 1
ATOM 2932 C C . THR B 1 96 ? 11.57 16.359 16.328 1 88.69 96 THR B C 1
ATOM 2934 O O . THR B 1 96 ? 12.32 16.078 17.266 1 88.69 96 THR B O 1
ATOM 2937 N N . VAL B 1 97 ? 11.75 15.922 15.18 1 92.75 97 VAL B N 1
ATOM 2938 C CA . VAL B 1 97 ? 12.844 15 14.891 1 92.75 97 VAL B CA 1
ATOM 2939 C C . VAL B 1 97 ? 14.164 15.758 14.883 1 92.75 97 VAL B C 1
ATOM 2941 O O . VAL B 1 97 ? 15.234 15.156 14.984 1 92.75 97 VAL B O 1
ATOM 2944 N N . TYR B 1 98 ? 14.133 17.031 14.758 1 86.38 98 TYR B N 1
ATOM 2945 C CA . TYR B 1 98 ? 15.359 17.828 14.781 1 86.38 98 TYR B CA 1
ATOM 2946 C C . TYR B 1 98 ? 16.078 17.672 16.109 1 86.38 98 TYR B C 1
ATOM 2948 O O . TYR B 1 98 ? 15.445 17.547 17.156 1 86.38 98 TYR B O 1
ATOM 2956 N N . PRO B 1 99 ? 17.375 17.734 16.094 1 80.31 99 PRO B N 1
ATOM 2957 C CA . PRO B 1 99 ? 18.219 18.094 14.953 1 80.31 99 PRO B CA 1
ATOM 2958 C C . PRO B 1 99 ? 18.453 16.922 14 1 80.31 99 PRO B C 1
ATOM 2960 O O . PRO B 1 99 ? 18.781 17.125 12.828 1 80.31 99 PRO B O 1
ATOM 2963 N N . ASP B 1 100 ? 18.391 15.641 14.68 1 87.5 100 ASP B N 1
ATOM 2964 C CA . ASP B 1 100 ? 18.562 14.5 13.773 1 87.5 100 ASP B CA 1
ATOM 2965 C C . ASP B 1 100 ? 17.797 13.273 14.289 1 87.5 100 ASP B C 1
ATOM 2967 O O . ASP B 1 100 ? 17.297 13.281 15.406 1 87.5 100 ASP B O 1
ATOM 2971 N N . ARG B 1 101 ? 17.812 12.289 13.445 1 92 101 ARG B N 1
ATOM 2972 C CA . ARG B 1 101 ? 17.047 11.078 13.711 1 92 101 ARG B CA 1
ATOM 2973 C C . ARG B 1 101 ? 17.594 10.328 14.914 1 92 101 ARG B C 1
ATOM 2975 O O . ARG B 1 101 ? 16.844 9.844 15.758 1 92 101 ARG B O 1
ATOM 2982 N N . GLU B 1 102 ? 18.828 10.305 14.977 1 90.31 102 GLU B N 1
ATOM 2983 C CA . GLU B 1 102 ? 19.484 9.547 16.031 1 90.31 102 GLU B CA 1
ATOM 2984 C C . GLU B 1 102 ? 19.141 10.125 17.406 1 90.31 102 GLU B C 1
ATOM 2986 O O . GLU B 1 102 ? 18.781 9.383 18.328 1 90.31 102 GLU B O 1
ATOM 2991 N N . ALA B 1 103 ? 19.297 11.391 17.516 1 88.31 103 ALA B N 1
ATOM 2992 C CA . ALA B 1 103 ? 18.969 12.062 18.781 1 88.31 103 ALA B CA 1
ATOM 2993 C C . ALA B 1 103 ? 17.5 11.867 19.141 1 88.31 103 ALA B C 1
ATOM 2995 O O . ALA B 1 103 ? 17.156 11.656 20.297 1 88.31 103 ALA B O 1
ATOM 2996 N N . ALA B 1 104 ? 16.656 11.898 18.203 1 89.56 104 ALA B N 1
ATOM 2997 C CA . ALA B 1 104 ? 15.219 11.766 18.438 1 89.56 104 ALA B CA 1
ATOM 2998 C C . ALA B 1 104 ? 14.859 10.352 18.875 1 89.56 104 ALA B C 1
ATOM 3000 O O . ALA B 1 104 ? 14.008 10.156 19.75 1 89.56 104 ALA B O 1
ATOM 3001 N N . VAL B 1 105 ? 15.508 9.414 18.297 1 87.12 105 VAL B N 1
ATOM 3002 C CA . VAL B 1 105 ? 15.242 8.023 18.656 1 87.12 105 VAL B CA 1
ATOM 3003 C C . VAL B 1 105 ? 15.711 7.758 20.078 1 87.12 105 VAL B C 1
ATOM 3005 O O . VAL B 1 105 ? 15.047 7.043 20.828 1 87.12 105 VAL B O 1
ATOM 3008 N N . ARG B 1 106 ? 16.797 8.312 20.469 1 85.81 106 ARG B N 1
ATOM 3009 C CA . ARG B 1 106 ? 17.406 8.086 21.781 1 85.81 106 ARG B CA 1
ATOM 3010 C C . ARG B 1 106 ? 16.672 8.867 22.875 1 85.81 106 ARG B C 1
ATOM 3012 O O . ARG B 1 106 ? 16.719 8.5 24.047 1 85.81 106 ARG B O 1
ATOM 3019 N N . GLY B 1 107 ? 16.031 9.852 22.438 1 81 107 GLY B N 1
ATOM 3020 C CA . GLY B 1 107 ? 15.398 10.742 23.391 1 81 107 GLY B CA 1
ATOM 3021 C C . GLY B 1 107 ? 14.117 10.172 23.984 1 81 107 GLY B C 1
ATOM 3022 O O . GLY B 1 107 ? 13.742 9.039 23.672 1 81 107 GLY B O 1
ATOM 3023 N N . ASN B 1 108 ? 13.508 10.945 24.812 1 77.12 108 ASN B N 1
ATOM 3024 C CA . ASN B 1 108 ? 12.344 10.477 25.562 1 77.12 108 ASN B CA 1
ATOM 3025 C C . ASN B 1 108 ? 11.062 11.117 25.047 1 77.12 108 ASN B C 1
ATOM 3027 O O . ASN B 1 108 ? 9.992 10.953 25.641 1 77.12 108 ASN B O 1
ATOM 3031 N N . HIS B 1 109 ? 11.195 11.82 24 1 81.75 109 HIS B N 1
ATOM 3032 C CA . HIS B 1 109 ? 10.008 12.43 23.406 1 81.75 109 HIS B CA 1
ATOM 3033 C C . HIS B 1 109 ? 9.273 11.445 22.5 1 81.75 109 HIS B C 1
ATOM 3035 O O . HIS B 1 109 ? 9.758 11.117 21.422 1 81.75 109 HIS B O 1
ATOM 3041 N N . ALA B 1 110 ? 8.117 11.117 22.859 1 81.88 110 ALA B N 1
ATOM 3042 C CA . ALA B 1 110 ? 7.379 10.031 22.219 1 81.88 110 ALA B CA 1
ATOM 3043 C C . ALA B 1 110 ? 7.09 10.352 20.766 1 81.88 110 ALA B C 1
ATOM 3045 O O . ALA B 1 110 ? 7.281 9.508 19.875 1 81.88 110 ALA B O 1
ATOM 3046 N N . ILE B 1 111 ? 6.695 11.547 20.516 1 86 111 ILE B N 1
ATOM 3047 C CA . ILE B 1 111 ? 6.336 11.945 19.156 1 86 111 ILE B CA 1
ATOM 3048 C C . ILE B 1 111 ? 7.586 11.984 18.281 1 86 111 ILE B C 1
ATOM 3050 O O . ILE B 1 111 ? 7.59 11.461 17.172 1 86 111 ILE B O 1
ATOM 3054 N N . ALA B 1 112 ? 8.664 12.531 18.766 1 89.19 112 ALA B N 1
ATOM 3055 C CA . ALA B 1 112 ? 9.922 12.609 18.031 1 89.19 112 ALA B CA 1
ATOM 3056 C C . ALA B 1 112 ? 10.438 11.219 17.688 1 89.19 112 ALA B C 1
ATOM 3058 O O . ALA B 1 112 ? 10.859 10.961 16.547 1 89.19 112 ALA B O 1
ATOM 3059 N N . GLY B 1 113 ? 10.383 10.398 18.703 1 91.06 113 GLY B N 1
ATOM 3060 C CA . GLY B 1 113 ? 10.859 9.039 18.5 1 91.06 113 GLY B CA 1
ATOM 3061 C C . GLY B 1 113 ? 10.055 8.281 17.469 1 91.06 113 GLY B C 1
ATOM 3062 O O . GLY B 1 113 ? 10.625 7.57 16.625 1 91.06 113 GLY B O 1
ATOM 3063 N N . LEU B 1 114 ? 8.805 8.438 17.562 1 89.19 114 LEU B N 1
ATOM 3064 C CA . LEU B 1 114 ? 7.898 7.781 16.625 1 89.19 114 LEU B CA 1
ATOM 3065 C C . LEU B 1 114 ? 8.219 8.172 15.188 1 89.19 114 LEU B C 1
ATOM 3067 O O . LEU B 1 114 ? 8.398 7.309 14.328 1 89.19 114 LEU B O 1
ATOM 3071 N N . HIS B 1 115 ? 8.328 9.406 14.922 1 94.44 115 HIS B N 1
ATOM 3072 C CA . HIS B 1 115 ? 8.609 9.898 13.578 1 94.44 115 HIS B CA 1
ATOM 3073 C C . HIS B 1 115 ? 10.023 9.539 13.141 1 94.44 115 HIS B C 1
ATOM 3075 O O . HIS B 1 115 ? 10.25 9.164 11.992 1 94.44 115 HIS B O 1
ATOM 3081 N N . ALA B 1 116 ? 10.938 9.656 14.062 1 96 116 ALA B N 1
ATOM 3082 C CA . ALA B 1 116 ? 12.328 9.352 13.75 1 96 116 ALA B CA 1
ATOM 3083 C C . ALA B 1 116 ? 12.492 7.898 13.32 1 96 116 ALA B C 1
ATOM 3085 O O . ALA B 1 116 ? 13.188 7.605 12.344 1 96 116 ALA B O 1
ATOM 3086 N N . ARG B 1 117 ? 11.922 7.055 14.023 1 93.94 117 ARG B N 1
ATOM 3087 C CA . ARG B 1 117 ? 12.008 5.637 13.688 1 93.94 117 ARG B CA 1
ATOM 3088 C C . ARG B 1 117 ? 11.383 5.363 12.32 1 93.94 117 ARG B C 1
ATOM 3090 O O . ARG B 1 117 ? 11.906 4.555 11.547 1 93.94 117 ARG B O 1
ATOM 3097 N N . ALA B 1 118 ? 10.289 5.973 12.031 1 93.69 118 ALA B N 1
ATOM 3098 C CA . ALA B 1 118 ? 9.672 5.832 10.719 1 93.69 118 ALA B CA 1
ATOM 3099 C C . ALA B 1 118 ? 10.578 6.375 9.625 1 93.69 118 ALA B C 1
ATOM 3101 O O . ALA B 1 118 ? 10.703 5.773 8.555 1 93.69 118 ALA B O 1
ATOM 3102 N N . GLU B 1 119 ? 11.203 7.508 9.867 1 96.88 119 GLU B N 1
ATOM 3103 C CA . GLU B 1 119 ? 12.141 8.07 8.898 1 96.88 119 GLU B CA 1
ATOM 3104 C C . GLU B 1 119 ? 13.297 7.109 8.625 1 96.88 119 GLU B C 1
ATOM 3106 O O . GLU B 1 119 ? 13.734 6.969 7.477 1 96.88 119 GLU B O 1
ATOM 3111 N N . VAL B 1 120 ? 13.797 6.512 9.68 1 95.31 120 VAL B N 1
ATOM 3112 C CA . VAL B 1 120 ? 14.883 5.547 9.523 1 95.31 120 VAL B CA 1
ATOM 3113 C C . VAL B 1 120 ? 14.43 4.41 8.609 1 95.31 120 VAL B C 1
ATOM 3115 O O . VAL B 1 120 ? 15.141 4.047 7.668 1 95.31 120 VAL B O 1
ATOM 3118 N N . SER B 1 121 ? 13.273 3.877 8.891 1 92.25 121 SER B N 1
ATOM 3119 C CA . SER B 1 121 ? 12.711 2.811 8.062 1 92.25 121 SER B CA 1
ATOM 3120 C C . SER B 1 121 ? 12.602 3.24 6.605 1 92.25 121 SER B C 1
ATOM 3122 O O . SER B 1 121 ? 12.906 2.463 5.699 1 92.25 121 SER B O 1
ATOM 3124 N N . LEU B 1 122 ? 12.125 4.414 6.391 1 94.81 122 LEU B N 1
ATOM 3125 C CA . LEU B 1 122 ? 11.945 4.953 5.047 1 94.81 122 LEU B CA 1
ATOM 3126 C C . LEU B 1 122 ? 13.289 5.059 4.324 1 94.81 122 LEU B C 1
ATOM 3128 O O . LEU B 1 122 ? 13.422 4.602 3.186 1 94.81 122 LEU B O 1
ATOM 3132 N N . VAL B 1 123 ? 14.289 5.598 4.973 1 95.38 123 VAL B N 1
ATOM 3133 C CA . VAL B 1 123 ? 15.602 5.812 4.379 1 95.38 123 VAL B CA 1
ATOM 3134 C C . VAL B 1 123 ? 16.25 4.465 4.055 1 95.38 123 VAL B C 1
ATOM 3136 O O . VAL B 1 123 ? 16.938 4.328 3.045 1 95.38 123 VAL B O 1
ATOM 3139 N N . GLU B 1 124 ? 15.992 3.516 4.828 1 92.75 124 GLU B N 1
ATOM 3140 C CA . GLU B 1 124 ? 16.578 2.189 4.656 1 92.75 124 GLU B CA 1
ATOM 3141 C C . GLU B 1 124 ? 16.062 1.526 3.377 1 92.75 124 GLU B C 1
ATOM 3143 O O . GLU B 1 124 ? 16.703 0.61 2.852 1 92.75 124 GLU B O 1
ATOM 3148 N N . THR B 1 125 ? 14.922 1.908 2.945 1 88.75 125 THR B N 1
ATOM 3149 C CA . THR B 1 125 ? 14.398 1.342 1.705 1 88.75 125 THR B CA 1
ATOM 3150 C C . THR B 1 125 ? 15.273 1.739 0.521 1 88.75 125 THR B C 1
ATOM 3152 O O . THR B 1 125 ? 15.25 1.084 -0.523 1 88.75 125 THR B O 1
ATOM 3155 N N . GLY B 1 126 ? 15.938 2.904 0.605 1 92.56 126 GLY B N 1
ATOM 3156 C CA . GLY B 1 126 ? 16.734 3.441 -0.482 1 92.56 126 GLY B CA 1
ATOM 3157 C C . GLY B 1 126 ? 15.93 4.242 -1.483 1 92.56 126 GLY B C 1
ATOM 3158 O O . GLY B 1 126 ? 16.484 4.805 -2.43 1 92.56 126 GLY B O 1
ATOM 3159 N N . LEU B 1 127 ? 14.633 4.293 -1.334 1 91.19 127 LEU B N 1
ATOM 3160 C CA . LEU B 1 127 ? 13.797 5.078 -2.236 1 91.19 127 LEU B CA 1
ATOM 3161 C C . LEU B 1 127 ? 14.031 6.57 -2.039 1 91.19 127 LEU B C 1
ATOM 3163 O O . LEU B 1 127 ? 14.156 7.039 -0.905 1 91.19 127 LEU B O 1
ATOM 3167 N N . PRO B 1 128 ? 14.117 7.297 -3.186 1 95.38 128 PRO B N 1
ATOM 3168 C CA . PRO B 1 128 ? 14.07 8.758 -3.037 1 95.38 128 PRO B CA 1
ATOM 3169 C C . PRO B 1 128 ? 12.875 9.227 -2.207 1 95.38 128 PRO B C 1
ATOM 3171 O O . PRO B 1 128 ? 11.758 8.734 -2.395 1 95.38 128 PRO B O 1
ATOM 3174 N N . SER B 1 129 ? 13.172 10.086 -1.266 1 97.06 129 SER B N 1
ATOM 3175 C CA . SER B 1 129 ? 12.094 10.523 -0.381 1 97.06 129 SER B CA 1
ATOM 3176 C C . SER B 1 129 ? 12.188 12.016 -0.092 1 97.06 129 SER B C 1
ATOM 3178 O O . SER B 1 129 ? 13.281 12.578 -0.04 1 97.06 129 SER B O 1
ATOM 3180 N N . THR B 1 130 ? 11.07 12.664 -0.059 1 97.62 130 THR B N 1
ATOM 3181 C CA . THR B 1 130 ? 10.898 13.992 0.509 1 97.62 130 THR B CA 1
ATOM 3182 C C . THR B 1 130 ? 10.211 13.922 1.87 1 97.62 130 THR B C 1
ATOM 3184 O O . THR B 1 130 ? 9.031 13.57 1.96 1 97.62 130 THR B O 1
ATOM 3187 N N . ILE B 1 131 ? 10.984 14.211 2.881 1 98 131 ILE B N 1
ATOM 3188 C CA . ILE B 1 131 ? 10.461 14.172 4.242 1 98 131 ILE B CA 1
ATOM 3189 C C . ILE B 1 131 ? 10.055 15.57 4.684 1 98 131 ILE B C 1
ATOM 3191 O O . ILE B 1 131 ? 10.891 16.469 4.781 1 98 131 ILE B O 1
ATOM 3195 N N . LEU B 1 132 ? 8.742 15.781 4.887 1 98.12 132 LEU B N 1
ATOM 3196 C CA . LEU B 1 132 ? 8.227 17.047 5.383 1 98.12 132 LEU B CA 1
ATOM 3197 C C . LEU B 1 132 ? 8.219 17.078 6.91 1 98.12 132 LEU B C 1
ATOM 3199 O O . LEU B 1 132 ? 7.707 16.156 7.547 1 98.12 132 LEU B O 1
ATOM 3203 N N . ARG B 1 133 ? 8.797 18.062 7.461 1 97.5 133 ARG B N 1
ATOM 3204 C CA . ARG B 1 133 ? 8.836 18.219 8.914 1 97.5 133 ARG B CA 1
ATOM 3205 C C . ARG B 1 133 ? 8.133 19.5 9.336 1 97.5 133 ARG B C 1
ATOM 3207 O O . ARG B 1 133 ? 8.789 20.516 9.617 1 97.5 133 ARG B O 1
ATOM 3214 N N . PRO B 1 134 ? 6.816 19.422 9.453 1 97.44 134 PRO B N 1
ATOM 3215 C CA . PRO B 1 134 ? 6.059 20.578 9.93 1 97.44 134 PRO B CA 1
ATOM 3216 C C . PRO B 1 134 ? 6.16 20.766 11.445 1 97.44 134 PRO B C 1
ATOM 3218 O O . PRO B 1 134 ? 6.402 19.812 12.18 1 97.44 134 PRO B O 1
ATOM 3221 N N . MET B 1 135 ? 5.953 21.984 11.852 1 94.5 135 MET B N 1
ATOM 3222 C CA . MET B 1 135 ? 5.957 22.281 13.281 1 94.5 135 MET B CA 1
ATOM 3223 C C . MET B 1 135 ? 4.531 22.359 13.828 1 94.5 135 MET B C 1
ATOM 3225 O O . MET B 1 135 ? 3.773 21.391 13.734 1 94.5 135 MET B O 1
ATOM 3229 N N . TYR B 1 136 ? 4 23.438 14.234 1 95.56 136 TYR B N 1
ATOM 3230 C CA . TYR B 1 136 ? 2.744 23.516 14.961 1 95.56 136 TYR B CA 1
ATOM 3231 C C . TYR B 1 136 ? 1.578 23.781 14.023 1 95.56 136 TYR B C 1
ATOM 3233 O O . TYR B 1 136 ? 1.561 24.797 13.32 1 95.56 136 TYR B O 1
ATOM 3241 N N . PHE B 1 137 ? 0.562 22.906 14.039 1 96.94 137 PHE B N 1
ATOM 3242 C CA . PHE B 1 137 ? -0.581 23 13.141 1 96.94 137 PHE B CA 1
ATOM 3243 C C . PHE B 1 137 ? -1.592 24.016 13.641 1 96.94 137 PHE B C 1
ATOM 3245 O O . PHE B 1 137 ? -1.922 24.031 14.828 1 96.94 137 PHE B O 1
ATOM 3252 N N . SER B 1 138 ? -2.156 24.812 12.734 1 97.5 138 SER B N 1
ATOM 3253 C CA . SER B 1 138 ? -3.275 25.688 13.055 1 97.5 138 SER B CA 1
ATOM 3254 C C . SER B 1 138 ? -4.465 24.906 13.594 1 97.5 138 SER B C 1
ATOM 3256 O O . SER B 1 138 ? -5.176 25.359 14.484 1 97.5 138 SER B O 1
ATOM 3258 N N . SER B 1 139 ? -4.629 23.688 13.117 1 95.44 139 SER B N 1
ATOM 3259 C CA . SER B 1 139 ? -5.797 22.875 13.438 1 95.44 139 SER B CA 1
ATOM 3260 C C . SER B 1 139 ? -5.766 22.406 14.883 1 95.44 139 SER B C 1
ATOM 3262 O O . SER B 1 139 ? -6.766 21.891 15.398 1 95.44 139 SER B O 1
ATOM 3264 N N . ASN B 1 140 ? -4.672 22.609 15.602 1 92.88 140 ASN B N 1
ATOM 3265 C CA . ASN B 1 140 ? -4.574 22.203 17 1 92.88 140 ASN B CA 1
ATOM 3266 C C . ASN B 1 140 ? -5.559 22.984 17.875 1 92.88 140 ASN B C 1
ATOM 3268 O O . ASN B 1 140 ? -5.949 22.5 18.938 1 92.88 140 ASN B O 1
ATOM 3272 N N . ILE B 1 141 ? -6.012 24.047 17.438 1 94.12 141 ILE B N 1
ATOM 3273 C CA . ILE B 1 141 ? -6.918 24.875 18.219 1 94.12 141 ILE B CA 1
ATOM 3274 C C . ILE B 1 141 ? -8.266 24.172 18.359 1 94.12 141 ILE B C 1
ATOM 3276 O O . ILE B 1 141 ? -9.078 24.531 19.219 1 94.12 141 ILE B O 1
ATOM 3280 N N . SER B 1 142 ? -8.555 23.203 17.531 1 92.38 142 SER B N 1
ATOM 3281 C CA . SER B 1 142 ? -9.836 22.5 17.547 1 92.38 142 SER B CA 1
ATOM 3282 C C . SER B 1 142 ? -10.047 21.75 18.859 1 92.38 142 SER B C 1
ATOM 3284 O O . SER B 1 142 ? -11.188 21.453 19.234 1 92.38 142 SER B O 1
ATOM 3286 N N . SER B 1 143 ? -8.992 21.469 19.531 1 89.75 143 SER B N 1
ATOM 3287 C CA . SER B 1 143 ? -9.078 20.766 20.797 1 89.75 143 SER B CA 1
ATOM 3288 C C . SER B 1 143 ? -9.844 21.578 21.828 1 89.75 143 SER B C 1
ATOM 3290 O O . SER B 1 143 ? -10.383 21.031 22.797 1 89.75 143 SER B O 1
ATOM 3292 N N . GLU B 1 144 ? -9.953 22.875 21.625 1 92.38 144 GLU B N 1
ATOM 3293 C CA . GLU B 1 144 ? -10.617 23.781 22.578 1 92.38 144 GLU B CA 1
ATOM 3294 C C . GLU B 1 144 ? -12.008 24.172 22.094 1 92.38 144 GLU B C 1
ATOM 3296 O O . GLU B 1 144 ? -12.625 25.078 22.641 1 92.38 144 GLU B O 1
ATOM 3301 N N . ALA B 1 145 ? -12.469 23.5 21.141 1 91.56 145 ALA B N 1
ATOM 3302 C CA . ALA B 1 145 ? -13.727 23.891 20.5 1 91.56 145 ALA B CA 1
ATOM 3303 C C . ALA B 1 145 ? -14.867 23.938 21.516 1 91.56 145 ALA B C 1
ATOM 3305 O O . ALA B 1 145 ? -15.664 24.875 21.531 1 91.56 145 ALA B O 1
ATOM 3306 N N . GLU B 1 146 ? -14.93 22.969 22.375 1 91.19 146 GLU B N 1
ATOM 3307 C CA . GLU B 1 146 ? -16 22.922 23.375 1 91.19 146 GLU B CA 1
ATOM 3308 C C . GLU B 1 146 ? -15.891 24.078 24.359 1 91.19 146 GLU B C 1
ATOM 3310 O O . GLU B 1 146 ? -16.906 24.672 24.734 1 91.19 146 GLU B O 1
ATOM 3315 N N . ASP B 1 147 ? -14.719 24.359 24.797 1 93.12 147 ASP B N 1
ATOM 3316 C CA . ASP B 1 147 ? -14.492 25.469 25.703 1 93.12 147 ASP B CA 1
ATOM 3317 C C . ASP B 1 147 ? -14.891 26.797 25.062 1 93.12 147 ASP B C 1
ATOM 3319 O O . ASP B 1 147 ? -15.469 27.672 25.734 1 93.12 147 ASP B O 1
ATOM 3323 N N . VAL B 1 148 ? -14.609 26.922 23.844 1 93.88 148 VAL B N 1
ATOM 3324 C CA . VAL B 1 148 ? -14.922 28.141 23.109 1 93.88 148 VAL B CA 1
ATOM 3325 C C . VAL B 1 148 ? -16.438 28.344 23.047 1 93.88 148 VAL B C 1
ATOM 3327 O O . VAL B 1 148 ? -16.922 29.469 23.109 1 93.88 148 VAL B O 1
ATOM 3330 N N . LYS B 1 149 ? -17.125 27.281 22.938 1 90.19 149 LYS B N 1
ATOM 3331 C CA . LYS B 1 149 ? -18.578 27.375 22.953 1 90.19 149 LYS B CA 1
ATOM 3332 C C . LYS B 1 149 ? -19.078 28.016 24.234 1 90.19 149 LYS B C 1
ATOM 3334 O O . LYS B 1 149 ? -20.094 28.703 24.234 1 90.19 149 LYS B O 1
ATOM 3339 N N . ASN B 1 150 ? -18.375 27.719 25.234 1 91.69 150 ASN B N 1
ATOM 3340 C CA . ASN B 1 150 ? -18.734 28.266 26.547 1 91.69 150 ASN B CA 1
ATOM 3341 C C . ASN B 1 150 ? -18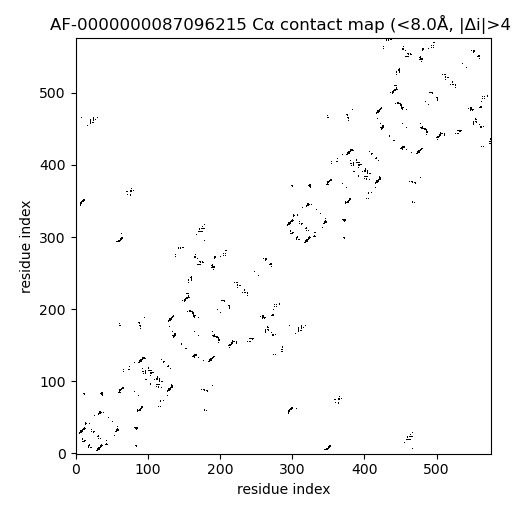.141 29.656 26.75 1 91.69 150 ASN B C 1
ATOM 3343 O O . ASN B 1 150 ? -18.281 30.25 27.828 1 91.69 150 ASN B O 1
ATOM 3347 N N . GLY B 1 151 ? -17.391 30.062 25.828 1 93.56 151 GLY B N 1
ATOM 3348 C CA . GLY B 1 151 ? -16.922 31.438 25.797 1 93.56 151 GLY B CA 1
ATOM 3349 C C . GLY B 1 151 ? -15.555 31.609 26.453 1 93.56 151 GLY B C 1
ATOM 3350 O O . GLY B 1 151 ? -15.102 32.719 26.672 1 93.56 151 GLY B O 1
ATOM 3351 N N . GLU B 1 152 ? -14.938 30.562 26.828 1 95.5 152 GLU B N 1
ATOM 3352 C CA . GLU B 1 152 ? -13.633 30.672 27.469 1 95.5 152 GLU B CA 1
ATOM 3353 C C . GLU B 1 152 ? -12.703 29.531 27.016 1 95.5 152 GLU B C 1
ATOM 3355 O O . GLU B 1 152 ? -13.172 28.5 26.531 1 95.5 152 GLU B O 1
ATOM 3360 N N . VAL B 1 153 ? -11.391 29.797 27.141 1 96.81 153 VAL B N 1
ATOM 3361 C CA . VAL B 1 153 ? -10.375 28.781 26.922 1 96.81 153 VAL B CA 1
ATOM 3362 C C . VAL B 1 153 ? -9.398 28.766 28.094 1 96.81 153 VAL B C 1
ATOM 3364 O O . VAL B 1 153 ? -9.148 29.797 28.719 1 96.81 153 VAL B O 1
ATOM 3367 N N . TYR B 1 154 ? -8.914 27.562 28.438 1 96.94 154 TYR B N 1
ATOM 3368 C CA . TYR B 1 154 ? -7.973 27.344 29.531 1 96.94 154 TYR B CA 1
ATOM 3369 C C . TYR B 1 154 ? -6.582 27.016 29 1 96.94 154 TYR B C 1
ATOM 3371 O O . TYR B 1 154 ? -6.379 25.969 28.391 1 96.94 154 TYR B O 1
ATOM 3379 N N . LEU B 1 155 ? -5.617 27.922 29.266 1 96.06 155 LEU B N 1
ATOM 3380 C CA . LEU B 1 155 ? -4.312 27.781 28.625 1 96.06 155 LEU B CA 1
ATOM 3381 C C . LEU B 1 155 ? -3.215 27.609 29.672 1 96.06 155 LEU B C 1
ATOM 3383 O O . LEU B 1 155 ? -3.207 28.312 30.688 1 96.06 155 LEU B O 1
ATOM 3387 N N . LEU B 1 156 ? -2.416 26.625 29.406 1 95 156 LEU B N 1
ATOM 3388 C CA . LEU B 1 156 ? -1.138 26.547 30.109 1 95 156 LEU B CA 1
ATOM 3389 C C . LEU B 1 156 ? -0.092 27.422 29.438 1 95 156 LEU B C 1
ATOM 3391 O O . LEU B 1 156 ? 0.215 27.234 28.25 1 95 156 LEU B O 1
ATOM 3395 N N . ARG B 1 157 ? 0.456 28.453 30.109 1 93.81 157 ARG B N 1
ATOM 3396 C CA . ARG B 1 157 ? 1.476 29.359 29.609 1 93.81 157 ARG B CA 1
ATOM 3397 C C . ARG B 1 157 ? 0.979 30.125 28.375 1 93.81 157 ARG B C 1
ATOM 3399 O O . ARG B 1 157 ? 1.513 29.953 27.281 1 93.81 157 ARG B O 1
ATOM 3406 N N . PRO B 1 158 ? 0.093 31.078 28.531 1 95.19 158 PRO B N 1
ATOM 3407 C CA . PRO B 1 158 ? -0.47 31.844 27.406 1 95.19 158 PRO B CA 1
ATOM 3408 C C . PRO B 1 158 ? 0.598 32.562 26.594 1 95.19 158 PRO B C 1
ATOM 3410 O O . PRO B 1 158 ? 0.361 32.906 25.438 1 95.19 158 PRO B O 1
ATOM 3413 N N . GLY B 1 159 ? 1.723 32.719 27.141 1 93.94 159 GLY B N 1
ATOM 3414 C CA . GLY B 1 159 ? 2.803 33.406 26.469 1 93.94 159 GLY B CA 1
ATOM 3415 C C . GLY B 1 159 ? 3.621 32.5 25.562 1 93.94 159 GLY B C 1
ATOM 3416 O O . GLY B 1 159 ? 4.461 32.969 24.797 1 93.94 159 GLY B O 1
ATOM 3417 N N . ALA B 1 160 ? 3.367 31.203 25.594 1 93.5 160 ALA B N 1
ATOM 3418 C CA . ALA B 1 160 ? 4.125 30.266 24.781 1 93.5 160 ALA B CA 1
ATOM 3419 C C . ALA B 1 160 ? 3.906 30.531 23.297 1 93.5 160 ALA B C 1
ATOM 3421 O O . ALA B 1 160 ? 2.785 30.812 22.859 1 93.5 160 ALA B O 1
ATOM 3422 N N . ILE B 1 161 ? 5 30.406 22.516 1 93.88 161 ILE B N 1
ATOM 3423 C CA . ILE B 1 161 ? 5.004 30.844 21.125 1 93.88 161 ILE B CA 1
ATOM 3424 C C . ILE B 1 161 ? 4.973 29.625 20.188 1 93.88 161 ILE B C 1
ATOM 3426 O O . ILE B 1 161 ? 5.668 28.641 20.438 1 93.88 161 ILE B O 1
ATOM 3430 N N . SER B 1 162 ? 4.078 29.703 19.109 1 95.19 162 SER B N 1
ATOM 3431 C CA . SER B 1 162 ? 4.016 28.703 18.047 1 95.19 162 SER B CA 1
ATOM 3432 C C . SER B 1 162 ? 3.795 29.359 16.688 1 95.19 162 SER B C 1
ATOM 3434 O O . SER B 1 162 ? 3.512 30.547 16.609 1 95.19 162 SER B O 1
ATOM 3436 N N . ASP B 1 163 ? 3.957 28.547 15.586 1 95.44 163 ASP B N 1
ATOM 3437 C CA . ASP B 1 163 ? 3.949 29.141 14.25 1 95.44 163 ASP B CA 1
ATOM 3438 C C . ASP B 1 163 ? 2.586 28.969 13.586 1 95.44 163 ASP B C 1
ATOM 3440 O O . ASP B 1 163 ? 2.303 29.609 12.562 1 95.44 163 ASP B O 1
ATOM 3444 N N . TYR B 1 164 ? 1.674 28.125 14.039 1 96.88 164 TYR B N 1
ATOM 3445 C CA . TYR B 1 164 ? 0.312 27.922 13.555 1 96.88 164 TYR B CA 1
ATOM 3446 C C . TYR B 1 164 ? 0.29 27.719 12.047 1 96.88 164 TYR B C 1
ATOM 3448 O O . TYR B 1 164 ? -0.338 28.484 11.32 1 96.88 164 TYR B O 1
ATOM 3456 N N . LEU B 1 165 ? 0.827 26.656 11.602 1 98 165 LEU B N 1
ATOM 3457 C CA . LEU B 1 165 ? 0.968 26.266 10.211 1 98 165 LEU B CA 1
ATOM 3458 C C . LEU B 1 165 ? -0.316 25.625 9.695 1 98 165 LEU B C 1
ATOM 3460 O O . LEU B 1 165 ? -0.808 24.656 10.273 1 98 165 LEU B O 1
ATOM 3464 N N . ALA B 1 166 ? -0.869 26.188 8.578 1 97.31 166 ALA B N 1
ATOM 3465 C CA . ALA B 1 166 ? -2.068 25.609 7.977 1 97.31 166 ALA B CA 1
ATOM 3466 C C . ALA B 1 166 ? -1.781 24.219 7.406 1 97.31 166 ALA B C 1
ATOM 3468 O O . ALA B 1 166 ? -0.862 24.047 6.602 1 97.31 166 ALA B O 1
ATOM 3469 N N . PRO B 1 167 ? -2.561 23.219 7.77 1 96.19 167 PRO B N 1
ATOM 3470 C CA . PRO B 1 167 ? -2.375 21.891 7.195 1 96.19 167 PRO B CA 1
ATOM 3471 C C . PRO B 1 167 ? -2.441 21.891 5.668 1 96.19 167 PRO B C 1
ATOM 3473 O O . PRO B 1 167 ? -1.723 21.125 5.016 1 96.19 167 PRO B O 1
ATOM 3476 N N . GLU B 1 168 ? -3.258 22.734 5.078 1 92.94 168 GLU B N 1
ATOM 3477 C CA . GLU B 1 168 ? -3.406 22.828 3.629 1 92.94 168 GLU B CA 1
ATOM 3478 C C . GLU B 1 168 ? -2.098 23.25 2.967 1 92.94 168 GLU B C 1
ATOM 3480 O O . GLU B 1 168 ? -1.795 22.828 1.85 1 92.94 168 GLU B O 1
ATOM 3485 N N . ASP B 1 169 ? -1.396 24.109 3.67 1 96.62 169 ASP B N 1
ATOM 3486 C CA . ASP B 1 169 ? -0.11 24.531 3.129 1 96.62 169 ASP B CA 1
ATOM 3487 C C . ASP B 1 169 ? 0.877 23.359 3.076 1 96.62 169 ASP B C 1
ATOM 3489 O O . ASP B 1 169 ? 1.646 23.234 2.121 1 96.62 169 ASP B O 1
ATOM 3493 N N . ILE B 1 170 ? 0.888 22.562 4.09 1 97.06 170 ILE B N 1
ATOM 3494 C CA . ILE B 1 170 ? 1.717 21.359 4.105 1 97.06 170 ILE B CA 1
ATOM 3495 C C . ILE B 1 170 ? 1.363 20.469 2.91 1 97.06 170 ILE B C 1
ATOM 3497 O O . ILE B 1 170 ? 2.25 20.016 2.182 1 97.06 170 ILE B O 1
ATOM 3501 N N . GLY B 1 171 ? 0.08 20.234 2.764 1 95.56 171 GLY B N 1
ATOM 3502 C CA . GLY B 1 171 ? -0.389 19.422 1.651 1 95.56 171 GLY B CA 1
ATOM 3503 C C . GLY B 1 171 ? 0.009 19.984 0.298 1 95.56 171 GLY B C 1
ATOM 3504 O O . GLY B 1 171 ? 0.355 19.219 -0.613 1 95.56 171 GLY B O 1
ATOM 3505 N N . SER B 1 172 ? -0.068 21.297 0.177 1 94.12 172 SER B N 1
ATOM 3506 C CA . SER B 1 172 ? 0.309 21.938 -1.078 1 94.12 172 SER B CA 1
ATOM 3507 C C . SER B 1 172 ? 1.772 21.672 -1.417 1 94.12 172 SER B C 1
ATOM 3509 O O . SER B 1 172 ? 2.107 21.391 -2.57 1 94.12 172 SER B O 1
ATOM 3511 N N . VAL B 1 173 ? 2.6 21.766 -0.438 1 96.31 173 VAL B N 1
ATOM 3512 C CA . VAL B 1 173 ? 4.008 21.469 -0.665 1 96.31 173 VAL B CA 1
ATOM 3513 C C . VAL B 1 173 ? 4.176 20 -1.034 1 96.31 173 VAL B C 1
ATOM 3515 O O . VAL B 1 173 ? 4.91 19.656 -1.968 1 96.31 173 VAL B O 1
ATOM 3518 N N . ALA B 1 174 ? 3.486 19.109 -0.281 1 96.06 174 ALA B N 1
ATOM 3519 C CA . ALA B 1 174 ? 3.533 17.688 -0.583 1 96.06 174 ALA B CA 1
ATOM 3520 C C . ALA B 1 174 ? 3.115 17.422 -2.025 1 96.06 174 ALA B C 1
ATOM 3522 O O . ALA B 1 174 ? 3.793 16.688 -2.748 1 96.06 174 ALA B O 1
ATOM 3523 N N . GLY B 1 175 ? 1.979 18 -2.426 1 92.69 175 GLY B N 1
ATOM 3524 C CA . GLY B 1 175 ? 1.477 17.828 -3.781 1 92.69 175 GLY B CA 1
ATOM 3525 C C . GLY B 1 175 ? 2.443 18.328 -4.844 1 92.69 175 GLY B C 1
ATOM 3526 O O . GLY B 1 175 ? 2.625 17.672 -5.871 1 92.69 175 GLY B O 1
ATOM 3527 N N . ALA B 1 176 ? 3.033 19.469 -4.578 1 93.19 176 ALA B N 1
ATOM 3528 C CA . ALA B 1 176 ? 4.02 20.031 -5.504 1 93.19 176 ALA B CA 1
ATOM 3529 C C . ALA B 1 176 ? 5.188 19.062 -5.695 1 93.19 176 ALA B C 1
ATOM 3531 O O . ALA B 1 176 ? 5.645 18.844 -6.82 1 93.19 176 ALA B O 1
ATOM 3532 N N . LYS B 1 177 ? 5.645 18.5 -4.594 1 94.69 177 LYS B N 1
ATOM 3533 C CA . LYS B 1 177 ? 6.777 17.578 -4.645 1 94.69 177 LYS B CA 1
ATOM 3534 C C . LYS B 1 177 ? 6.402 16.266 -5.336 1 94.69 177 LYS B C 1
ATOM 3536 O O . LYS B 1 177 ? 7.211 15.688 -6.059 1 94.69 177 LYS B O 1
ATOM 3541 N N . LEU B 1 178 ? 5.191 15.805 -5.117 1 91.12 178 LEU B N 1
ATOM 3542 C CA . LEU B 1 178 ? 4.719 14.578 -5.746 1 91.12 178 LEU B CA 1
ATOM 3543 C C . LEU B 1 178 ? 4.625 14.742 -7.258 1 91.12 178 LEU B C 1
ATOM 3545 O O . LEU B 1 178 ? 4.836 13.789 -8.008 1 91.12 178 LEU B O 1
ATOM 3549 N N . ALA B 1 179 ? 4.281 15.93 -7.652 1 88.88 179 ALA B N 1
ATOM 3550 C CA . ALA B 1 179 ? 4.062 16.188 -9.07 1 88.88 179 ALA B CA 1
ATOM 3551 C C . ALA B 1 179 ? 5.387 16.328 -9.82 1 88.88 179 ALA B C 1
ATOM 3553 O O . ALA B 1 179 ? 5.41 16.391 -11.047 1 88.88 179 ALA B O 1
ATOM 3554 N N . GLN B 1 180 ? 6.449 16.375 -9.109 1 86.69 180 GLN B N 1
ATOM 3555 C CA . GLN B 1 180 ? 7.773 16.531 -9.703 1 86.69 180 GLN B CA 1
ATOM 3556 C C . GLN B 1 180 ? 8.641 15.305 -9.438 1 86.69 180 GLN B C 1
ATOM 3558 O O . GLN B 1 180 ? 9.266 15.195 -8.383 1 86.69 180 GLN B O 1
ATOM 3563 N N . PRO B 1 181 ? 8.656 14.453 -10.406 1 80.25 181 PRO B N 1
ATOM 3564 C CA . PRO B 1 181 ? 9.531 13.289 -10.203 1 80.25 181 PRO B CA 1
ATOM 3565 C C . PRO B 1 181 ? 10.953 13.688 -9.836 1 80.25 181 PRO B C 1
ATOM 3567 O O . PRO B 1 181 ? 11.477 14.68 -10.344 1 80.25 181 PRO B O 1
ATOM 3570 N N . THR B 1 182 ? 11.531 13 -8.914 1 88.25 182 THR B N 1
ATOM 3571 C CA . THR B 1 182 ? 12.891 13.266 -8.461 1 88.25 182 THR B CA 1
ATOM 3572 C C . THR B 1 182 ? 13.602 11.969 -8.086 1 88.25 182 THR B C 1
ATOM 3574 O O . THR B 1 182 ? 12.953 10.953 -7.816 1 88.25 182 THR B O 1
ATOM 3577 N N . THR B 1 183 ? 14.906 11.984 -8.188 1 89.56 183 THR B N 1
ATOM 3578 C CA . THR B 1 183 ? 15.727 10.867 -7.719 1 89.56 183 THR B CA 1
ATOM 3579 C C . THR B 1 183 ? 16.484 11.242 -6.453 1 89.56 183 THR B C 1
ATOM 3581 O O . THR B 1 183 ? 17.25 10.438 -5.922 1 89.56 183 THR B O 1
ATOM 3584 N N . GLU B 1 184 ? 16.281 12.398 -5.953 1 93.88 184 GLU B N 1
ATOM 3585 C CA . GLU B 1 184 ? 16.984 12.891 -4.766 1 93.88 184 GLU B CA 1
ATOM 3586 C C . GLU B 1 184 ? 16.078 12.852 -3.539 1 93.88 184 GLU B C 1
ATOM 3588 O O . GLU B 1 184 ? 14.852 12.945 -3.66 1 93.88 184 GLU B O 1
ATOM 3593 N N . SER B 1 185 ? 16.734 12.648 -2.457 1 97.38 185 SER B N 1
ATOM 3594 C CA . SER B 1 185 ? 16.031 12.75 -1.184 1 97.38 185 SER B CA 1
ATOM 3595 C C . SER B 1 185 ? 16.281 14.094 -0.514 1 97.38 185 SER B C 1
ATOM 3597 O O . SER B 1 185 ? 17.359 14.688 -0.682 1 97.38 185 SER B O 1
ATOM 3599 N N . GLU B 1 186 ? 15.312 14.555 0.208 1 97.19 186 GLU B N 1
ATOM 3600 C CA . GLU B 1 186 ? 15.477 15.82 0.925 1 97.19 186 GLU B CA 1
ATOM 3601 C C . GLU B 1 186 ? 14.547 15.891 2.133 1 97.19 186 GLU B C 1
ATOM 3603 O O . GLU B 1 186 ? 13.57 15.141 2.215 1 97.19 186 GLU B O 1
ATOM 3608 N N . ILE B 1 187 ? 14.953 16.703 3.055 1 97.38 187 ILE B N 1
ATOM 3609 C CA . ILE B 1 187 ? 14.125 17.078 4.199 1 97.38 187 ILE B CA 1
ATOM 3610 C C . ILE B 1 187 ? 13.68 18.531 4.07 1 97.38 187 ILE B C 1
ATOM 3612 O O . ILE B 1 187 ? 14.484 19.406 3.781 1 97.38 187 ILE B O 1
ATOM 3616 N N . ILE B 1 188 ? 12.406 18.781 4.227 1 97.56 188 ILE B N 1
ATOM 3617 C CA . ILE B 1 188 ? 11.852 20.125 4.102 1 97.56 188 ILE B CA 1
ATOM 3618 C C . ILE B 1 188 ? 11.164 20.531 5.406 1 97.56 188 ILE B C 1
ATOM 3620 O O . ILE B 1 188 ? 10.078 20.031 5.719 1 97.56 188 ILE B O 1
ATOM 3624 N N . PRO B 1 189 ? 11.781 21.375 6.18 1 97.75 189 PRO B N 1
ATOM 3625 C CA . PRO B 1 189 ? 11.055 21.953 7.316 1 97.75 189 PRO B CA 1
ATOM 3626 C C . PRO B 1 189 ? 9.961 22.922 6.895 1 97.75 189 PRO B C 1
ATOM 3628 O O . PRO B 1 189 ? 10.133 23.656 5.918 1 97.75 189 PRO B O 1
ATOM 3631 N N . LEU B 1 190 ? 8.852 22.906 7.633 1 98.12 190 LEU B N 1
ATOM 3632 C CA . LEU B 1 190 ? 7.738 23.797 7.32 1 98.12 190 LEU B CA 1
ATOM 3633 C C . LEU B 1 190 ? 7.23 24.5 8.578 1 98.12 190 LEU B C 1
ATOM 3635 O O . LEU B 1 190 ? 7.008 23.859 9.602 1 98.12 190 LEU B O 1
ATOM 3639 N N . CYS B 1 191 ? 7.074 25.781 8.516 1 97.62 191 CYS B N 1
ATOM 3640 C CA . CYS B 1 191 ? 6.477 26.609 9.562 1 97.62 191 CYS B CA 1
ATOM 3641 C C . CYS B 1 191 ? 5.477 27.594 8.977 1 97.62 191 CYS B C 1
ATOM 3643 O O . CYS B 1 191 ? 5.535 27.906 7.789 1 97.62 191 CYS B O 1
ATOM 3645 N N . GLY B 1 192 ? 4.543 28.016 9.828 1 97.31 192 GLY B N 1
ATOM 3646 C CA . GLY B 1 192 ? 3.656 29.094 9.438 1 97.31 192 GLY B CA 1
ATOM 3647 C C . GLY B 1 192 ? 4.367 30.438 9.305 1 97.31 192 GLY B C 1
ATOM 3648 O O . GLY B 1 192 ? 5.516 30.578 9.734 1 97.31 192 GLY B O 1
ATOM 3649 N N . PRO B 1 193 ? 3.67 31.328 8.758 1 96.75 193 PRO B N 1
ATOM 3650 C CA . PRO B 1 193 ? 4.316 32.594 8.414 1 96.75 193 PRO B CA 1
ATOM 3651 C C . PRO B 1 193 ? 4.508 33.5 9.633 1 96.75 193 PRO B C 1
ATOM 3653 O O . PRO B 1 193 ? 5.285 34.469 9.578 1 96.75 193 PRO B O 1
ATOM 3656 N N . ASP B 1 194 ? 3.85 33.219 10.727 1 95.12 194 ASP B N 1
ATOM 3657 C CA . ASP B 1 194 ? 3.906 34.094 11.898 1 95.12 194 ASP B CA 1
ATOM 3658 C C . ASP B 1 194 ? 4.145 33.281 13.172 1 95.12 194 ASP B C 1
ATOM 3660 O O . ASP B 1 194 ? 3.66 32.156 13.297 1 95.12 194 ASP B O 1
ATOM 3664 N N . LEU B 1 195 ? 4.949 33.875 14.055 1 95.38 195 LEU B N 1
ATOM 3665 C CA . LEU B 1 195 ? 5.078 33.344 15.406 1 95.38 195 LEU B CA 1
ATOM 3666 C C . LEU B 1 195 ? 4.148 34.094 16.375 1 95.38 195 LEU B C 1
ATOM 3668 O O . LEU B 1 195 ? 4.246 35.312 16.531 1 95.38 195 LEU B O 1
ATOM 3672 N N . LEU B 1 196 ? 3.275 33.281 16.984 1 95.75 196 LEU B N 1
ATOM 3673 C CA . LEU B 1 196 ? 2.258 33.875 17.844 1 95.75 196 LEU B CA 1
ATOM 3674 C C . LEU B 1 196 ? 2.291 33.219 19.234 1 95.75 196 LEU B C 1
ATOM 3676 O O . LEU B 1 196 ? 2.484 32 19.344 1 95.75 196 LEU B O 1
ATOM 3680 N N . SER B 1 197 ? 2.111 34.094 20.203 1 95.06 197 SER B N 1
ATOM 3681 C CA . SER B 1 197 ? 1.805 33.531 21.5 1 95.06 197 SER B CA 1
ATOM 3682 C C . SER B 1 197 ? 0.42 32.875 21.516 1 95.06 197 SER B C 1
ATOM 3684 O O . SER B 1 197 ? -0.416 33.188 20.656 1 95.06 197 SER B O 1
ATOM 3686 N N . GLN B 1 198 ? 0.24 31.984 22.469 1 95.81 198 GLN B N 1
ATOM 3687 C CA . GLN B 1 198 ? -1.107 31.438 22.609 1 95.81 198 GLN B CA 1
ATOM 3688 C C . GLN B 1 198 ? -2.133 32.562 22.781 1 95.81 198 GLN B C 1
ATOM 3690 O O . GLN B 1 198 ? -3.215 32.5 22.188 1 95.81 198 GLN B O 1
ATOM 3695 N N . ARG B 1 199 ? -1.808 33.531 23.578 1 96.5 199 ARG B N 1
ATOM 3696 C CA . ARG B 1 199 ? -2.699 34.656 23.812 1 96.5 199 ARG B CA 1
ATOM 3697 C C . ARG B 1 199 ? -3.053 35.375 22.516 1 96.5 199 ARG B C 1
ATOM 3699 O O . ARG B 1 199 ? -4.227 35.594 22.219 1 96.5 199 ARG B O 1
ATOM 3706 N N . ASP B 1 200 ? -2.047 35.719 21.766 1 97.19 200 ASP B N 1
ATOM 3707 C CA . ASP B 1 200 ? -2.275 36.406 20.5 1 97.19 200 ASP B CA 1
ATOM 3708 C C . ASP B 1 200 ? -3.131 35.562 19.562 1 97.19 200 ASP B C 1
ATOM 3710 O O . ASP B 1 200 ? -4.004 36.094 18.859 1 97.19 200 ASP B O 1
ATOM 3714 N N . ALA B 1 201 ? -2.855 34.25 19.5 1 97.56 201 ALA B N 1
ATOM 3715 C CA . ALA B 1 201 ? -3.611 33.344 18.641 1 97.56 201 ALA B CA 1
ATOM 3716 C C . ALA B 1 201 ? -5.09 33.344 19.016 1 97.56 201 ALA B C 1
ATOM 3718 O O . ALA B 1 201 ? -5.957 33.438 18.141 1 97.56 201 ALA B O 1
ATOM 3719 N N . TRP B 1 202 ? -5.352 33.25 20.266 1 97.56 202 TRP B N 1
ATOM 3720 C CA . TRP B 1 202 ? -6.746 33.156 20.688 1 97.56 202 TRP B CA 1
ATOM 3721 C C . TRP B 1 202 ? -7.438 34.531 20.562 1 97.56 202 TRP B C 1
ATOM 3723 O O . TRP B 1 202 ? -8.656 34.594 20.406 1 97.56 202 TRP B O 1
ATOM 3733 N N . GLU B 1 203 ? -6.711 35.625 20.641 1 97.5 203 GLU B N 1
ATOM 3734 C CA . GLU B 1 203 ? -7.277 36.938 20.312 1 97.5 203 GLU B CA 1
ATOM 3735 C C . GLU B 1 203 ? -7.703 37 18.844 1 97.5 203 GLU B C 1
ATOM 3737 O O . GLU B 1 203 ? -8.742 37.562 18.516 1 97.5 203 GLU B O 1
ATOM 3742 N N . ILE B 1 204 ? -6.852 36.469 18 1 97.81 204 ILE B N 1
ATOM 3743 C CA . ILE B 1 204 ? -7.195 36.375 16.594 1 97.81 204 ILE B CA 1
ATOM 3744 C C . ILE B 1 204 ? -8.469 35.562 16.422 1 97.81 204 ILE B C 1
ATOM 3746 O O . ILE B 1 204 ? -9.375 35.938 15.672 1 97.81 204 ILE B O 1
ATOM 3750 N N . VAL B 1 205 ? -8.586 34.406 17.125 1 97.44 205 VAL B N 1
ATOM 3751 C CA . VAL B 1 205 ? -9.781 33.562 17.047 1 97.44 205 VAL B CA 1
ATOM 3752 C C . VAL B 1 205 ? -11 34.375 17.5 1 97.44 205 VAL B C 1
ATOM 3754 O O . VAL B 1 205 ? -12.031 34.375 16.828 1 97.44 205 VAL B O 1
ATOM 3757 N N . SER B 1 206 ? -10.852 35.062 18.609 1 97.06 206 SER B N 1
ATOM 3758 C CA . SER B 1 206 ? -11.938 35.906 19.125 1 97.06 206 SER B CA 1
ATOM 3759 C C . SER B 1 206 ? -12.391 36.906 18.078 1 97.06 206 SER B C 1
ATOM 3761 O O . SER B 1 206 ? -13.586 37.062 17.844 1 97.06 206 SER B O 1
ATOM 3763 N N . LYS B 1 207 ? -11.484 37.562 17.516 1 97.06 207 LYS B N 1
ATOM 3764 C CA . LYS B 1 207 ? -11.773 38.594 16.5 1 97.06 207 LYS B CA 1
ATOM 3765 C C . LYS B 1 207 ? -12.508 37.969 15.312 1 97.06 207 LYS B C 1
ATOM 3767 O O . LYS B 1 207 ? -13.523 38.531 14.867 1 97.06 207 LYS B O 1
ATOM 3772 N N . GLU B 1 208 ? -12.016 36.875 14.766 1 96.06 208 GLU B N 1
ATOM 3773 C CA . GLU B 1 208 ? -12.586 36.25 13.57 1 96.06 208 GLU B CA 1
ATOM 3774 C C . GLU B 1 208 ? -13.961 35.656 13.859 1 96.06 208 GLU B C 1
ATOM 3776 O O . GLU B 1 208 ? -14.812 35.594 12.969 1 96.06 208 GLU B O 1
ATOM 3781 N N . LEU B 1 209 ? -14.195 35.281 15.094 1 95.19 209 LEU B N 1
ATOM 3782 C CA . LEU B 1 209 ? -15.492 34.719 15.477 1 95.19 209 LEU B CA 1
ATOM 3783 C C . LEU B 1 209 ? -16.5 35.844 15.695 1 95.19 209 LEU B C 1
ATOM 3785 O O . LEU B 1 209 ? -17.719 35.594 15.688 1 95.19 209 LEU B O 1
ATOM 3789 N N . GLY B 1 210 ? -16.047 37.031 15.984 1 94.81 210 GLY B N 1
ATOM 3790 C CA . GLY B 1 210 ? -16.922 38.156 16.266 1 94.81 210 GLY B CA 1
ATOM 3791 C C . GLY B 1 210 ? -17.484 38.125 17.672 1 94.81 210 GLY B C 1
ATOM 3792 O O . GLY B 1 210 ? -18.531 38.75 17.922 1 94.81 210 GLY B O 1
ATOM 3793 N N . ARG B 1 211 ? -16.891 37.344 18.531 1 94.62 211 ARG B N 1
ATOM 3794 C CA . ARG B 1 211 ? -17.281 37.312 19.938 1 94.62 211 ARG B CA 1
ATOM 3795 C C . ARG B 1 211 ? -16.062 37.094 20.828 1 94.62 211 ARG B C 1
ATOM 3797 O O . ARG B 1 211 ? -15.062 36.531 20.391 1 94.62 211 ARG B O 1
ATOM 3804 N N . GLU B 1 212 ? -16.266 37.5 22.031 1 95.12 212 GLU B N 1
ATOM 3805 C CA . GLU B 1 212 ? -15.156 37.406 22.984 1 95.12 212 GLU B CA 1
ATOM 3806 C C . GLU B 1 212 ? -14.945 35.969 23.422 1 95.12 212 GLU B C 1
ATOM 3808 O O . GLU B 1 212 ? -15.898 35.25 23.734 1 95.12 212 GLU B O 1
ATOM 3813 N N . VAL B 1 213 ? -13.711 35.5 23.391 1 96.62 213 VAL B N 1
ATOM 3814 C CA . VAL B 1 213 ? -13.25 34.281 24.016 1 96.62 213 VAL B CA 1
ATOM 3815 C C . VAL B 1 213 ? -12.305 34.625 25.172 1 96.62 213 VAL B C 1
ATOM 3817 O O . VAL B 1 213 ? -11.18 35.062 24.953 1 96.62 213 VAL B O 1
ATOM 3820 N N . LYS B 1 214 ? -12.75 34.406 26.328 1 97.62 214 LYS B N 1
ATOM 3821 C CA . LYS B 1 214 ? -11.953 34.75 27.5 1 97.62 214 LYS B CA 1
ATOM 3822 C C . LYS B 1 214 ? -10.82 33.75 27.719 1 97.62 214 LYS B C 1
ATOM 3824 O O . LYS B 1 214 ? -11.039 32.531 27.641 1 97.62 214 LYS B O 1
ATOM 3829 N N . ILE B 1 215 ? -9.633 34.25 27.984 1 97.5 215 ILE B N 1
ATOM 3830 C CA . ILE B 1 215 ? -8.461 33.406 28.219 1 97.5 215 ILE B CA 1
ATOM 3831 C C . ILE B 1 215 ? -8.242 33.25 29.734 1 97.5 215 ILE B C 1
ATOM 3833 O O . ILE B 1 215 ? -8.07 34.219 30.453 1 97.5 215 ILE B O 1
ATOM 3837 N N . LYS B 1 216 ? -8.289 32.062 30.156 1 97.56 216 LYS B N 1
ATOM 3838 C CA . LYS B 1 216 ? -7.977 31.734 31.531 1 97.56 216 LYS B CA 1
ATOM 3839 C C . LYS B 1 216 ? -6.672 30.953 31.641 1 97.56 216 LYS B C 1
ATOM 3841 O O . LYS B 1 216 ? -6.543 29.875 31.062 1 97.56 216 LYS B O 1
ATOM 3846 N N . GLU B 1 217 ? -5.727 31.531 32.344 1 97.12 217 GLU B N 1
ATOM 3847 C CA . GLU B 1 217 ? -4.477 30.828 32.562 1 97.12 217 GLU B CA 1
ATOM 3848 C C . GLU B 1 217 ? -4.629 29.797 33.688 1 97.12 217 GLU B C 1
ATOM 3850 O O . GLU B 1 217 ? -5.152 30.109 34.75 1 97.12 217 GLU B O 1
ATOM 3855 N N . ILE B 1 218 ? -4.184 28.656 33.406 1 97.19 218 ILE B N 1
ATOM 3856 C CA . ILE B 1 218 ? -4.289 27.594 34.406 1 97.19 218 ILE B CA 1
ATOM 3857 C C . ILE B 1 218 ? -2.906 27.016 34.688 1 97.19 218 ILE B C 1
ATOM 3859 O O . ILE B 1 218 ? -1.966 27.234 33.906 1 97.19 218 ILE B O 1
ATOM 3863 N N . GLY B 1 219 ? -2.77 26.281 35.844 1 96.06 219 GLY B N 1
ATOM 3864 C CA . GLY B 1 219 ? -1.523 25.609 36.188 1 96.06 219 GLY B CA 1
ATOM 3865 C C . GLY B 1 219 ? -1.365 24.266 35.5 1 96.06 219 GLY B C 1
ATOM 3866 O O . GLY B 1 219 ? -2.285 23.781 34.844 1 96.06 219 GLY B O 1
ATOM 3867 N N . GLU B 1 220 ? -0.161 23.781 35.688 1 95.75 220 GLU B N 1
ATOM 3868 C CA . GLU B 1 220 ? 0.197 22.516 35.062 1 95.75 220 GLU B CA 1
ATOM 3869 C C . GLU B 1 220 ? -0.742 21.391 35.5 1 95.75 220 GLU B C 1
ATOM 3871 O O . GLU B 1 220 ? -1.193 20.594 34.656 1 95.75 220 GLU B O 1
ATOM 3876 N N . GLU B 1 221 ? -1.013 21.297 36.75 1 96.69 221 GLU B N 1
ATOM 3877 C CA . GLU B 1 221 ? -1.859 20.234 37.281 1 96.69 221 GLU B CA 1
ATOM 3878 C C . GLU B 1 221 ? -3.258 20.281 36.656 1 96.69 221 GLU B C 1
ATOM 3880 O O . GLU B 1 221 ? -3.799 19.266 36.25 1 96.69 221 GLU B O 1
ATOM 3885 N N . GLU B 1 222 ? -3.807 21.453 36.656 1 96.62 222 GLU B N 1
ATOM 3886 C CA . GLU B 1 222 ? -5.133 21.609 36.062 1 96.62 222 GLU B CA 1
ATOM 3887 C C . GLU B 1 222 ? -5.121 21.297 34.562 1 96.62 222 GLU B C 1
ATOM 3889 O O . GLU B 1 222 ? -6.059 20.688 34.062 1 96.62 222 GLU B O 1
ATOM 3894 N N . PHE B 1 223 ? -4.125 21.719 33.875 1 96.38 223 PHE B N 1
ATOM 3895 C CA . PHE B 1 223 ? -3.98 21.438 32.469 1 96.38 223 PHE B CA 1
ATOM 3896 C C . PHE B 1 223 ? -4.004 19.938 32.219 1 96.38 223 PHE B C 1
ATOM 3898 O O . PHE B 1 223 ? -4.742 19.453 31.359 1 96.38 223 PHE B O 1
ATOM 3905 N N . LEU B 1 224 ? -3.17 19.188 32.938 1 96 224 LEU B N 1
ATOM 3906 C CA . LEU B 1 224 ? -3.07 17.75 32.781 1 96 224 LEU B CA 1
ATOM 3907 C C . LEU B 1 224 ? -4.41 17.078 33.062 1 96 224 LEU B C 1
ATOM 3909 O O . LEU B 1 224 ? -4.793 16.125 32.344 1 96 224 LEU B O 1
ATOM 3913 N N . ALA B 1 225 ? -5.172 17.562 33.969 1 95.12 225 ALA B N 1
ATOM 3914 C CA . ALA B 1 225 ? -6.453 16.984 34.375 1 95.12 225 ALA B CA 1
ATOM 3915 C C . ALA B 1 225 ? -7.504 17.188 33.281 1 95.12 225 ALA B C 1
ATOM 3917 O O . ALA B 1 225 ? -8.438 16.391 33.156 1 95.12 225 ALA B O 1
ATOM 3918 N N . ARG B 1 226 ? -7.324 18.172 32.5 1 93.88 226 ARG B N 1
ATOM 3919 C CA . ARG B 1 226 ? -8.32 18.531 31.484 1 93.88 226 ARG B CA 1
ATOM 3920 C C . ARG B 1 226 ? -8.102 17.75 30.203 1 93.88 226 ARG B C 1
ATOM 3922 O O . ARG B 1 226 ? -8.984 17.703 29.328 1 93.88 226 ARG B O 1
ATOM 3929 N N . GLN B 1 227 ? -6.934 17.109 30.094 1 91.69 227 GLN B N 1
ATOM 3930 C CA . GLN B 1 227 ? -6.617 16.422 28.859 1 91.69 227 GLN B CA 1
ATOM 3931 C C . GLN B 1 227 ? -7.418 15.125 28.734 1 91.69 227 GLN B C 1
ATOM 3933 O O . GLN B 1 227 ? -7.641 14.43 29.719 1 91.69 227 GLN B O 1
ATOM 3938 N N . GLN B 1 228 ? -7.906 14.812 27.469 1 87 228 GLN B N 1
ATOM 3939 C CA . GLN B 1 228 ? -8.656 13.594 27.188 1 87 228 GLN B CA 1
ATOM 3940 C C . GLN B 1 228 ? -7.809 12.602 26.391 1 87 228 GLN B C 1
ATOM 3942 O O . GLN B 1 228 ? -8.336 11.875 25.547 1 87 228 GLN B O 1
ATOM 3947 N N . VAL B 1 229 ? -6.539 12.695 26.516 1 85.56 229 VAL B N 1
ATOM 3948 C CA . VAL B 1 229 ? -5.586 11.805 25.859 1 85.56 229 VAL B CA 1
ATOM 3949 C C . VAL B 1 229 ? -4.816 11.008 26.906 1 85.56 229 VAL B C 1
ATOM 3951 O O . VAL B 1 229 ? -4.863 11.328 28.094 1 85.56 229 VAL B O 1
ATOM 3954 N N . PRO B 1 230 ? -4.082 9.93 26.469 1 83.06 230 PRO B N 1
ATOM 3955 C CA . PRO B 1 230 ? -3.289 9.164 27.422 1 83.06 230 PRO B CA 1
ATOM 3956 C C . PRO B 1 230 ? -2.242 10.016 28.141 1 83.06 230 PRO B C 1
ATOM 3958 O O . PRO B 1 230 ? -1.695 10.953 27.547 1 83.06 230 PRO B O 1
ATOM 3961 N N . PRO B 1 231 ? -1.982 9.648 29.359 1 88.88 231 PRO B N 1
ATOM 3962 C CA . PRO B 1 231 ? -1.145 10.484 30.234 1 88.88 231 PRO B CA 1
ATOM 3963 C C . PRO B 1 231 ? 0.204 10.82 29.594 1 88.88 231 PRO B C 1
ATOM 3965 O O . PRO B 1 231 ? 0.654 11.969 29.656 1 88.88 231 PRO B O 1
ATOM 3968 N N . PRO B 1 232 ? 0.809 9.891 28.922 1 82.44 232 PRO B N 1
ATOM 3969 C CA . PRO B 1 232 ? 2.096 10.25 28.312 1 82.44 232 PRO B CA 1
ATOM 3970 C C . PRO B 1 232 ? 1.967 11.328 27.25 1 82.44 232 PRO B C 1
ATOM 3972 O O . PRO B 1 232 ? 2.85 12.18 27.109 1 82.44 232 PRO B O 1
ATOM 3975 N N . LEU B 1 233 ? 0.881 11.281 26.547 1 82.88 233 LEU B N 1
ATOM 3976 C CA . LEU B 1 233 ? 0.645 12.297 25.531 1 82.88 233 LEU B CA 1
ATOM 3977 C C . LEU B 1 233 ? 0.28 13.633 26.188 1 82.88 233 LEU B C 1
ATOM 3979 O O . LEU B 1 233 ? 0.703 14.695 25.719 1 82.88 233 LEU B O 1
ATOM 3983 N N . ALA B 1 234 ? -0.458 13.531 27.234 1 89.19 234 ALA B N 1
ATOM 3984 C CA . ALA B 1 234 ? -0.805 14.742 27.984 1 89.19 234 ALA B CA 1
ATOM 3985 C C . ALA B 1 234 ? 0.445 15.43 28.516 1 89.19 234 ALA B C 1
ATOM 3987 O O . ALA B 1 234 ? 0.564 16.656 28.469 1 89.19 234 ALA B O 1
ATOM 3988 N N . ARG B 1 235 ? 1.303 14.609 29.031 1 88.94 235 ARG B N 1
ATOM 3989 C CA . ARG B 1 235 ? 2.553 15.141 29.562 1 88.94 235 ARG B CA 1
ATOM 3990 C C . ARG B 1 235 ? 3.373 15.812 28.469 1 88.94 235 ARG B C 1
ATOM 3992 O O . ARG B 1 235 ? 3.93 16.891 28.688 1 88.94 235 ARG B O 1
ATOM 3999 N N . ASN B 1 236 ? 3.414 15.25 27.359 1 84.06 236 ASN B N 1
ATOM 4000 C CA . ASN B 1 236 ? 4.133 15.836 26.234 1 84.06 236 ASN B CA 1
ATOM 4001 C C . ASN B 1 236 ? 3.545 17.188 25.828 1 84.06 236 ASN B C 1
ATOM 4003 O O . ASN B 1 236 ? 4.281 18.125 25.5 1 84.06 236 ASN B O 1
ATOM 4007 N N . LEU B 1 237 ? 2.287 17.25 25.844 1 88.25 237 LEU B N 1
ATOM 4008 C CA . LEU B 1 237 ? 1.615 18.5 25.5 1 88.25 237 LEU B CA 1
ATOM 4009 C C . LEU B 1 237 ? 1.939 19.578 26.531 1 88.25 237 LEU B C 1
ATOM 4011 O O . LEU B 1 237 ? 2.203 20.734 26.156 1 88.25 237 LEU B O 1
ATOM 4015 N N . ALA B 1 238 ? 1.897 19.172 27.781 1 91.44 238 ALA B N 1
ATOM 4016 C CA . ALA B 1 238 ? 2.24 20.109 28.844 1 91.44 238 ALA B CA 1
ATOM 4017 C C . ALA B 1 238 ? 3.678 20.609 28.688 1 91.44 238 ALA B C 1
ATOM 4019 O O . ALA B 1 238 ? 3.947 21.797 28.797 1 91.44 238 ALA B O 1
ATOM 4020 N N . ASP B 1 239 ? 4.539 19.703 28.391 1 87.56 239 ASP B N 1
ATOM 4021 C CA . ASP B 1 239 ? 5.949 20.031 28.25 1 87.56 239 ASP B CA 1
ATOM 4022 C C . ASP B 1 239 ? 6.168 20.984 27.078 1 87.56 239 ASP B C 1
ATOM 4024 O O . ASP B 1 239 ? 7.023 21.875 27.141 1 87.56 239 ASP B O 1
ATOM 4028 N N . TYR B 1 240 ? 5.434 20.781 26.094 1 88.12 240 TYR B N 1
ATOM 4029 C CA . TYR B 1 240 ? 5.512 21.688 24.953 1 88.12 240 TYR B CA 1
ATOM 4030 C C . TYR B 1 240 ? 5.234 23.125 25.359 1 88.12 240 TYR B C 1
ATOM 4032 O O . TYR B 1 240 ? 5.992 24.031 25.016 1 88.12 240 TYR B O 1
ATOM 4040 N N . TRP B 1 241 ? 4.277 23.359 26.094 1 91.44 241 TRP B N 1
ATOM 4041 C CA . TRP B 1 241 ? 3.889 24.703 26.484 1 91.44 241 TRP B CA 1
ATOM 4042 C C . TRP B 1 241 ? 4.84 25.266 27.531 1 91.44 241 TRP B C 1
ATOM 4044 O O . TRP B 1 241 ? 5.137 26.469 27.516 1 91.44 241 TRP B O 1
ATOM 4054 N N . LEU B 1 242 ? 5.316 24.375 28.344 1 89.31 242 LEU B N 1
ATOM 4055 C CA . LEU B 1 242 ? 6.156 24.812 29.453 1 89.31 242 LEU B CA 1
ATOM 4056 C C . LEU B 1 242 ? 7.559 25.156 28.969 1 89.31 242 LEU B C 1
ATOM 4058 O O . LEU B 1 242 ? 8.305 25.844 29.656 1 89.31 242 LEU B O 1
ATOM 4062 N N . GLU B 1 243 ? 8.023 24.422 27.938 1 79.19 243 GLU B N 1
ATOM 4063 C CA . GLU B 1 243 ? 9.336 24.734 27.391 1 79.19 243 GLU B CA 1
ATOM 4064 C C . GLU B 1 243 ? 9.5 26.234 27.172 1 79.19 243 GLU B C 1
ATOM 4066 O O . GLU B 1 243 ? 10.617 26.734 27.094 1 79.19 243 GLU B O 1
ATOM 4071 N N . GLY B 1 244 ? 8.445 26.938 27.312 1 65.19 244 GLY B N 1
ATOM 4072 C CA . GLY B 1 244 ? 8.562 28.359 27.594 1 65.19 244 GLY B CA 1
ATOM 4073 C C . GLY B 1 244 ? 8.227 29.234 26.406 1 65.19 244 GLY B C 1
ATOM 4074 O O . GLY B 1 244 ? 7.758 28.734 25.375 1 65.19 244 GLY B O 1
ATOM 4075 N N . GLU B 1 245 ? 8.43 30.484 26.672 1 66.31 245 GLU B N 1
ATOM 4076 C CA . GLU B 1 245 ? 8.094 31.641 25.844 1 66.31 245 GLU B CA 1
ATOM 4077 C C . GLU B 1 245 ? 9.281 32.094 25 1 66.31 245 GLU B C 1
ATOM 4079 O O . GLU B 1 245 ? 9.188 33.062 24.25 1 66.31 245 GLU B O 1
ATOM 4084 N N . GLU B 1 246 ? 10.273 31.25 25.156 1 72.19 246 GLU B N 1
ATOM 4085 C CA . GLU B 1 246 ? 11.414 31.625 24.328 1 72.19 246 GLU B CA 1
ATOM 4086 C C . GLU B 1 246 ? 11.32 30.984 22.938 1 72.19 246 GLU B C 1
ATOM 4088 O O . GLU B 1 246 ? 11.727 29.828 22.75 1 72.19 246 GLU B O 1
ATOM 4093 N N . ALA B 1 247 ? 10.945 31.75 22.062 1 69.62 247 ALA B N 1
ATOM 4094 C CA . ALA B 1 247 ? 10.703 31.344 20.672 1 69.62 247 ALA B CA 1
ATOM 4095 C C . ALA B 1 247 ? 11.969 30.766 20.047 1 69.62 247 ALA B C 1
ATOM 4097 O O . ALA B 1 247 ? 11.914 29.812 19.266 1 69.62 247 ALA B O 1
ATOM 4098 N N . SER B 1 248 ? 12.992 31.344 20.484 1 74.19 248 SER B N 1
ATOM 4099 C CA . SER B 1 248 ? 14.25 31 19.812 1 74.19 248 SER B CA 1
ATOM 4100 C C . SER B 1 248 ? 14.648 29.562 20.094 1 74.19 248 SER B C 1
ATOM 4102 O O . SER B 1 248 ? 15.375 28.953 19.312 1 74.19 248 SER B O 1
ATOM 4104 N N . ALA B 1 249 ? 14.195 29.109 21.172 1 72.88 249 ALA B N 1
ATOM 4105 C CA . ALA B 1 249 ? 14.523 27.719 21.5 1 72.88 249 ALA B CA 1
ATOM 4106 C C . ALA B 1 249 ? 13.789 26.75 20.578 1 72.88 249 ALA B C 1
ATOM 4108 O O . ALA B 1 249 ? 14.367 25.75 20.141 1 72.88 249 ALA B O 1
ATOM 4109 N N . ARG B 1 250 ? 12.656 27.047 20.141 1 82.38 250 ARG B N 1
ATOM 4110 C CA . ARG B 1 250 ? 11.828 26.203 19.297 1 82.38 250 ARG B CA 1
ATOM 4111 C C . ARG B 1 250 ? 12 26.562 17.828 1 82.38 250 ARG B C 1
ATOM 4113 O O . ARG B 1 250 ? 11.914 25.688 16.953 1 82.38 250 ARG B O 1
ATOM 4120 N N . TYR B 1 251 ? 12.273 27.797 17.75 1 89.69 251 TYR B N 1
ATOM 4121 C CA . TYR B 1 251 ? 12.359 28.328 16.406 1 89.69 251 TYR B CA 1
ATOM 4122 C C . TYR B 1 251 ? 13.656 29.094 16.188 1 89.69 251 TYR B C 1
ATOM 4124 O O . TYR B 1 251 ? 13.648 30.328 16.031 1 89.69 251 TYR B O 1
ATOM 4132 N N . PRO B 1 252 ? 14.719 28.344 16.109 1 88.94 252 PRO B N 1
ATOM 4133 C CA . PRO B 1 252 ? 15.945 29.078 15.766 1 88.94 252 PRO B CA 1
ATOM 4134 C C . PRO B 1 252 ? 15.797 29.922 14.5 1 88.94 252 PRO B C 1
ATOM 4136 O O . PRO B 1 252 ? 15.211 29.469 13.516 1 88.94 252 PRO B O 1
ATOM 4139 N N . ALA B 1 253 ? 16.406 31.094 14.547 1 90.81 253 ALA B N 1
ATOM 4140 C CA . ALA B 1 253 ? 16.141 32.125 13.547 1 90.81 253 ALA B CA 1
ATOM 4141 C C . ALA B 1 253 ? 16.391 31.609 12.141 1 90.81 253 ALA B C 1
ATOM 4143 O O . ALA B 1 253 ? 15.547 31.75 11.258 1 90.81 253 ALA B O 1
ATOM 4144 N N . ASP B 1 254 ? 17.516 31.031 11.898 1 92.06 254 ASP B N 1
ATOM 4145 C CA . ASP B 1 254 ? 17.875 30.562 10.562 1 92.06 254 ASP B CA 1
ATOM 4146 C C . ASP B 1 254 ? 16.938 29.453 10.102 1 92.06 254 ASP B C 1
ATOM 4148 O O . ASP B 1 254 ? 16.531 29.422 8.938 1 92.06 254 ASP B O 1
ATOM 4152 N N . ARG B 1 255 ? 16.594 28.594 10.961 1 91.81 255 ARG B N 1
ATOM 4153 C CA . ARG B 1 255 ? 15.711 27.484 10.617 1 91.81 255 ARG B CA 1
ATOM 4154 C C . ARG B 1 255 ? 14.297 27.984 10.344 1 91.81 255 ARG B C 1
ATOM 4156 O O . ARG B 1 255 ? 13.633 27.516 9.414 1 91.81 255 ARG B O 1
ATOM 4163 N N . TYR B 1 256 ? 13.891 28.875 11.211 1 95 256 TYR B N 1
ATOM 4164 C CA . TYR B 1 256 ? 12.555 29.422 11.008 1 95 256 TYR B CA 1
ATOM 4165 C C . TYR B 1 256 ? 12.469 30.172 9.68 1 95 256 TYR B C 1
ATOM 4167 O O . TYR B 1 256 ? 11.461 30.094 8.977 1 95 256 TYR B O 1
ATOM 4175 N N . LYS B 1 257 ? 13.5 30.938 9.414 1 96 257 LYS B N 1
ATOM 4176 C CA . LYS B 1 257 ? 13.531 31.672 8.156 1 96 257 LYS B CA 1
ATOM 4177 C C . LYS B 1 257 ? 13.352 30.734 6.965 1 96 257 LYS B C 1
ATOM 4179 O O . LYS B 1 257 ? 12.539 30.984 6.074 1 96 257 LYS B O 1
ATOM 4184 N N . GLU B 1 258 ? 14.023 29.703 6.922 1 96.56 258 GLU B N 1
ATOM 4185 C CA . GLU B 1 258 ? 13.914 28.719 5.848 1 96.56 258 GLU B CA 1
ATOM 4186 C C . GLU B 1 258 ? 12.531 28.062 5.848 1 96.56 258 GLU B C 1
ATOM 4188 O O . GLU B 1 258 ? 11.867 28 4.812 1 96.56 258 GLU B O 1
ATOM 4193 N N . ALA B 1 259 ? 12.148 27.562 6.992 1 97.38 259 ALA B N 1
ATOM 4194 C CA . ALA B 1 259 ? 10.922 26.781 7.125 1 97.38 259 ALA B CA 1
ATOM 4195 C C . ALA B 1 259 ? 9.703 27.609 6.73 1 97.38 259 ALA B C 1
ATOM 4197 O O . ALA B 1 259 ? 8.758 27.078 6.129 1 97.38 259 ALA B O 1
ATOM 4198 N N . SER B 1 260 ? 9.688 28.891 7.082 1 97.75 260 SER B N 1
ATOM 4199 C CA . SER B 1 260 ? 8.539 29.75 6.793 1 97.75 260 SER B CA 1
ATOM 4200 C C . SER B 1 260 ? 8.531 30.203 5.336 1 97.75 260 SER B C 1
ATOM 4202 O O . SER B 1 260 ? 7.512 30.656 4.824 1 97.75 260 SER B O 1
ATOM 4204 N N . ALA B 1 261 ? 9.633 30.031 4.652 1 97.94 261 ALA B N 1
ATOM 4205 C CA . ALA B 1 261 ? 9.742 30.453 3.256 1 97.94 261 ALA B CA 1
ATOM 4206 C C . ALA B 1 261 ? 9.406 29.297 2.309 1 97.94 261 ALA B C 1
ATOM 4208 O O . ALA B 1 261 ? 9.164 29.531 1.12 1 97.94 261 ALA B O 1
ATOM 4209 N N . ASN B 1 262 ? 9.367 28.125 2.789 1 98.06 262 ASN B N 1
ATOM 4210 C CA . ASN B 1 262 ? 9.32 26.938 1.945 1 98.06 262 ASN B CA 1
ATOM 4211 C C . ASN B 1 262 ? 7.969 26.797 1.253 1 98.06 262 ASN B C 1
ATOM 4213 O O . ASN B 1 262 ? 7.891 26.266 0.144 1 98.06 262 ASN B O 1
ATOM 4217 N N . MET B 1 263 ? 6.887 27.234 1.921 1 97.5 263 MET B N 1
ATOM 4218 C CA . MET B 1 263 ? 5.594 27.203 1.245 1 97.5 263 MET B CA 1
ATOM 4219 C C . MET B 1 263 ? 5.645 28 -0.056 1 97.5 263 MET B C 1
ATOM 4221 O O . MET B 1 263 ? 5.25 27.5 -1.11 1 97.5 263 MET B O 1
ATOM 4225 N N . LYS B 1 264 ? 6.152 29.172 0.023 1 97.44 264 LYS B N 1
ATOM 4226 C CA . LYS B 1 264 ? 6.262 30.016 -1.163 1 97.44 264 LYS B CA 1
ATOM 4227 C C . LYS B 1 264 ? 7.289 29.453 -2.143 1 97.44 264 LYS B C 1
ATOM 4229 O O . LYS B 1 264 ? 7.066 29.469 -3.355 1 97.44 264 LYS B O 1
ATOM 4234 N N . LYS B 1 265 ? 8.367 29.031 -1.694 1 97.62 265 LYS B N 1
ATOM 4235 C CA . LYS B 1 265 ? 9.453 28.484 -2.516 1 97.62 265 LYS B CA 1
ATOM 4236 C C . LYS B 1 265 ? 8.953 27.344 -3.404 1 97.62 265 LYS B C 1
ATOM 4238 O O . LYS B 1 265 ? 9.242 27.312 -4.602 1 97.62 265 LYS B O 1
ATOM 4243 N N . TYR B 1 266 ? 8.133 26.453 -2.859 1 95.38 266 TYR B N 1
ATOM 4244 C CA . TYR B 1 266 ? 7.824 25.219 -3.564 1 95.38 266 TYR B CA 1
ATOM 4245 C C . TYR B 1 266 ? 6.496 25.312 -4.305 1 95.38 266 TYR B C 1
ATOM 4247 O O . TYR B 1 266 ? 6.254 24.578 -5.266 1 95.38 266 TYR B O 1
ATOM 4255 N N . THR B 1 267 ? 5.582 26.219 -3.881 1 94.81 267 THR B N 1
ATOM 4256 C CA . THR B 1 267 ? 4.258 26.234 -4.492 1 94.81 267 THR B CA 1
ATOM 4257 C C . THR B 1 267 ? 4.035 27.547 -5.258 1 94.81 267 THR B C 1
ATOM 4259 O O . THR B 1 267 ? 3.105 27.641 -6.062 1 94.81 267 THR B O 1
ATOM 4262 N N . GLY B 1 268 ? 4.816 28.594 -4.957 1 94.38 268 GLY B N 1
ATOM 4263 C CA . GLY B 1 268 ? 4.656 29.891 -5.59 1 94.38 268 GLY B CA 1
ATOM 4264 C C . GLY B 1 268 ? 3.592 30.75 -4.93 1 94.38 268 GLY B C 1
ATOM 4265 O O . GLY B 1 268 ? 3.387 31.906 -5.316 1 94.38 268 GLY B O 1
ATOM 4266 N N . ARG B 1 269 ? 2.928 30.281 -3.971 1 95.88 269 ARG B N 1
ATOM 4267 C CA . ARG B 1 269 ? 1.857 31 -3.287 1 95.88 269 ARG B CA 1
ATOM 4268 C C . ARG B 1 269 ? 2.293 31.422 -1.89 1 95.88 269 ARG B C 1
ATOM 4270 O O . ARG B 1 269 ? 3.109 30.75 -1.254 1 95.88 269 ARG B O 1
ATOM 4277 N N . GLU B 1 270 ? 1.731 32.469 -1.461 1 97.12 270 GLU B N 1
ATOM 4278 C CA . GLU B 1 270 ? 2.004 32.938 -0.099 1 97.12 270 GLU B CA 1
ATOM 4279 C C . GLU B 1 270 ? 1.398 31.969 0.929 1 97.12 270 GLU B C 1
ATOM 4281 O O . GLU B 1 270 ? 0.316 31.422 0.712 1 97.12 270 GLU B O 1
ATOM 4286 N N . PRO B 1 271 ? 2.113 31.781 2.045 1 97.44 271 PRO B N 1
ATOM 4287 C CA . PRO B 1 271 ? 1.549 30.922 3.092 1 97.44 271 PRO B CA 1
ATOM 4288 C C . PRO B 1 271 ? 0.262 31.484 3.688 1 97.44 271 PRO B C 1
ATOM 4290 O O . PRO B 1 271 ? 0.054 32.719 3.672 1 97.44 271 PRO B O 1
ATOM 4293 N N . THR B 1 272 ? -0.583 30.625 4.164 1 97.12 272 THR B N 1
ATOM 4294 C CA . THR B 1 272 ? -1.834 30.984 4.816 1 97.12 272 THR B CA 1
ATOM 4295 C C . THR B 1 272 ? -1.573 31.516 6.223 1 97.12 272 THR B C 1
ATOM 4297 O O . THR B 1 272 ? -0.949 30.844 7.043 1 97.12 272 THR B O 1
ATOM 4300 N N . THR B 1 273 ? -2.008 32.688 6.488 1 97.88 273 THR B N 1
ATOM 4301 C CA . THR B 1 273 ? -1.888 33.219 7.844 1 97.88 273 THR B CA 1
ATOM 4302 C C . THR B 1 273 ? -2.887 32.562 8.781 1 97.88 273 THR B C 1
ATOM 4304 O O . THR B 1 273 ? -3.869 31.969 8.32 1 97.88 273 THR B O 1
ATOM 4307 N N . PHE B 1 274 ? -2.561 32.688 10.102 1 98.06 274 PHE B N 1
ATOM 4308 C CA . PHE B 1 274 ? -3.475 32.062 11.062 1 98.06 274 PHE B CA 1
ATOM 4309 C C . PHE B 1 274 ? -4.863 32.688 10.953 1 98.06 274 PHE B C 1
ATOM 4311 O O . PHE B 1 274 ? -5.871 31.984 11 1 98.06 274 PHE B O 1
ATOM 4318 N N . SER B 1 275 ? -4.945 33.969 10.805 1 98 275 SER B N 1
ATOM 4319 C CA . SER B 1 275 ? -6.219 34.656 10.656 1 98 275 SER B CA 1
ATOM 4320 C C . SER B 1 275 ? -6.996 34.156 9.453 1 98 275 SER B C 1
ATOM 4322 O O . SER B 1 275 ? -8.195 33.875 9.547 1 98 275 SER B O 1
ATOM 4324 N N . GLN B 1 276 ? -6.336 34.062 8.328 1 96.38 276 GLN B N 1
ATOM 4325 C CA . GLN B 1 276 ? -6.969 33.531 7.117 1 96.38 276 GLN B CA 1
ATOM 4326 C C . GLN B 1 276 ? -7.504 32.125 7.336 1 96.38 276 GLN B C 1
ATOM 4328 O O . GLN B 1 276 ? -8.594 31.797 6.867 1 96.38 276 GLN B O 1
ATOM 4333 N N . TRP B 1 277 ? -6.711 31.328 8.008 1 97.06 277 TRP B N 1
ATOM 4334 C CA . TRP B 1 277 ? -7.109 29.953 8.242 1 97.06 277 TRP B CA 1
ATOM 4335 C C . TRP B 1 277 ? -8.344 29.875 9.133 1 97.06 277 TRP B C 1
ATOM 4337 O O . TRP B 1 277 ? -9.266 29.109 8.867 1 97.06 277 TRP B O 1
ATOM 4347 N N . ILE B 1 278 ? -8.398 30.656 10.211 1 96.88 278 ILE B N 1
ATOM 4348 C CA . ILE B 1 278 ? -9.555 30.688 11.094 1 96.88 278 ILE B CA 1
ATOM 4349 C C . ILE B 1 278 ? -10.797 31.109 10.305 1 96.88 278 ILE B C 1
ATOM 4351 O O . ILE B 1 278 ? -11.852 30.484 10.43 1 96.88 278 ILE B O 1
ATOM 4355 N N . LYS B 1 279 ? -10.695 32.125 9.508 1 95.12 279 LYS B N 1
ATOM 4356 C CA . LYS B 1 279 ? -11.828 32.594 8.703 1 95.12 279 LYS B CA 1
ATOM 4357 C C . LYS B 1 279 ? -12.391 31.453 7.848 1 95.12 279 LYS B C 1
ATOM 4359 O O . LYS B 1 279 ? -13.609 31.328 7.703 1 95.12 279 LYS B O 1
ATOM 4364 N N . ALA B 1 280 ? -11.531 30.688 7.34 1 91.12 280 ALA B N 1
ATOM 4365 C CA . ALA B 1 280 ? -11.938 29.641 6.406 1 91.12 280 ALA B CA 1
ATOM 4366 C C . ALA B 1 280 ? -12.531 28.453 7.145 1 91.12 280 ALA B C 1
ATOM 4368 O O . ALA B 1 280 ? -13.344 27.703 6.582 1 91.12 280 ALA B O 1
ATOM 4369 N N . HIS B 1 281 ? -12.211 28.25 8.461 1 93.69 281 HIS B N 1
ATOM 4370 C CA . HIS B 1 281 ? -12.539 26.984 9.094 1 93.69 281 HIS B CA 1
ATOM 4371 C C . HIS B 1 281 ? -13.406 27.188 10.336 1 93.69 281 HIS B C 1
ATOM 4373 O O . HIS B 1 281 ? -13.82 26.219 10.977 1 93.69 281 HIS B O 1
ATOM 4379 N N . LYS B 1 282 ? -13.656 28.406 10.742 1 93.5 282 LYS B N 1
ATOM 4380 C CA . LYS B 1 282 ? -14.312 28.688 12.008 1 93.5 282 LYS B CA 1
ATOM 4381 C C . LYS B 1 282 ? -15.664 28 12.102 1 93.5 282 LYS B C 1
ATOM 4383 O O . LYS B 1 282 ? -16.047 27.5 13.164 1 93.5 282 LYS B O 1
ATOM 4388 N N . SER B 1 283 ? -16.438 27.844 11.008 1 89.5 283 SER B N 1
ATOM 4389 C CA . SER B 1 283 ? -17.75 27.203 11.039 1 89.5 283 SER B CA 1
ATOM 4390 C C . SER B 1 283 ? -17.641 25.719 11.312 1 89.5 283 SER B C 1
ATOM 4392 O O . SER B 1 283 ? -18.391 25.156 12.109 1 89.5 283 SER B O 1
ATOM 4394 N N . GLU B 1 284 ? -16.703 25.109 10.711 1 84.31 284 GLU B N 1
ATOM 4395 C CA . GLU B 1 284 ? -16.5 23.672 10.875 1 84.31 284 GLU B CA 1
ATOM 4396 C C . GLU B 1 284 ? -16.031 23.344 12.289 1 84.31 284 GLU B C 1
ATOM 4398 O O . GLU B 1 284 ? -16.406 22.328 12.859 1 84.31 284 GLU B O 1
ATOM 4403 N N . ILE B 1 285 ? -15.273 24.219 12.875 1 90 285 ILE B N 1
ATOM 4404 C CA . ILE B 1 285 ? -14.609 23.922 14.133 1 90 285 ILE B CA 1
ATOM 4405 C C . ILE B 1 285 ? -15.477 24.359 15.305 1 90 285 ILE B C 1
ATOM 4407 O O . ILE B 1 285 ? -15.617 23.641 16.297 1 90 285 ILE B O 1
ATOM 4411 N N . PHE B 1 286 ? -16.125 25.5 15.141 1 90.62 286 PHE B N 1
ATOM 4412 C CA . PHE B 1 286 ? -16.719 26.109 16.328 1 90.62 286 PHE B CA 1
ATOM 4413 C C . PHE B 1 286 ? -18.234 26.125 16.234 1 90.62 286 PHE B C 1
ATOM 4415 O O . PHE B 1 286 ? -18.922 26.406 17.219 1 90.62 286 PHE B O 1
ATOM 4422 N N . ASP B 1 287 ? -18.734 25.906 15 1 81.62 287 ASP B N 1
ATOM 4423 C CA . ASP B 1 287 ? -20.188 25.891 14.875 1 81.62 287 ASP B CA 1
ATOM 4424 C C . ASP B 1 287 ? -20.719 24.453 14.984 1 81.62 287 ASP B C 1
ATOM 4426 O O . ASP B 1 287 ? -21.938 24.25 15.086 1 81.62 287 ASP B O 1
ATOM 4430 N N . ALA B 1 288 ? -20.016 23.641 14.977 1 61.5 288 ALA B N 1
ATOM 4431 C CA . ALA B 1 288 ? -20.5 22.266 14.984 1 61.5 288 ALA B CA 1
ATOM 4432 C C . ALA B 1 288 ? -21.078 21.891 16.344 1 61.5 288 ALA B C 1
ATOM 4434 O O . ALA B 1 288 ? -20.641 22.422 17.375 1 61.5 288 ALA B O 1
#

Nearest PDB structures (foldseek):
  5l4l-assembly1_A  TM=6.935E-01  e=3.230E-17  Streptomyces antibioticus
  8r2j-assembly1_A  TM=6.524E-01  e=2.491E-15  Streptomyces swartbergensis
  8r2j-assembly2_B  TM=6.326E-01  e=9.443E-15  Streptomyces swartbergensis
  2jl1-assembly1_A-2  TM=6.163E-01  e=1.175E-11  Citrobacter sp. MY-5
  3e48-assembly1_A  TM=6.019E-01  e=7.392E-12  Staphylococcus aureus subsp. aureus Mu50